Protein AF-0000000075953507 (afdb_homodimer)

pLDDT: mean 83.1, std 22.76, range [19.22, 98.81]

Organism: Cocos nucifera (NCBI:txid13894)

InterPro domains:
  IPR001480 Bulb-type lectin domain [PS50927] (26-134)
  IPR001480 Bulb-type lectin domain [PS50927] (140-252)
  IPR001480 Bulb-type lectin domain [SM00108] (26-133)
  IPR001480 Bulb-type lectin domain [SM00108] (146-251)
  IPR001480 Bulb-type lectin domain [cd00028] (26-130)
  IPR036426 Bulb-type lectin domain superfamily [G3DSA:2.90.10.10] (25-137)
  IPR036426 Bulb-type lectin domain superfamily [G3DSA:2.90.10.10] (145-252)
  IPR036426 Bulb-type lectin domain superfamily [SSF51110] (14-128)
  IPR036426 Bulb-type lectin domain superfamily [SSF51110] (143-246)

Secondary structure (DSSP, 8-state):
---------------------------EEETT-EEETTEEEEETTEEEEE-TTS-EEEEETTEEEEE---TTS-S-EEEEE-TTS-EEEEETTTEEEEE-----SSS-EEEEE-TTS-EEEEESEEEE--SPPP-S---S----S--EEETT-EE-TT--EEETTEEEEEETTEEEEEETTT--EEEE-----SS-EEEE-TTS-EEEEETTEEEEE-----SSS--EEEE-TTS-EEEE-SEEEEE---SS-------------------/---------------------------EEETT-EEETTEEEEETTEEEEE-TTS-EEEEETTEEEEE---TTS-S-EEEEE-TTS-EEEEETTTEEEEE-----SSS-EEEEE-TTS-EEEEESEEEE--SPPP-S--------S--EEETT-EE-TT--EEETTEEEEEETTEEEEEETTT--EEEE-----SS-EEEE-TTS-EEEEETTEEEEE-----SSS--EEEE-TTS-EEEE-SEEEEE---SS-------------------

Sequence (542 aa):
MAIPIPLALLTLSATFGLLPPHTTADHVLYTGEVLMAGQNLTNGQYRLAMQSDCDLVLYEGETPTWKANTAGKGNDCYLGLKHSGELVVRRNVHYTLWSSSNKSRKGKYALVLDHHGKLGIYGQRRWASNNQKETGILDRSVVSTEYVLYSGERLSPPKKLKYKNYELGFKKCNLVISDSRTGKLLWQTSTEANSCYAQLEADGELTVKHRNNRLWSSNKKSEDGAYIAVLRFDGRLNVFGPSIWSLDRTADSLLAEPSFPPTGDFMASSEMAIPIPLALLTLSATFGLLPPHTTADHVLYTGEVLMAGQNLTNGQYRLAMQSDCDLVLYEGETPTWKANTAGKGNDCYLGLKHSGELVVRRNVHYTLWSSSNKSRKGKYALVLDHHGKLGIYGQRRWASNNQKETGILDRSVVSTEYVLYSGERLSPPKKLKYKNYELGFKKCNLVISDSRTGKLLWQTSTEANSCYAQLEADGELTVKHRNNRLWSSNKKSEDGAYIAVLRFDGRLNVFGPSIWSLDRTADSLLAEPSFPPTGDFMASSE

Structure (mmCIF, N/CA/C/O backbone):
data_AF-0000000075953507-model_v1
#
loop_
_entity.id
_entity.type
_entity.pdbx_description
1 polymer 'Mannose-specific lectin 3'
#
loop_
_atom_site.group_PDB
_atom_site.id
_atom_site.type_symbol
_atom_site.label_atom_id
_atom_site.label_alt_id
_atom_site.label_comp_id
_atom_site.label_asym_id
_atom_site.label_entity_id
_atom_site.label_seq_id
_atom_site.pdbx_PDB_ins_code
_atom_site.Cartn_x
_atom_site.Cartn_y
_atom_site.Cartn_z
_atom_site.occupancy
_atom_site.B_iso_or_equiv
_atom_site.auth_seq_id
_atom_site.auth_comp_id
_atom_site.auth_asym_id
_atom_site.auth_atom_id
_atom_site.pdbx_PDB_model_num
ATOM 1 N N . MET A 1 1 ? -3.355 -17.484 74.75 1 31.09 1 MET A N 1
ATOM 2 C CA . MET A 1 1 ? -4.227 -17.422 73.625 1 31.09 1 MET A CA 1
ATOM 3 C C . MET A 1 1 ? -3.527 -16.719 72.438 1 31.09 1 MET A C 1
ATOM 5 O O . MET A 1 1 ? -3.322 -15.5 72.5 1 31.09 1 MET A O 1
ATOM 9 N N . ALA A 1 2 ? -2.588 -17.469 71.812 1 39.34 2 ALA A N 1
ATOM 10 C CA . ALA A 1 2 ? -1.692 -17.031 70.75 1 39.34 2 ALA A CA 1
ATOM 11 C C . ALA A 1 2 ? -2.479 -16.609 69.5 1 39.34 2 ALA A C 1
ATOM 13 O O . ALA A 1 2 ? -3.287 -17.375 68.938 1 39.34 2 ALA A O 1
ATOM 14 N N . ILE A 1 3 ? -2.793 -15.32 69.375 1 46.03 3 ILE A N 1
ATOM 15 C CA . ILE A 1 3 ? -3.564 -14.766 68.25 1 46.03 3 ILE A CA 1
ATOM 16 C C . ILE A 1 3 ? -2.836 -15.023 66.938 1 46.03 3 ILE A C 1
ATOM 18 O O . ILE A 1 3 ? -1.666 -14.664 66.812 1 46.03 3 ILE A O 1
ATOM 22 N N . PRO A 1 4 ? -3.24 -15.977 66.125 1 48.81 4 PRO A N 1
ATOM 23 C CA . PRO A 1 4 ? -2.6 -16.234 64.812 1 48.81 4 PRO A CA 1
ATOM 24 C C . PRO A 1 4 ? -2.68 -15.031 63.875 1 48.81 4 PRO A C 1
ATOM 26 O O . PRO A 1 4 ? -3.719 -14.375 63.781 1 48.81 4 PRO A O 1
ATOM 29 N N . ILE A 1 5 ? -1.588 -14.258 63.719 1 48.44 5 ILE A N 1
ATOM 30 C CA . ILE A 1 5 ? -1.538 -13.148 62.781 1 48.44 5 ILE A CA 1
ATOM 31 C C . ILE A 1 5 ? -1.698 -13.688 61.344 1 48.44 5 ILE A C 1
ATOM 33 O O . ILE A 1 5 ? -0.921 -14.531 60.906 1 48.44 5 ILE A O 1
ATOM 37 N N . PRO A 1 6 ? -2.898 -13.625 60.812 1 48.41 6 PRO A N 1
ATOM 38 C CA . PRO A 1 6 ? -3.016 -14.086 59.438 1 48.41 6 PRO A CA 1
ATOM 39 C C . PRO A 1 6 ? -2.098 -13.32 58.469 1 48.41 6 PRO A C 1
ATOM 41 O O . PRO A 1 6 ? -1.877 -12.117 58.656 1 48.41 6 PRO A O 1
ATOM 44 N N . LEU A 1 7 ? -1.064 -13.969 57.875 1 46 7 LEU A N 1
ATOM 45 C CA . LEU A 1 7 ? -0.201 -13.445 56.812 1 46 7 LEU A CA 1
ATOM 46 C C . LEU A 1 7 ? -1.017 -13.062 55.594 1 46 7 LEU A C 1
ATOM 48 O O . LEU A 1 7 ? -1.639 -13.922 54.969 1 46 7 LEU A O 1
ATOM 52 N N . ALA A 1 8 ? -1.584 -11.875 55.625 1 42.94 8 ALA A N 1
ATOM 53 C CA . ALA A 1 8 ? -2.213 -11.367 54.406 1 42.94 8 ALA A CA 1
ATOM 54 C C . ALA A 1 8 ? -1.232 -11.375 53.25 1 42.94 8 ALA A C 1
ATOM 56 O O . ALA A 1 8 ? -0.17 -10.75 53.312 1 42.94 8 ALA A O 1
ATOM 57 N N . LEU A 1 9 ? -1.226 -12.438 52.438 1 41.59 9 LEU A N 1
ATOM 58 C CA . LEU A 1 9 ? -0.516 -12.477 51.188 1 41.59 9 LEU A CA 1
ATOM 59 C C . LEU A 1 9 ? -0.933 -11.312 50.281 1 41.59 9 LEU A C 1
ATOM 61 O O . LEU A 1 9 ? -2.1 -11.203 49.906 1 41.59 9 LEU A O 1
ATOM 65 N N . LEU A 1 10 ? -0.29 -10.18 50.406 1 40.66 10 LEU A N 1
ATOM 66 C CA . LEU A 1 10 ? -0.461 -9.109 49.438 1 40.66 10 LEU A CA 1
ATOM 67 C C . LEU A 1 10 ? -0.182 -9.602 48.031 1 40.66 10 LEU A C 1
ATOM 69 O O . LEU A 1 10 ? 0.94 -10.016 47.719 1 40.66 10 LEU A O 1
ATOM 73 N N . THR A 1 11 ? -1.201 -10.172 47.406 1 41.12 11 THR A N 1
ATOM 74 C CA . THR A 1 11 ? -1.076 -10.43 45.969 1 41.12 11 THR A CA 1
ATOM 75 C C . THR A 1 11 ? -0.732 -9.148 45.219 1 41.12 11 THR A C 1
ATOM 77 O O . THR A 1 11 ? -1.494 -8.18 45.25 1 41.12 11 THR A O 1
ATOM 80 N N . LEU A 1 12 ? 0.506 -8.805 45.125 1 39.72 12 LEU A N 1
ATOM 81 C CA . LEU A 1 12 ? 0.935 -7.766 44.188 1 39.72 12 LEU A CA 1
ATOM 82 C C . LEU A 1 12 ? 0.363 -8.023 42.781 1 39.72 12 LEU A C 1
ATOM 84 O O . LEU A 1 12 ? 0.734 -8.992 42.125 1 39.72 12 LEU A O 1
ATOM 88 N N . SER A 1 13 ? -0.89 -7.617 42.594 1 38.12 13 SER A N 1
ATOM 89 C CA . SER A 1 13 ? -1.344 -7.559 41.219 1 38.12 13 SER A CA 1
ATOM 90 C C . SER A 1 13 ? -0.408 -6.711 40.344 1 38.12 13 SER A C 1
ATOM 92 O O . SER A 1 13 ? -0.312 -5.496 40.531 1 38.12 13 SER A O 1
ATOM 94 N N . ALA A 1 14 ? 0.692 -7.246 39.906 1 36.69 14 ALA A N 1
ATOM 95 C CA . ALA A 1 14 ? 1.447 -6.562 38.844 1 36.69 14 ALA A CA 1
ATOM 96 C C . ALA A 1 14 ? 0.532 -6.125 37.719 1 36.69 14 ALA A C 1
ATOM 98 O O . ALA A 1 14 ? 0.059 -6.957 36.938 1 36.69 14 ALA A O 1
ATOM 99 N N . THR A 1 15 ? -0.178 -5.031 37.906 1 39.41 15 THR A N 1
ATOM 100 C CA . THR A 1 15 ? -0.782 -4.422 36.719 1 39.41 15 THR A CA 1
ATOM 101 C C . THR A 1 15 ? 0.261 -4.211 35.625 1 39.41 15 THR A C 1
ATOM 103 O O . THR A 1 15 ? 1.191 -3.418 35.781 1 39.41 15 THR A O 1
ATOM 106 N N . PHE A 1 16 ? 0.598 -5.254 34.906 1 37.69 16 PHE A N 1
ATOM 107 C CA . PHE A 1 16 ? 1.284 -4.977 33.656 1 37.69 16 PHE A CA 1
ATOM 108 C C . PHE A 1 16 ? 0.636 -3.801 32.938 1 37.69 16 PHE A C 1
ATOM 110 O O . PHE A 1 16 ? -0.477 -3.918 32.406 1 37.69 16 PHE A O 1
ATOM 117 N N . GLY A 1 17 ? 0.946 -2.598 33.438 1 35.34 17 GLY A N 1
ATOM 118 C CA . GLY A 1 17 ? 0.597 -1.461 32.594 1 35.34 17 GLY A CA 1
ATOM 119 C C . GLY A 1 17 ? 0.928 -1.677 31.141 1 35.34 17 GLY A C 1
ATOM 120 O O . GLY A 1 17 ? 2.07 -1.984 30.797 1 35.34 17 GLY A O 1
ATOM 121 N N . LEU A 1 18 ? 0.034 -2.154 30.359 1 39.66 18 LEU A N 1
ATOM 122 C CA . LEU A 1 18 ? 0.209 -2.049 28.906 1 39.66 18 LEU A CA 1
ATOM 123 C C . LEU A 1 18 ? 0.986 -0.789 28.547 1 39.66 18 LEU A C 1
ATOM 125 O O . LEU A 1 18 ? 0.543 0.324 28.844 1 39.66 18 LEU A O 1
ATOM 129 N N . LEU A 1 19 ? 2.309 -0.832 28.672 1 39.88 19 LEU A N 1
ATOM 130 C CA . LEU A 1 19 ? 3.008 0.302 28.078 1 39.88 19 LEU A CA 1
ATOM 131 C C . LEU A 1 19 ? 2.191 0.909 26.938 1 39.88 19 LEU A C 1
ATOM 133 O O . LEU A 1 19 ? 1.633 0.182 26.125 1 39.88 19 LEU A O 1
ATOM 137 N N . PRO A 1 20 ? 1.724 2.121 27.109 1 41.16 20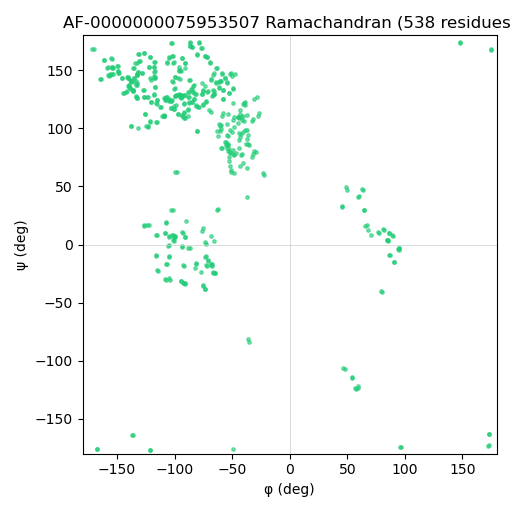 PRO A N 1
ATOM 138 C CA . PRO A 1 20 ? 1.008 2.73 26 1 41.16 20 PRO A CA 1
ATOM 139 C C . PRO A 1 20 ? 1.719 2.521 24.656 1 41.16 20 PRO A C 1
ATOM 141 O O . PRO A 1 20 ? 2.951 2.562 24.594 1 41.16 20 PRO A O 1
ATOM 144 N N . PRO A 1 21 ? 1.194 1.73 23.797 1 44.47 21 PRO A N 1
ATOM 145 C CA . PRO A 1 21 ? 1.797 1.63 22.469 1 44.47 21 PRO A CA 1
ATOM 146 C C . PRO A 1 21 ? 2.459 2.932 22.016 1 44.47 21 PRO A C 1
ATOM 148 O O . PRO A 1 21 ? 2.08 4.012 22.484 1 44.47 21 PRO A O 1
ATOM 151 N N . HIS A 1 22 ? 3.695 2.857 21.656 1 44.16 22 HIS A N 1
ATOM 152 C CA . HIS A 1 22 ? 4.395 3.959 21 1 44.16 22 HIS A CA 1
ATOM 153 C C . HIS A 1 22 ? 3.447 4.781 20.141 1 44.16 22 HIS A C 1
ATOM 155 O O . HIS A 1 22 ? 2.875 4.262 19.172 1 44.16 22 HIS A O 1
ATOM 161 N N . THR A 1 23 ? 2.641 5.633 20.656 1 46.72 23 THR A N 1
ATOM 162 C CA . THR A 1 23 ? 1.778 6.621 20.016 1 46.72 23 THR A CA 1
ATOM 163 C C . THR A 1 23 ? 2.494 7.281 18.844 1 46.72 23 THR A C 1
ATOM 165 O O . THR A 1 23 ? 3.57 7.859 19 1 46.72 23 THR A O 1
ATOM 168 N N . THR A 1 24 ? 2.736 6.57 17.75 1 53.78 24 THR A N 1
ATOM 169 C CA . THR A 1 24 ? 3.102 7.48 16.672 1 53.78 24 THR A CA 1
ATOM 170 C C . THR A 1 24 ? 2.184 8.703 16.656 1 53.78 24 THR A C 1
ATOM 172 O O . THR A 1 24 ? 0.969 8.57 16.828 1 53.78 24 THR A O 1
ATOM 175 N N . ALA A 1 25 ? 2.783 9.812 16.891 1 63.91 25 ALA A N 1
ATOM 176 C CA . ALA A 1 25 ? 2.254 11.164 17.094 1 63.91 25 ALA A CA 1
ATOM 177 C C . ALA A 1 25 ? 1.662 11.711 15.789 1 63.91 25 ALA A C 1
ATOM 179 O O . ALA A 1 25 ? 1.053 12.781 15.789 1 63.91 25 ALA A O 1
ATOM 180 N N . ASP A 1 26 ? 1.533 10.875 14.633 1 88.38 26 ASP A N 1
ATOM 181 C CA . ASP A 1 26 ? 0.993 11.5 13.422 1 88.38 26 ASP A CA 1
ATOM 182 C C . ASP A 1 26 ? -0.506 11.234 13.297 1 88.38 26 ASP A C 1
ATOM 184 O O . ASP A 1 26 ? -1.038 10.32 13.93 1 88.38 26 ASP A O 1
ATOM 188 N N . HIS A 1 27 ? -1.185 12.203 12.602 1 94.56 27 HIS A N 1
ATOM 189 C CA . HIS A 1 27 ? -2.621 12 12.469 1 94.56 27 HIS A CA 1
ATOM 190 C C . HIS A 1 27 ? -3.045 12 11.008 1 94.56 27 HIS A C 1
ATOM 192 O O . HIS A 1 27 ? -4.219 12.219 10.695 1 94.56 27 HIS A O 1
ATOM 198 N N . VAL A 1 28 ? -2.076 11.828 10.117 1 96.81 28 VAL A N 1
ATOM 199 C CA . VAL A 1 28 ? -2.354 11.695 8.688 1 96.81 28 VAL A CA 1
ATOM 200 C C . VAL A 1 28 ? -1.686 10.438 8.148 1 96.81 28 VAL A C 1
ATOM 202 O O . VAL A 1 28 ? -0.537 10.141 8.484 1 96.81 28 VAL A O 1
ATOM 205 N N . LEU A 1 29 ? -2.365 9.633 7.391 1 97.31 29 LEU A N 1
ATOM 206 C CA . LEU A 1 29 ? -1.876 8.477 6.648 1 97.31 29 LEU A CA 1
ATOM 207 C C . LEU A 1 29 ? -2.072 8.664 5.148 1 97.31 29 LEU A C 1
ATOM 209 O O . LEU A 1 29 ? -3.164 9.023 4.703 1 97.31 29 LEU A O 1
ATOM 213 N N . TYR A 1 30 ? -1.02 8.469 4.367 1 97.56 30 TYR A N 1
ATOM 214 C CA . TYR A 1 30 ? -1.101 8.719 2.936 1 97.56 30 TYR A CA 1
ATOM 215 C C . TYR A 1 30 ? -1.264 7.414 2.16 1 97.56 30 TYR A C 1
ATOM 217 O O . TYR A 1 30 ? -1.028 6.332 2.699 1 97.56 30 TYR A O 1
ATOM 225 N N . THR A 1 31 ? -1.716 7.527 0.885 1 97.06 31 THR A N 1
ATOM 226 C CA . THR A 1 31 ? -1.883 6.379 0 1 97.06 31 THR A CA 1
ATOM 227 C C . THR A 1 31 ? -0.63 5.508 0.004 1 97.06 31 THR A C 1
ATOM 229 O O . THR A 1 31 ? 0.486 6.016 -0.121 1 97.06 31 THR A O 1
ATOM 232 N N . GLY A 1 32 ? -0.865 4.184 0.119 1 95.5 32 GLY A N 1
ATOM 233 C CA . GLY A 1 32 ? 0.244 3.246 0.057 1 95.5 32 GLY A CA 1
ATOM 234 C C . GLY A 1 32 ? 0.906 3.016 1.403 1 95.5 32 GLY A C 1
ATOM 235 O O . GLY A 1 32 ? 1.769 2.145 1.536 1 95.5 32 GLY A O 1
ATOM 236 N N . GLU A 1 33 ? 0.517 3.822 2.385 1 96.19 33 GLU A N 1
ATOM 237 C CA . GLU A 1 33 ? 1.054 3.658 3.732 1 96.19 33 GLU A CA 1
ATOM 238 C C . GLU A 1 33 ? 0.146 2.773 4.586 1 96.19 33 GLU A C 1
ATOM 240 O O . GLU A 1 33 ? -1.015 2.549 4.234 1 96.19 33 GLU A O 1
ATOM 245 N N . VAL A 1 34 ? 0.733 2.242 5.664 1 96.56 34 VAL A N 1
ATOM 246 C CA . VAL A 1 34 ? -0.057 1.331 6.488 1 96.56 34 VAL A CA 1
ATOM 247 C C . VAL A 1 34 ? 0.152 1.654 7.965 1 96.56 34 VAL A C 1
ATOM 249 O O . VAL A 1 34 ? 1.159 2.262 8.336 1 96.56 34 VAL A O 1
ATOM 252 N N . LEU A 1 35 ? -0.808 1.38 8.75 1 95.62 35 LEU A N 1
ATOM 253 C CA . LEU A 1 35 ? -0.687 1.262 10.203 1 95.62 35 LEU A CA 1
ATOM 254 C C . LEU A 1 35 ? -0.627 -0.202 10.625 1 95.62 35 LEU A C 1
ATOM 256 O O . LEU A 1 35 ? -1.574 -0.958 10.398 1 95.62 35 LEU A O 1
ATOM 260 N N . MET A 1 36 ? 0.47 -0.595 11.195 1 93.44 36 MET A N 1
ATOM 261 C CA . MET A 1 36 ? 0.636 -1.976 11.641 1 93.44 36 MET A CA 1
ATOM 262 C C . MET A 1 36 ? -0.052 -2.203 12.984 1 93.44 36 MET A C 1
ATOM 264 O O . MET A 1 36 ? -0.405 -1.247 13.672 1 93.44 36 MET A O 1
ATOM 268 N N . ALA A 1 37 ? -0.26 -3.486 13.297 1 92.19 37 ALA A N 1
ATOM 269 C CA . ALA A 1 37 ? -0.827 -3.807 14.602 1 92.19 37 ALA A CA 1
ATOM 270 C C . ALA A 1 37 ? -0.031 -3.145 15.727 1 92.19 37 ALA A C 1
ATOM 272 O O . ALA A 1 37 ? 1.202 -3.172 15.719 1 92.19 37 ALA A O 1
ATOM 273 N N . GLY A 1 38 ? -0.748 -2.473 16.609 1 91.62 38 GLY A N 1
ATOM 274 C CA . GLY A 1 38 ? -0.109 -1.794 17.734 1 91.62 38 GLY A CA 1
ATOM 275 C C . GLY A 1 38 ? 0.181 -0.331 17.453 1 91.62 38 GLY A C 1
ATOM 276 O O . GLY A 1 38 ? 0.585 0.409 18.359 1 91.62 38 GLY A O 1
ATOM 277 N N . GLN A 1 39 ? -0.081 0.073 16.266 1 92.56 39 GLN A N 1
ATOM 278 C CA . GLN A 1 39 ? 0.182 1.464 15.906 1 92.56 39 GLN A CA 1
ATOM 279 C C . GLN A 1 39 ? -1.114 2.266 15.828 1 92.56 39 GLN A C 1
ATOM 281 O O . GLN A 1 39 ? -2.203 1.69 15.766 1 92.56 39 GLN A O 1
ATOM 286 N N . ASN A 1 40 ? -0.992 3.588 15.891 1 94.62 40 ASN A N 1
ATOM 287 C CA . ASN A 1 40 ? -2.168 4.453 15.883 1 94.62 40 ASN A CA 1
ATOM 288 C C . ASN A 1 40 ? -1.862 5.805 15.242 1 94.62 40 ASN A C 1
ATOM 290 O O . ASN A 1 40 ? -0.707 6.23 15.203 1 94.62 40 ASN A O 1
ATOM 294 N N . LEU A 1 41 ? -2.885 6.418 14.695 1 94.56 41 LEU A N 1
ATOM 295 C CA . LEU A 1 41 ? -2.902 7.859 14.484 1 94.56 41 LEU A CA 1
ATOM 296 C C . LEU A 1 41 ? -3.422 8.586 15.719 1 94.56 41 LEU A C 1
ATOM 298 O O . LEU A 1 41 ? -4.359 8.117 16.375 1 94.56 41 LEU A O 1
ATOM 302 N N . THR A 1 42 ? -2.811 9.695 15.992 1 93 42 THR A N 1
ATOM 303 C CA . THR A 1 42 ? -3.219 10.414 17.188 1 93 42 THR A CA 1
ATOM 304 C C . THR A 1 42 ? -3.344 11.914 16.906 1 93 42 THR A C 1
ATOM 306 O O . THR A 1 42 ? -2.482 12.492 16.234 1 93 42 THR A O 1
ATOM 309 N N . ASN A 1 43 ? -4.406 12.477 17.328 1 92.75 43 ASN A N 1
ATOM 310 C CA . ASN A 1 43 ? -4.633 13.922 17.312 1 92.75 43 ASN A CA 1
ATOM 311 C C . ASN A 1 43 ? -5.281 14.398 18.609 1 92.75 43 ASN A C 1
ATOM 313 O O . ASN A 1 43 ? -6.496 14.281 18.781 1 92.75 43 ASN A O 1
ATOM 317 N N . GLY A 1 44 ? -4.379 15.016 19.5 1 90.88 44 GLY A N 1
ATOM 318 C CA . GLY A 1 44 ? -4.891 15.352 20.812 1 90.88 44 GLY A CA 1
ATOM 319 C C . GLY A 1 44 ? -5.406 14.148 21.578 1 90.88 44 GLY A C 1
ATOM 320 O O . GLY A 1 44 ? -4.688 13.164 21.75 1 90.88 44 GLY A O 1
ATOM 321 N N . GLN A 1 45 ? -6.641 14.211 21.984 1 91.5 45 GLN A N 1
ATOM 322 C CA . GLN A 1 45 ? -7.215 13.133 22.781 1 91.5 45 GLN A CA 1
ATOM 323 C C . GLN A 1 45 ? -7.793 12.031 21.891 1 91.5 45 GLN A C 1
ATOM 325 O O . GLN A 1 45 ? -8.32 11.039 22.391 1 91.5 45 GLN A O 1
ATOM 330 N N . TYR A 1 46 ? -7.754 12.203 20.641 1 93.06 46 TYR A N 1
ATOM 331 C CA . TYR A 1 46 ? -8.344 11.227 19.734 1 93.06 46 TYR A CA 1
ATOM 332 C C . TYR A 1 46 ? -7.277 10.312 19.141 1 93.06 46 TYR A C 1
ATOM 334 O O . TYR A 1 46 ? -6.168 10.766 18.828 1 93.06 46 TYR A O 1
ATOM 342 N N . ARG A 1 47 ? -7.715 9 18.953 1 94.94 47 ARG A N 1
ATOM 343 C CA . ARG A 1 47 ? -6.781 8.031 18.406 1 94.94 47 ARG A CA 1
ATOM 344 C C . ARG A 1 47 ? -7.496 7.035 17.5 1 94.94 47 ARG A C 1
ATOM 346 O O . ARG A 1 47 ? -8.602 6.586 17.797 1 94.94 47 ARG A O 1
ATOM 353 N N . LEU A 1 48 ? -6.973 6.828 16.328 1 95.5 48 LEU A N 1
ATOM 354 C CA . LEU A 1 48 ? -7.312 5.668 15.508 1 95.5 48 LEU A CA 1
ATOM 355 C C . LEU A 1 48 ? -6.273 4.562 15.672 1 95.5 48 LEU A C 1
ATOM 357 O O . LEU A 1 48 ? -5.148 4.688 15.188 1 95.5 48 LEU A O 1
ATOM 361 N N . ALA A 1 49 ? -6.676 3.457 16.281 1 96 49 ALA A N 1
ATOM 362 C CA . ALA A 1 49 ? -5.699 2.443 16.672 1 96 49 ALA A CA 1
ATOM 363 C C . ALA A 1 49 ? -5.93 1.139 15.914 1 96 49 ALA A C 1
ATOM 365 O O . ALA A 1 49 ? -7.039 0.598 15.922 1 96 49 ALA A O 1
ATOM 366 N N . MET A 1 50 ? -4.895 0.695 15.18 1 95.56 50 MET A N 1
ATOM 367 C CA . MET A 1 50 ? -4.836 -0.716 14.812 1 95.56 50 MET A CA 1
ATOM 368 C C . MET A 1 50 ? -4.301 -1.561 15.961 1 95.56 50 MET A C 1
ATOM 370 O O . MET A 1 50 ? -3.09 -1.737 16.094 1 95.56 50 MET A O 1
ATOM 374 N N . GLN A 1 51 ? -5.219 -2.129 16.656 1 94.06 51 GLN A N 1
ATOM 375 C CA . GLN A 1 51 ? -4.848 -2.783 17.906 1 94.06 51 GLN A CA 1
ATOM 376 C C . GLN A 1 51 ? -4.074 -4.07 17.641 1 94.06 51 GLN A C 1
ATOM 378 O O . GLN A 1 51 ? -4.164 -4.645 16.562 1 94.06 51 GLN A O 1
ATOM 383 N N . SER A 1 52 ? -3.354 -4.527 18.734 1 91.69 52 SER A N 1
ATOM 384 C CA . SER A 1 52 ? -2.514 -5.719 18.625 1 91.69 52 SER A CA 1
ATOM 385 C C . SER A 1 52 ? -3.35 -6.961 18.359 1 91.69 52 SER A C 1
ATOM 387 O O . SER A 1 52 ? -2.846 -7.953 17.828 1 91.69 52 SER A O 1
ATOM 389 N N . ASP A 1 53 ? -4.586 -6.926 18.734 1 92.5 53 ASP A N 1
ATOM 390 C CA . ASP A 1 53 ? -5.473 -8.055 18.484 1 92.5 53 ASP A CA 1
ATOM 391 C C . ASP A 1 53 ? -6.184 -7.91 17.141 1 92.5 53 ASP A C 1
ATOM 393 O O . ASP A 1 53 ? -7.148 -8.625 16.859 1 92.5 53 ASP A O 1
ATOM 397 N N . CYS A 1 54 ? -5.801 -6.859 16.328 1 93.06 54 CYS A N 1
ATOM 398 C CA . CYS A 1 54 ? -6.219 -6.617 14.953 1 93.06 54 CYS A CA 1
ATOM 399 C C . CYS A 1 54 ? -7.586 -5.953 14.906 1 93.06 54 CYS A C 1
ATOM 401 O O . CYS A 1 54 ? -8.242 -5.957 13.867 1 93.06 54 CYS A O 1
ATOM 403 N N . ASP A 1 55 ? -8.055 -5.469 16.016 1 95.25 55 ASP A N 1
ATOM 404 C CA . ASP A 1 55 ? -9.25 -4.633 15.922 1 95.25 55 ASP A CA 1
ATOM 405 C C . ASP A 1 55 ? -8.875 -3.189 15.586 1 95.25 55 ASP A C 1
ATOM 407 O O . ASP A 1 55 ? -7.938 -2.635 16.156 1 95.25 55 ASP A O 1
ATOM 411 N N . LEU A 1 56 ? -9.562 -2.605 14.578 1 95.38 56 LEU A N 1
ATOM 412 C CA . LEU A 1 56 ? -9.445 -1.181 14.297 1 95.38 56 LEU A CA 1
ATOM 413 C C . LEU A 1 56 ? -10.445 -0.376 15.117 1 95.38 56 LEU A C 1
ATOM 415 O O . LEU A 1 56 ? -11.656 -0.569 15 1 95.38 56 LEU A O 1
ATOM 419 N N . VAL A 1 57 ? -9.914 0.567 15.906 1 95.75 57 VAL A N 1
ATOM 420 C CA . VAL A 1 57 ? -10.781 1.228 16.875 1 95.75 57 VAL A CA 1
ATOM 421 C C . VAL A 1 57 ? -10.484 2.723 16.906 1 95.75 57 VAL A C 1
ATOM 423 O O . VAL A 1 57 ? -9.312 3.127 16.891 1 95.75 57 VAL A O 1
ATOM 426 N N . LEU A 1 58 ? -11.508 3.545 16.891 1 95.94 58 LEU A N 1
ATOM 427 C CA . LEU A 1 58 ? -11.414 4.98 17.125 1 95.94 58 LEU A CA 1
ATOM 428 C C . LEU A 1 58 ? -11.68 5.309 18.594 1 95.94 58 LEU A C 1
ATOM 430 O O . LEU A 1 58 ? -12.688 4.875 19.156 1 95.94 58 LEU A O 1
ATOM 434 N N . TYR A 1 59 ? -10.742 6.055 19.156 1 94.62 59 TYR A N 1
ATOM 435 C CA . TYR A 1 59 ? -10.836 6.375 20.578 1 94.62 59 TYR A CA 1
ATOM 436 C C . TYR A 1 59 ? -10.984 7.875 20.797 1 94.62 59 TYR A C 1
ATOM 438 O O . TYR A 1 59 ? -10.383 8.672 20.062 1 94.62 59 TYR A O 1
ATOM 446 N N . GLU A 1 60 ? -11.742 8.258 21.766 1 94.38 60 GLU A N 1
ATOM 447 C CA . GLU A 1 60 ? -11.664 9.531 22.484 1 94.38 60 GLU A CA 1
ATOM 448 C C . GLU A 1 60 ? -11.148 9.328 23.906 1 94.38 60 GLU A C 1
ATOM 450 O O . GLU A 1 60 ? -11.859 8.797 24.766 1 94.38 60 GLU A O 1
ATOM 455 N N . GLY A 1 61 ? -9.914 9.836 24.141 1 92.5 61 GLY A N 1
ATOM 456 C CA . GLY A 1 61 ? -9.281 9.383 25.375 1 92.5 61 GLY A CA 1
ATOM 457 C C . GLY A 1 61 ? -9.141 7.871 25.438 1 92.5 61 GLY A C 1
ATOM 458 O O . GLY A 1 61 ? -8.594 7.246 24.531 1 92.5 61 GLY A O 1
ATOM 459 N N . GLU A 1 62 ? -9.68 7.285 26.484 1 93.69 62 GLU A N 1
ATOM 460 C CA . GLU A 1 62 ? -9.602 5.836 26.641 1 93.69 62 GLU A CA 1
ATOM 461 C C . GLU A 1 62 ? -10.906 5.164 26.234 1 93.69 62 GLU A C 1
ATOM 463 O O . GLU A 1 62 ? -11.031 3.939 26.281 1 93.69 62 GLU A O 1
ATOM 468 N N . THR A 1 63 ? -11.812 5.906 25.734 1 94.5 63 THR A N 1
ATOM 469 C CA . THR A 1 63 ? -13.141 5.395 25.391 1 94.5 63 THR A CA 1
ATOM 470 C C . THR A 1 63 ? -13.227 5.09 23.891 1 94.5 63 THR A C 1
ATOM 472 O O . THR A 1 63 ? -13.047 5.98 23.062 1 94.5 63 THR A O 1
ATOM 475 N N . PRO A 1 64 ? -13.492 3.844 23.562 1 94.44 64 PRO A N 1
ATOM 476 C CA . PRO A 1 64 ? -13.734 3.557 22.141 1 94.44 64 PRO A CA 1
ATOM 477 C C . PRO A 1 64 ? -15.023 4.191 21.625 1 94.44 64 PRO A C 1
ATOM 479 O O . PRO A 1 64 ? -16.078 4.051 22.25 1 94.44 64 PRO A O 1
ATOM 482 N N . THR A 1 65 ? -14.953 4.914 20.547 1 94.44 65 THR A N 1
ATOM 483 C CA . THR A 1 65 ? -16.125 5.574 19.984 1 94.44 65 THR A CA 1
ATOM 484 C C . THR A 1 65 ? -16.594 4.859 18.719 1 94.44 65 THR A C 1
ATOM 486 O O . THR A 1 65 ? -17.734 5.039 18.297 1 94.44 65 THR A O 1
ATOM 489 N N . TRP A 1 66 ? -15.836 4.059 18.125 1 94.69 66 TRP A N 1
ATOM 490 C CA . TRP A 1 66 ? -16.156 3.246 16.953 1 94.69 66 TRP A CA 1
ATOM 491 C C . TRP A 1 66 ? -15.227 2.049 16.844 1 94.69 66 TRP A C 1
ATOM 493 O O . TRP A 1 66 ? -14.039 2.152 17.156 1 94.69 66 TRP A O 1
ATOM 503 N N . LYS A 1 67 ? -15.703 0.938 16.359 1 94.25 67 LYS A N 1
ATOM 504 C CA . LYS A 1 67 ? -14.914 -0.272 16.156 1 94.25 67 LYS A CA 1
ATOM 505 C C . LYS A 1 67 ? -15.258 -0.924 14.812 1 94.25 67 LYS A C 1
ATOM 507 O O . LYS A 1 67 ? -16.422 -0.97 14.414 1 94.25 67 LYS A O 1
ATOM 512 N N . ALA A 1 68 ? -14.234 -1.425 14.148 1 92.75 68 ALA A N 1
ATOM 513 C CA . ALA A 1 68 ? -14.453 -2.166 12.914 1 92.75 68 ALA A CA 1
ATOM 514 C C . ALA A 1 68 ? -14.844 -3.611 13.203 1 92.75 68 ALA A C 1
ATOM 516 O O . ALA A 1 68 ? -15.352 -4.312 12.32 1 92.75 68 ALA A O 1
ATOM 517 N N . ASN A 1 69 ? -14.625 -4.094 14.438 1 91.12 69 ASN A N 1
ATOM 518 C CA . ASN A 1 69 ? -14.969 -5.438 14.883 1 91.12 69 ASN A CA 1
ATOM 519 C C . ASN A 1 69 ? -14.211 -6.504 14.102 1 91.12 69 ASN A C 1
ATOM 521 O O . ASN A 1 69 ? -14.805 -7.461 13.609 1 91.12 69 ASN A O 1
ATOM 525 N N . THR A 1 70 ? -12.906 -6.305 13.977 1 89.38 70 THR A N 1
ATOM 526 C CA . THR A 1 70 ? -12.023 -7.234 13.289 1 89.38 70 THR A CA 1
ATOM 527 C C . THR A 1 70 ? -11.141 -7.98 14.281 1 89.38 70 THR A C 1
ATOM 529 O O . THR A 1 70 ? -10.133 -8.578 13.898 1 89.38 70 THR A O 1
ATOM 532 N N . ALA A 1 71 ? -11.539 -7.992 15.555 1 83.25 71 ALA A N 1
ATOM 533 C CA . ALA A 1 71 ? -10.719 -8.555 16.625 1 83.25 71 ALA A CA 1
ATOM 534 C C . ALA A 1 71 ? -10.617 -10.078 16.5 1 83.25 71 ALA A C 1
ATOM 536 O O . ALA A 1 71 ? -11.547 -10.727 16.016 1 83.25 71 ALA A O 1
ATOM 537 N N . GLY A 1 72 ? -9.492 -10.555 17.141 1 76.81 72 GLY A N 1
ATOM 538 C CA . GLY A 1 72 ? -9.352 -11.984 17.359 1 76.81 72 GLY A CA 1
ATOM 539 C C . GLY A 1 72 ? -8.945 -12.742 16.109 1 76.81 72 GLY A C 1
ATOM 540 O O . GLY A 1 72 ? -9.008 -13.969 16.078 1 76.81 72 GLY A O 1
ATOM 541 N N . LYS A 1 73 ? -8.586 -12.133 15.156 1 68.75 73 LYS A N 1
ATOM 542 C CA . LYS A 1 73 ? -8.188 -12.812 13.93 1 68.75 73 LYS A CA 1
ATOM 543 C C . LYS A 1 73 ? -6.664 -12.836 13.781 1 68.75 73 LYS A C 1
ATOM 545 O O . LYS A 1 73 ? -6.145 -12.82 12.664 1 68.75 73 LYS A O 1
ATOM 550 N N . GLY A 1 74 ? -5.949 -12.852 15.086 1 75.19 74 GLY A N 1
ATOM 551 C CA . GLY A 1 74 ? -4.496 -12.859 15.094 1 75.19 74 GLY A CA 1
ATOM 552 C C . GLY A 1 74 ? -3.895 -11.477 15.258 1 75.19 74 GLY A C 1
ATOM 553 O O . GLY A 1 74 ? -4.582 -10.539 15.656 1 75.19 74 GLY A O 1
ATOM 554 N N . ASN A 1 75 ? -2.518 -11.406 15.141 1 78.75 75 ASN A N 1
ATOM 555 C CA . ASN A 1 75 ? -1.81 -10.141 15.266 1 78.75 75 ASN A CA 1
ATOM 556 C C . ASN A 1 75 ? -1.113 -9.75 13.969 1 78.75 75 ASN A C 1
ATOM 558 O O . ASN A 1 75 ? -0.283 -8.844 13.945 1 78.75 75 ASN A O 1
ATOM 562 N N . ASP A 1 76 ? -1.354 -10.438 12.977 1 88.06 76 ASP A N 1
ATOM 563 C CA . ASP A 1 76 ? -0.727 -10.203 11.68 1 88.06 76 ASP A CA 1
ATOM 564 C C . ASP A 1 76 ? -1.646 -9.398 10.758 1 88.06 76 ASP A C 1
ATOM 566 O O . ASP A 1 76 ? -2.072 -9.891 9.711 1 88.06 76 ASP A O 1
ATOM 570 N N . CYS A 1 77 ? -1.951 -8.195 11.188 1 93.69 77 CYS A N 1
ATOM 571 C CA . CYS A 1 77 ? -2.865 -7.352 10.43 1 93.69 77 CYS A CA 1
ATOM 572 C C . CYS A 1 77 ? -2.291 -5.949 10.25 1 93.69 77 CYS A C 1
ATOM 574 O O . CYS A 1 77 ? -1.32 -5.582 10.914 1 93.69 77 CYS A O 1
ATOM 576 N N . TYR A 1 78 ? -2.832 -5.273 9.375 1 95.75 78 TYR A N 1
ATOM 577 C CA . TYR A 1 78 ? -2.49 -3.869 9.188 1 95.75 78 TYR A CA 1
ATOM 578 C C . TYR A 1 78 ? -3.641 -3.107 8.539 1 95.75 78 TYR A C 1
ATOM 580 O O . TYR A 1 78 ? -4.492 -3.703 7.879 1 95.75 78 TYR A O 1
ATOM 588 N N . LEU A 1 79 ? -3.725 -1.825 8.797 1 96.75 79 LEU A N 1
ATOM 589 C CA . LEU A 1 79 ? -4.598 -0.88 8.109 1 96.75 79 LEU A CA 1
ATOM 590 C C . LEU A 1 79 ? -3.869 -0.207 6.957 1 96.75 79 LEU A C 1
ATOM 592 O O . LEU A 1 79 ? -2.773 0.329 7.133 1 96.75 79 LEU A O 1
ATOM 596 N N . GLY A 1 80 ? -4.445 -0.246 5.762 1 97 80 GLY A N 1
ATOM 597 C CA . GLY A 1 80 ? -3.832 0.396 4.609 1 97 80 GLY A CA 1
ATOM 598 C C . GLY A 1 80 ? -4.781 1.316 3.863 1 97 80 GLY A C 1
ATOM 599 O O . GLY A 1 80 ? -5.988 1.075 3.828 1 97 80 GLY A O 1
ATOM 600 N N . LEU A 1 81 ? -4.211 2.385 3.291 1 97.44 81 LEU A N 1
ATOM 601 C CA . LEU A 1 81 ? -4.953 3.268 2.396 1 97.44 81 LEU A CA 1
ATOM 602 C C . LEU A 1 81 ? -4.594 2.992 0.94 1 97.44 81 LEU A C 1
ATOM 604 O O . LEU A 1 81 ? -3.451 3.201 0.528 1 97.44 81 LEU A O 1
ATOM 608 N N . LYS A 1 82 ? -5.543 2.586 0.171 1 96 82 LYS A N 1
ATOM 609 C CA . LYS A 1 82 ? -5.328 2.178 -1.214 1 96 82 LYS A CA 1
ATOM 610 C C . LYS A 1 82 ? -5.352 3.381 -2.152 1 96 82 LYS A C 1
ATOM 612 O O . LYS A 1 82 ? -5.789 4.465 -1.767 1 96 82 LYS A O 1
ATOM 617 N N . HIS A 1 83 ? -4.961 3.17 -3.393 1 95.06 83 HIS A N 1
ATOM 618 C CA . HIS A 1 83 ? -4.891 4.207 -4.418 1 95.06 83 HIS A CA 1
ATOM 619 C C . HIS A 1 83 ? -6.281 4.613 -4.887 1 95.06 83 HIS A C 1
ATOM 621 O O . HIS A 1 83 ? -6.438 5.613 -5.59 1 95.06 83 HIS A O 1
ATOM 627 N N . SER A 1 84 ? -7.25 3.854 -4.469 1 94.81 84 SER A N 1
ATOM 628 C CA . SER A 1 84 ? -8.633 4.188 -4.797 1 94.81 84 SER A CA 1
ATOM 629 C C . SER A 1 84 ? -9.281 5.008 -3.688 1 94.81 84 SER A C 1
ATOM 631 O O . SER A 1 84 ? -10.469 5.332 -3.764 1 94.81 84 SER A O 1
ATOM 633 N N . GLY A 1 85 ? -8.523 5.25 -2.615 1 96.56 85 GLY A N 1
ATOM 634 C CA . GLY A 1 85 ? -9.078 5.953 -1.467 1 96.56 85 GLY A CA 1
ATOM 635 C C . GLY A 1 85 ? -9.805 5.035 -0.502 1 96.56 85 GLY A C 1
ATOM 636 O O . GLY A 1 85 ? -10.484 5.504 0.415 1 96.56 85 GLY A O 1
ATOM 637 N N . GLU A 1 86 ? -9.734 3.791 -0.822 1 96.38 86 GLU A N 1
ATOM 638 C CA . GLU A 1 86 ? -10.359 2.801 0.052 1 96.38 86 GLU A CA 1
ATOM 639 C C . GLU A 1 86 ? -9.445 2.457 1.229 1 96.38 86 GLU A C 1
ATOM 641 O O . GLU A 1 86 ? -8.25 2.229 1.048 1 96.38 86 GLU A O 1
ATOM 646 N N . LEU A 1 87 ? -10.039 2.52 2.451 1 96.31 87 LEU A N 1
ATOM 647 C CA . LEU A 1 87 ? -9.352 2.021 3.637 1 96.31 87 LEU A CA 1
ATOM 648 C C . LEU A 1 87 ? -9.625 0.536 3.842 1 96.31 87 LEU A C 1
ATOM 650 O O . LEU A 1 87 ? -10.773 0.097 3.777 1 96.31 87 LEU A O 1
ATOM 654 N N . VAL A 1 88 ? -8.523 -0.235 4.074 1 96.38 88 VAL A N 1
ATOM 655 C CA . VAL A 1 88 ? -8.711 -1.674 4.223 1 96.38 88 VAL A CA 1
ATOM 656 C C . VAL A 1 88 ? -7.891 -2.189 5.398 1 96.38 88 VAL A C 1
ATOM 658 O O . VAL A 1 88 ? -6.746 -1.768 5.594 1 96.38 88 VAL A O 1
ATOM 661 N N . VAL A 1 89 ? -8.523 -2.969 6.246 1 96 89 VAL A N 1
ATOM 662 C CA . VAL A 1 89 ? -7.793 -3.789 7.211 1 96 89 VAL A CA 1
ATOM 663 C C . VAL A 1 89 ? -7.531 -5.172 6.617 1 96 89 VAL A C 1
ATOM 665 O O . VAL A 1 89 ? -8.461 -5.867 6.215 1 96 89 VAL A O 1
ATOM 668 N N . ARG A 1 90 ? -6.254 -5.52 6.551 1 94.19 90 ARG A N 1
ATOM 669 C CA . ARG A 1 90 ? -5.891 -6.82 5.992 1 94.19 90 ARG A CA 1
ATOM 670 C C . ARG A 1 90 ? -5.199 -7.691 7.035 1 94.19 90 ARG A C 1
ATOM 672 O O . ARG A 1 90 ? -4.645 -7.18 8.008 1 94.19 90 ARG A O 1
ATOM 679 N N . ARG A 1 91 ? -5.289 -8.977 6.762 1 90.75 91 ARG A N 1
ATOM 680 C CA . ARG A 1 91 ? -4.582 -9.969 7.559 1 90.75 91 ARG A CA 1
ATOM 681 C C . ARG A 1 91 ? -3.811 -10.938 6.664 1 90.75 91 ARG A C 1
ATOM 683 O O . ARG A 1 91 ? -4.145 -11.102 5.488 1 90.75 91 ARG A O 1
ATOM 690 N N . ASN A 1 92 ? -2.814 -11.57 7.242 1 86 92 ASN A N 1
ATOM 691 C CA . ASN A 1 92 ? -2.004 -12.531 6.504 1 86 92 ASN A CA 1
ATOM 692 C C . ASN A 1 92 ? -1.614 -12 5.129 1 86 92 ASN A C 1
ATOM 694 O O . ASN A 1 92 ? -1.67 -12.727 4.137 1 86 92 ASN A O 1
ATOM 698 N N . VAL A 1 93 ? -1.436 -10.75 5.082 1 87.31 93 VAL A N 1
ATOM 699 C CA . VAL A 1 93 ? -0.919 -10.008 3.934 1 87.31 93 VAL A CA 1
ATOM 700 C C . VAL A 1 93 ? -2.033 -9.805 2.91 1 87.31 93 VAL A C 1
ATOM 702 O O . VAL A 1 93 ? -2.258 -8.688 2.443 1 87.31 93 VAL A O 1
ATOM 705 N N . HIS A 1 94 ? -2.9 -10.875 2.686 1 91.06 94 HIS A N 1
ATOM 706 C CA . HIS A 1 94 ? -3.748 -10.836 1.499 1 91.06 94 HIS A CA 1
ATOM 707 C C . HIS A 1 94 ? -5.203 -10.578 1.869 1 91.06 94 HIS A C 1
ATOM 709 O O . HIS A 1 94 ? -5.973 -10.055 1.057 1 91.06 94 HIS A O 1
ATOM 715 N N . TYR A 1 95 ? -5.641 -10.984 3.006 1 90.44 95 TYR A N 1
ATOM 716 C CA . TYR A 1 95 ? -7.07 -11.133 3.254 1 90.44 95 TYR A CA 1
ATOM 717 C C . TYR A 1 95 ? -7.645 -9.883 3.912 1 90.44 95 TYR A C 1
ATOM 719 O O . TYR A 1 95 ? -7.148 -9.438 4.945 1 90.44 95 TYR A O 1
ATOM 727 N N . THR A 1 96 ? -8.703 -9.367 3.344 1 91.81 96 THR A N 1
ATOM 728 C CA . THR A 1 96 ? -9.352 -8.164 3.846 1 91.81 96 THR A CA 1
ATOM 729 C C . THR A 1 96 ? -10.312 -8.5 4.984 1 91.81 96 THR A C 1
ATOM 731 O O . THR A 1 96 ? -11.195 -9.352 4.832 1 91.81 96 THR A O 1
ATOM 734 N N . LEU A 1 97 ? -10.164 -7.891 6.121 1 91.38 97 LEU A N 1
ATOM 735 C CA . LEU A 1 97 ? -11.039 -8.07 7.273 1 91.38 97 LEU A CA 1
ATOM 736 C C . LEU A 1 97 ? -12.125 -7 7.305 1 91.38 97 LEU A C 1
ATOM 738 O O . LEU A 1 97 ? -13.211 -7.227 7.84 1 91.38 97 LEU A O 1
ATOM 742 N N . TRP A 1 98 ? -11.852 -5.844 6.828 1 94.5 98 TRP A N 1
ATOM 743 C CA . TRP A 1 98 ? -12.75 -4.695 6.82 1 94.5 98 TRP A CA 1
ATOM 744 C C . TRP A 1 98 ? -12.375 -3.711 5.719 1 94.5 98 TRP A C 1
ATOM 746 O O . TRP A 1 98 ? -11.195 -3.559 5.395 1 94.5 98 TRP A O 1
ATOM 756 N N . SER A 1 99 ? -13.305 -3.08 5.148 1 94.38 99 SER A N 1
ATOM 757 C CA . SER A 1 99 ? -13.117 -2.066 4.117 1 94.38 99 SER A CA 1
ATOM 758 C C . SER A 1 99 ? -14.078 -0.897 4.309 1 94.38 99 SER A C 1
ATOM 760 O O . SER A 1 99 ? -15.242 -1.094 4.66 1 94.38 99 SER A O 1
ATOM 762 N N . SER A 1 100 ? -13.562 0.32 4.031 1 93.06 100 SER A N 1
ATOM 763 C CA . SER A 1 100 ? -14.43 1.491 4.062 1 93.06 100 SER A CA 1
ATOM 764 C C . SER A 1 100 ? -15.391 1.499 2.875 1 93.06 100 SER A C 1
ATOM 766 O O . SER A 1 100 ? -16.375 2.238 2.871 1 93.06 100 SER A O 1
ATOM 768 N N . SER A 1 101 ? -15.102 0.717 1.786 1 84.44 101 SER A N 1
ATOM 769 C CA . SER A 1 101 ? -15.953 0.408 0.639 1 84.44 101 SER A CA 1
ATOM 770 C C . SER A 1 101 ? -16.141 1.632 -0.249 1 84.44 101 SER A C 1
ATOM 772 O O . SER A 1 101 ? -17 1.629 -1.142 1 84.44 101 SER A O 1
ATOM 774 N N . ASN A 1 102 ? -15.375 2.688 0.071 1 82.06 102 ASN A N 1
ATOM 775 C CA . ASN A 1 102 ? -15.391 3.844 -0.819 1 82.06 102 ASN A CA 1
ATOM 776 C C . ASN A 1 102 ? -14.344 3.717 -1.922 1 82.06 102 ASN A C 1
ATOM 778 O O . ASN A 1 102 ? -13.219 3.291 -1.667 1 82.06 102 ASN A O 1
ATOM 782 N N . LYS A 1 103 ? -14.734 3.533 -3.094 1 83.5 103 LYS A N 1
ATOM 783 C CA . LYS A 1 103 ? -13.766 3.482 -4.188 1 83.5 103 LYS A CA 1
ATOM 784 C C . LYS A 1 103 ? -13.969 4.648 -5.152 1 83.5 103 LYS A C 1
ATOM 786 O O . LYS A 1 103 ? -15.094 4.953 -5.539 1 83.5 103 LYS A O 1
ATOM 791 N N . SER A 1 104 ? -12.82 5.332 -5.262 1 91.56 104 SER A N 1
ATOM 792 C CA . SER A 1 104 ? -12.797 6.48 -6.16 1 91.56 104 SER A CA 1
ATOM 793 C C . SER A 1 104 ? -11.727 6.316 -7.238 1 91.56 104 SER A C 1
ATOM 795 O O . SER A 1 104 ? -11.18 5.227 -7.414 1 91.56 104 SER A O 1
ATOM 797 N N . ARG A 1 105 ? -11.602 7.332 -8.031 1 92.25 105 ARG A N 1
ATOM 798 C CA . ARG A 1 105 ? -10.586 7.301 -9.078 1 92.25 105 ARG A CA 1
ATOM 799 C C . ARG A 1 105 ? -9.203 7.059 -8.484 1 92.25 105 ARG A C 1
ATOM 801 O O . ARG A 1 105 ? -8.883 7.559 -7.406 1 92.25 105 ARG A O 1
ATOM 808 N N . LYS A 1 106 ? -8.438 6.301 -9.234 1 92.44 106 LYS A N 1
ATOM 809 C CA . LYS A 1 106 ? -7.086 6.012 -8.773 1 92.44 106 LYS A CA 1
ATOM 810 C C . LYS A 1 106 ? -6.266 7.293 -8.641 1 92.44 106 LYS A C 1
ATOM 812 O O . LYS A 1 106 ? -6.348 8.18 -9.492 1 92.44 106 LYS A O 1
ATOM 817 N N . GLY A 1 107 ? -5.543 7.406 -7.504 1 94 107 GLY A N 1
ATOM 818 C CA . GLY A 1 107 ? -4.734 8.586 -7.238 1 94 107 GLY A CA 1
ATOM 819 C C . GLY A 1 107 ? -4.133 8.594 -5.848 1 94 107 GLY A C 1
ATOM 820 O O . GLY A 1 107 ? -3.969 7.535 -5.23 1 94 107 GLY A O 1
ATOM 821 N N . LYS A 1 108 ? -3.684 9.805 -5.422 1 96.81 108 LYS A N 1
ATOM 822 C CA . LYS A 1 108 ? -3.096 9.992 -4.098 1 96.81 108 LYS A CA 1
ATOM 823 C C . LYS A 1 108 ? -4.109 10.578 -3.125 1 96.81 108 LYS A C 1
ATOM 825 O O . LYS A 1 108 ? -4.734 11.602 -3.412 1 96.81 108 LYS A O 1
ATOM 830 N N . TYR A 1 109 ? -4.266 9.938 -2.012 1 97.94 109 TYR A N 1
ATOM 831 C CA . TYR A 1 109 ? -5.234 10.312 -0.989 1 97.94 109 TYR A CA 1
ATOM 832 C C . TYR A 1 109 ? -4.559 10.477 0.367 1 97.94 109 TYR A C 1
ATOM 834 O O . TYR A 1 109 ? -3.414 10.055 0.553 1 97.94 109 TYR A O 1
ATOM 842 N N . ALA A 1 110 ? -5.273 11.117 1.283 1 98.5 110 ALA A N 1
ATOM 843 C CA . ALA A 1 110 ? -4.852 11.242 2.676 1 98.5 110 ALA A CA 1
ATOM 844 C C . ALA A 1 110 ? -6 10.922 3.629 1 98.5 110 ALA A C 1
ATOM 846 O O . ALA A 1 110 ? -7.121 11.391 3.439 1 98.5 110 ALA A O 1
ATOM 847 N N . LEU A 1 111 ? -5.727 10.023 4.531 1 97.94 111 LEU A N 1
ATOM 848 C CA . LEU A 1 111 ? -6.598 9.812 5.684 1 97.94 111 LEU A CA 1
ATOM 849 C C . LEU A 1 111 ? -6.215 10.734 6.836 1 97.94 111 LEU A C 1
ATOM 851 O O . LEU A 1 111 ? -5.055 10.758 7.254 1 97.94 111 LEU A O 1
ATOM 855 N N . VAL A 1 112 ? -7.18 11.5 7.383 1 97.75 112 VAL A N 1
ATOM 856 C CA . VAL A 1 112 ? -6.871 12.469 8.43 1 97.75 112 VAL A CA 1
ATOM 857 C C . VAL A 1 112 ? -7.781 12.234 9.633 1 97.75 112 VAL A C 1
ATOM 859 O O . VAL A 1 112 ? -9 12.109 9.484 1 97.75 112 VAL A O 1
ATOM 862 N N . LEU A 1 113 ? -7.156 12.086 10.766 1 96.19 113 LEU A N 1
ATOM 863 C CA . LEU A 1 113 ? -7.859 12.211 12.039 1 96.19 113 LEU A CA 1
ATOM 864 C C . LEU A 1 113 ? -7.82 13.648 12.547 1 96.19 113 LEU A C 1
ATOM 866 O O . LEU A 1 113 ? -6.77 14.133 12.977 1 96.19 113 LEU A O 1
ATOM 870 N N . ASP A 1 114 ? -8.977 14.305 12.492 1 94 114 ASP A N 1
ATOM 871 C CA . ASP A 1 114 ? -8.938 15.727 12.828 1 94 114 ASP A CA 1
ATOM 872 C C . ASP A 1 114 ? -9.086 15.938 14.336 1 94 114 ASP A C 1
ATOM 874 O O . ASP A 1 114 ? -9.211 14.969 15.094 1 94 114 ASP A O 1
ATOM 878 N N . HIS A 1 115 ? -8.938 17.203 14.758 1 90.88 115 HIS A N 1
ATOM 879 C CA . HIS A 1 115 ? -8.898 17.531 16.172 1 90.88 115 HIS A CA 1
ATOM 880 C C . HIS A 1 115 ? -10.281 17.406 16.812 1 90.88 115 HIS A C 1
ATOM 882 O O . HIS A 1 115 ? -10.43 17.562 18.016 1 90.88 115 HIS A O 1
ATOM 888 N N . HIS A 1 116 ? -11.281 17.047 16.094 1 91.38 116 HIS A N 1
ATOM 889 C CA . HIS A 1 116 ? -12.609 16.781 16.625 1 91.38 116 HIS A CA 1
ATOM 890 C C . HIS A 1 116 ? -12.898 15.281 16.672 1 91.38 116 HIS A C 1
ATOM 892 O O . HIS A 1 116 ? -13.977 14.867 17.094 1 91.38 116 HIS A O 1
ATOM 898 N N . GLY A 1 117 ? -11.953 14.492 16.234 1 92.38 117 GLY A N 1
ATOM 899 C CA . GLY A 1 117 ? -12.102 13.047 16.281 1 92.38 117 GLY A CA 1
ATOM 900 C C . GLY A 1 117 ? -12.758 12.484 15.039 1 92.38 117 GLY A C 1
ATOM 901 O O . GLY A 1 117 ? -13.148 11.312 15.016 1 92.38 117 GLY A O 1
ATOM 902 N N . LYS A 1 118 ? -12.93 13.297 14.109 1 94.69 118 LYS A N 1
ATOM 903 C CA . LYS A 1 118 ? -13.5 12.844 12.844 1 94.69 118 LYS A CA 1
ATOM 904 C C . LYS A 1 118 ? -12.422 12.289 11.922 1 94.69 118 LYS A C 1
ATOM 906 O O . LYS A 1 118 ? -11.336 12.859 11.82 1 94.69 118 LYS A O 1
ATOM 911 N N . LEU A 1 119 ? -12.773 11.109 11.352 1 96 119 LEU A N 1
ATOM 912 C CA . LEU A 1 119 ? -11.906 10.531 10.328 1 96 119 LEU A CA 1
ATOM 913 C C . LEU A 1 119 ? -12.398 10.883 8.93 1 96 119 LEU A C 1
ATOM 915 O O . LEU A 1 119 ? -13.586 10.734 8.633 1 96 119 LEU A O 1
ATOM 919 N N . GLY A 1 120 ? -11.469 11.406 8.141 1 96.81 120 GLY A N 1
ATOM 920 C CA . GLY A 1 120 ? -11.828 11.742 6.77 1 96.81 120 GLY A CA 1
ATOM 921 C C . GLY A 1 120 ? -10.766 11.352 5.758 1 96.81 120 GLY A C 1
ATOM 922 O O . GLY A 1 120 ? -9.57 11.445 6.043 1 96.81 120 GLY A O 1
ATOM 923 N N . ILE A 1 121 ? -11.219 10.867 4.613 1 98.06 121 ILE A N 1
ATOM 924 C CA . ILE A 1 121 ? -10.32 10.617 3.488 1 98.06 121 ILE A CA 1
ATOM 925 C C . ILE A 1 121 ? -10.508 11.703 2.432 1 98.06 121 ILE A C 1
ATOM 927 O O . ILE A 1 121 ? -11.625 11.977 1.992 1 98.06 121 ILE A O 1
ATOM 931 N N . TYR A 1 122 ? -9.406 12.336 2.104 1 98.19 122 TYR A N 1
ATOM 932 C CA . TYR A 1 122 ? -9.406 13.438 1.145 1 98.19 122 TYR A CA 1
ATOM 933 C C . TYR A 1 122 ? -8.57 13.094 -0.082 1 98.19 122 TYR A C 1
ATOM 935 O O . TYR A 1 122 ? -7.438 12.617 0.042 1 98.19 122 TYR A O 1
ATOM 943 N N . GLY A 1 123 ? -9.016 13.367 -1.235 1 96.81 123 GLY A N 1
ATOM 944 C CA . GLY A 1 123 ? -8.258 13.133 -2.453 1 96.81 123 GLY A CA 1
ATOM 945 C C . GLY A 1 123 ? -9.047 13.414 -3.715 1 96.81 123 GLY A C 1
ATOM 946 O O . GLY A 1 123 ? -10.258 13.641 -3.656 1 96.81 123 GLY A O 1
ATOM 947 N N . GLN A 1 124 ? -8.344 13.461 -4.848 1 96.38 124 GLN A N 1
ATOM 948 C CA . GLN A 1 124 ? -6.938 13.125 -5.02 1 96.38 124 GLN A CA 1
ATOM 949 C C . GLN A 1 124 ? -6.043 14.328 -4.719 1 96.38 124 GLN A C 1
ATOM 951 O O . GLN A 1 124 ? -6.535 15.391 -4.34 1 96.38 124 GLN A O 1
ATOM 956 N N . ARG A 1 125 ? -4.711 14.109 -4.648 1 97.88 125 ARG A N 1
ATOM 957 C CA . ARG A 1 125 ? -3.805 15.242 -4.523 1 97.88 125 ARG A CA 1
ATOM 958 C C . ARG A 1 125 ? -3.977 16.203 -5.691 1 97.88 125 ARG A C 1
ATOM 960 O O . ARG A 1 125 ? -3.842 15.82 -6.852 1 97.88 125 ARG A O 1
ATOM 967 N N . ARG A 1 126 ? -4.223 17.453 -5.348 1 97.06 126 ARG A N 1
ATOM 968 C CA . ARG A 1 126 ? -4.531 18.453 -6.367 1 97.06 126 ARG A CA 1
ATOM 969 C C . ARG A 1 126 ? -3.34 19.375 -6.613 1 97.06 126 ARG A C 1
ATOM 971 O O . ARG A 1 126 ? -3.203 19.938 -7.699 1 97.06 126 ARG A O 1
ATOM 978 N N . TRP A 1 127 ? -2.582 19.547 -5.648 1 98.31 127 TRP A N 1
ATOM 979 C CA . TRP A 1 127 ? -1.463 20.484 -5.727 1 98.31 127 TRP A CA 1
ATOM 980 C C . TRP A 1 127 ? -0.356 20.094 -4.754 1 98.31 127 TRP A C 1
ATOM 982 O O . TRP A 1 127 ? -0.629 19.547 -3.678 1 98.31 127 TRP A O 1
ATOM 992 N N . ALA A 1 128 ? 0.846 20.344 -5.125 1 98.25 128 ALA A N 1
ATOM 993 C CA . ALA A 1 128 ? 2.029 20.156 -4.289 1 98.25 128 ALA A CA 1
ATOM 994 C C . ALA A 1 128 ? 3.014 21.312 -4.477 1 98.25 128 ALA A C 1
ATOM 996 O O . ALA A 1 128 ? 3.215 21.797 -5.598 1 98.25 128 ALA A O 1
ATOM 997 N N . SER A 1 129 ? 3.533 21.734 -3.342 1 98.31 129 SER A N 1
ATOM 998 C CA . SER A 1 129 ? 4.594 22.734 -3.484 1 98.31 129 SER A CA 1
ATOM 999 C C . SER A 1 129 ? 5.754 22.188 -4.312 1 98.31 129 SER A C 1
ATOM 1001 O O . SER A 1 129 ? 6.047 20.984 -4.266 1 98.31 129 SER A O 1
ATOM 1003 N N . ASN A 1 130 ? 6.414 22.938 -5.031 1 96.44 130 ASN A N 1
ATOM 1004 C CA . ASN A 1 130 ? 7.363 22.5 -6.047 1 96.44 130 ASN A CA 1
ATOM 1005 C C . ASN A 1 130 ? 8.781 22.406 -5.492 1 96.44 130 ASN A C 1
ATOM 1007 O O . ASN A 1 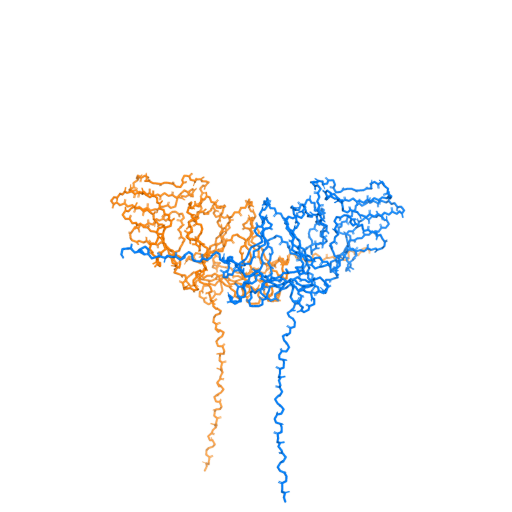130 ? 9.742 22.281 -6.25 1 96.44 130 ASN A O 1
ATOM 1011 N N . ASN A 1 131 ? 8.961 22.516 -4.238 1 96.25 131 ASN A N 1
ATOM 1012 C CA . ASN A 1 131 ? 10.281 22.359 -3.652 1 96.25 131 ASN A CA 1
ATOM 1013 C C . ASN A 1 131 ? 10.719 20.891 -3.645 1 96.25 131 ASN A C 1
ATOM 1015 O O . ASN A 1 131 ? 9.891 20 -3.791 1 96.25 131 ASN A O 1
ATOM 1019 N N . GLN A 1 132 ? 12.047 20.641 -3.482 1 94 132 GLN A N 1
ATOM 1020 C CA . GLN A 1 132 ? 12.594 19.297 -3.428 1 94 132 GLN A CA 1
ATOM 1021 C C . GLN A 1 132 ? 12.148 18.578 -2.162 1 94 132 GLN A C 1
ATOM 1023 O O . GLN A 1 132 ? 12.07 19.172 -1.091 1 94 132 GLN A O 1
ATOM 1028 N N . LYS A 1 133 ? 11.875 17.25 -2.357 1 92.25 133 LYS A N 1
ATOM 1029 C CA . LYS A 1 133 ? 11.531 16.438 -1.198 1 92.25 133 LYS A CA 1
ATOM 1030 C C . LYS A 1 133 ? 12.727 16.312 -0.249 1 92.25 133 LYS A C 1
ATOM 1032 O O . LYS A 1 133 ? 13.844 16.016 -0.681 1 92.25 133 LYS A O 1
ATOM 1037 N N . GLU A 1 134 ? 12.375 16.609 1.017 1 89.06 134 GLU A N 1
ATOM 1038 C CA . GLU A 1 134 ? 13.391 16.344 2.021 1 89.06 134 GLU A CA 1
ATOM 1039 C C . GLU A 1 134 ? 13.5 14.844 2.311 1 89.06 134 GLU A C 1
ATOM 1041 O O . GLU A 1 134 ? 12.492 14.141 2.393 1 89.06 134 GLU A O 1
ATOM 1046 N N . THR A 1 135 ? 14.672 14.195 2.352 1 78.88 135 THR A N 1
ATOM 1047 C CA . THR A 1 135 ? 14.852 12.758 2.479 1 78.88 135 THR A CA 1
ATOM 1048 C C . THR A 1 135 ? 15.297 12.383 3.891 1 78.88 135 THR A C 1
ATOM 1050 O O . THR A 1 135 ? 15.297 11.211 4.262 1 78.88 135 THR A O 1
ATOM 1053 N N . GLY A 1 136 ? 15.656 13.211 4.758 1 73.25 136 GLY A N 1
ATOM 1054 C CA . GLY A 1 136 ? 16.125 12.875 6.094 1 73.25 136 GLY A CA 1
ATOM 1055 C C . GLY A 1 136 ? 15.023 12.391 7.012 1 73.25 136 GLY A C 1
ATOM 1056 O O . GLY A 1 136 ? 13.883 12.836 6.91 1 73.25 136 GLY A O 1
ATOM 1057 N N . ILE A 1 137 ? 15.406 11.203 7.668 1 67.44 137 ILE A N 1
ATOM 1058 C CA . ILE A 1 137 ? 14.484 10.711 8.688 1 67.44 137 ILE A CA 1
ATOM 1059 C C . ILE A 1 137 ? 14.469 11.664 9.875 1 67.44 137 ILE A C 1
ATOM 1061 O O . ILE A 1 137 ? 15.516 11.953 10.461 1 67.44 137 ILE A O 1
ATOM 1065 N N . LEU A 1 138 ? 13.32 12.242 10.008 1 67.44 138 LEU A N 1
ATOM 1066 C CA . LEU A 1 138 ? 13.18 13.195 11.109 1 67.44 138 LEU A CA 1
ATOM 1067 C C . LEU A 1 138 ? 13.086 12.461 12.445 1 67.44 138 LEU A C 1
ATOM 1069 O O . LEU A 1 138 ? 12.586 11.344 12.508 1 67.44 138 LEU A O 1
ATOM 1073 N N . ASP A 1 139 ? 13.781 12.961 13.43 1 64.81 139 ASP A N 1
ATOM 1074 C CA . ASP A 1 139 ? 13.773 12.398 14.773 1 64.81 139 ASP A CA 1
ATOM 1075 C C . ASP A 1 139 ? 12.352 12.133 15.25 1 64.81 139 ASP A C 1
ATOM 1077 O O . ASP A 1 139 ? 11.398 12.758 14.766 1 64.81 139 ASP A O 1
ATOM 1081 N N . ARG A 1 140 ? 12.25 11.156 15.984 1 60.75 140 ARG A N 1
ATOM 1082 C CA . ARG A 1 140 ? 10.977 10.742 16.562 1 60.75 140 ARG A CA 1
ATOM 1083 C C . ARG A 1 140 ? 10.422 11.812 17.5 1 60.75 140 ARG A C 1
ATOM 1085 O O . ARG A 1 140 ? 9.672 11.508 18.422 1 60.75 140 ARG A O 1
ATOM 1092 N N . SER A 1 141 ? 10.812 13.031 17.109 1 58.25 141 SER A N 1
ATOM 1093 C CA . SER A 1 141 ? 10.32 14.078 18 1 58.25 141 SER A CA 1
ATOM 1094 C C . SER A 1 141 ? 8.797 14.195 17.922 1 58.25 141 SER A C 1
ATOM 1096 O O . SER A 1 141 ? 8.18 13.742 16.953 1 58.25 141 SER A O 1
ATOM 1098 N N . VAL A 1 142 ? 8.234 14.523 19.062 1 56.47 142 VAL A N 1
ATOM 1099 C CA . VAL A 1 142 ? 6.797 14.742 19.188 1 56.47 142 VAL A CA 1
ATOM 1100 C C . VAL A 1 142 ? 6.316 15.68 18.078 1 56.47 142 VAL A C 1
ATOM 1102 O O . VAL A 1 142 ? 6.922 16.719 17.844 1 56.47 142 VAL A O 1
ATOM 1105 N N . VAL A 1 143 ? 5.625 15.078 17.141 1 56.69 143 VAL A N 1
ATOM 1106 C CA . VAL A 1 143 ? 4.992 15.914 16.125 1 56.69 143 VAL A CA 1
ATOM 1107 C C . VAL A 1 143 ? 4.133 16.984 16.797 1 56.69 143 VAL A C 1
ATOM 1109 O O . VAL A 1 143 ? 3.357 16.688 17.703 1 56.69 143 VAL A O 1
ATOM 1112 N N . SER A 1 144 ? 4.574 18.281 16.656 1 63 144 SER A N 1
ATOM 1113 C CA . SER A 1 144 ? 3.627 19.344 17 1 63 144 SER A CA 1
ATOM 1114 C C . SER A 1 144 ? 2.295 19.141 16.281 1 63 144 SER A C 1
ATOM 1116 O O . SER A 1 144 ? 2.248 18.531 15.211 1 63 144 SER A O 1
ATOM 1118 N N . THR A 1 145 ? 1.119 19.531 16.906 1 65.44 145 THR A N 1
ATOM 1119 C CA . THR A 1 145 ? -0.23 18.984 16.797 1 65.44 145 THR A CA 1
ATOM 1120 C C . THR A 1 145 ? -0.936 19.547 15.562 1 65.44 145 THR A C 1
ATOM 1122 O O . THR A 1 145 ? -1.796 18.875 14.984 1 65.44 145 THR A O 1
ATOM 1125 N N . GLU A 1 146 ? -0.443 20.828 14.914 1 86.69 146 GLU A N 1
ATOM 1126 C CA . GLU A 1 146 ? -1.337 21.234 13.836 1 86.69 146 GLU A CA 1
ATOM 1127 C C . GLU A 1 146 ? -0.579 21.406 12.523 1 86.69 146 GLU A C 1
ATOM 1129 O O . GLU A 1 146 ? 0.249 22.297 12.383 1 86.69 146 GLU A O 1
ATOM 1134 N N . TYR A 1 147 ? -0.655 20.469 11.617 1 95.56 147 TYR A N 1
ATOM 1135 C CA . TYR A 1 147 ? 0.032 20.547 10.328 1 95.56 147 TYR A CA 1
ATOM 1136 C C . TYR A 1 147 ? -0.945 20.344 9.18 1 95.56 147 TYR A C 1
ATOM 1138 O O . TYR A 1 147 ? -0.533 20.078 8.047 1 95.56 147 TYR A O 1
ATOM 1146 N N . VAL A 1 148 ? -2.229 20.484 9.453 1 97.62 148 VAL A N 1
ATOM 1147 C CA . VAL A 1 148 ? -3.266 20.375 8.438 1 97.62 148 VAL A CA 1
ATOM 1148 C C . VAL A 1 148 ? -4.109 21.641 8.414 1 97.62 148 VAL A C 1
ATOM 1150 O O . VAL A 1 148 ? -4.547 22.125 9.461 1 97.62 148 VAL A O 1
ATOM 1153 N N . LEU A 1 149 ? -4.281 22.266 7.289 1 97.81 149 LEU A N 1
ATOM 1154 C CA . LEU A 1 149 ? -5.195 23.375 7.047 1 97.81 149 LEU A CA 1
ATOM 1155 C C . LEU A 1 149 ? -6.441 22.906 6.309 1 97.81 149 LEU A C 1
ATOM 1157 O O . LEU A 1 149 ? -6.34 22.297 5.242 1 97.81 149 LEU A O 1
ATOM 1161 N N . TYR A 1 150 ? -7.586 23.125 6.836 1 97.31 150 TYR A N 1
ATOM 1162 C CA . TYR A 1 150 ? -8.844 22.688 6.246 1 97.31 150 TYR A CA 1
ATOM 1163 C C . TYR A 1 150 ? -9.469 23.781 5.402 1 97.31 150 TYR A C 1
ATOM 1165 O O . TYR A 1 150 ? -9.25 24.969 5.656 1 97.31 150 TYR A O 1
ATOM 1173 N N . SER A 1 151 ? -10.172 23.312 4.391 1 96.81 151 SER A N 1
ATOM 1174 C CA . SER A 1 151 ? -10.859 24.312 3.576 1 96.81 151 SER A CA 1
ATOM 1175 C C . SER A 1 151 ? -11.75 25.203 4.434 1 96.81 151 SER A C 1
ATOM 1177 O O . SER A 1 151 ? -12.406 24.734 5.363 1 96.81 151 SER A O 1
ATOM 1179 N N . GLY A 1 152 ? -11.734 26.438 4.098 1 91.94 152 GLY A N 1
ATOM 1180 C CA . GLY A 1 152 ? -12.484 27.422 4.859 1 91.94 152 GLY A CA 1
ATOM 1181 C C . GLY A 1 152 ? -11.68 28.047 5.988 1 91.94 152 GLY A C 1
ATOM 1182 O O . GLY A 1 152 ? -12.062 29.094 6.52 1 91.94 152 GLY A O 1
ATOM 1183 N N . GLU A 1 153 ? -10.57 27.453 6.344 1 93.25 153 GLU A N 1
ATOM 1184 C CA . GLU A 1 153 ? -9.711 28 7.387 1 93.25 153 GLU A CA 1
ATOM 1185 C C . GLU A 1 153 ? -8.664 28.938 6.801 1 93.25 153 GLU A C 1
ATOM 1187 O O . GLU A 1 153 ? -8.344 28.859 5.609 1 93.25 153 GLU A O 1
ATOM 1192 N N . ARG A 1 154 ? -8.242 29.797 7.699 1 96 154 ARG A N 1
ATOM 1193 C CA . ARG A 1 154 ? -7.215 30.766 7.32 1 96 154 ARG A CA 1
ATOM 1194 C C . ARG A 1 154 ? -5.973 30.625 8.195 1 96 154 ARG A C 1
ATOM 1196 O O . ARG A 1 154 ? -6.074 30.312 9.383 1 96 154 ARG A O 1
ATOM 1203 N N . LEU A 1 155 ? -4.875 30.781 7.586 1 97.31 155 LEU A N 1
ATOM 1204 C CA . LEU A 1 155 ? -3.598 30.859 8.289 1 97.31 155 LEU A CA 1
ATOM 1205 C C . LEU A 1 155 ? -3.035 32.281 8.234 1 97.31 155 LEU A C 1
ATOM 1207 O O . LEU A 1 155 ? -2.686 32.781 7.156 1 97.31 155 LEU A O 1
ATOM 1211 N N . SER A 1 156 ? -3.025 32.938 9.352 1 96 156 SER A N 1
ATOM 1212 C CA . SER A 1 156 ? -2.523 34.281 9.453 1 96 156 SER A CA 1
ATOM 1213 C C . SER A 1 156 ? -1.393 34.406 10.469 1 96 156 SER A C 1
ATOM 1215 O O . SER A 1 156 ? -1.361 33.625 11.445 1 96 156 SER A O 1
ATOM 1217 N N . PRO A 1 157 ? -0.505 35.406 10.234 1 93.81 157 PRO A N 1
ATOM 1218 C CA . PRO A 1 157 ? 0.531 35.594 11.258 1 93.81 157 PRO A CA 1
ATOM 1219 C C . PRO A 1 157 ? -0.048 35.906 12.633 1 93.81 157 PRO A C 1
ATOM 1221 O O . PRO A 1 157 ? -1.086 36.562 12.734 1 93.81 157 PRO A O 1
ATOM 1224 N N . PRO A 1 158 ? 0.551 35.344 13.648 1 93.5 158 PRO A N 1
ATOM 1225 C CA . PRO A 1 158 ? 1.82 34.625 13.68 1 93.5 158 PRO A CA 1
ATOM 1226 C C . PRO A 1 158 ? 1.629 33.094 13.664 1 93.5 158 PRO A C 1
ATOM 1228 O O . PRO A 1 158 ? 2.58 32.344 13.898 1 93.5 158 PRO A O 1
ATOM 1231 N N . LYS A 1 159 ? 0.369 32.688 13.461 1 94.12 159 LYS A N 1
ATOM 1232 C CA . LYS A 1 159 ? 0.081 31.25 13.477 1 94.12 159 LYS A CA 1
ATOM 1233 C C . LYS A 1 159 ? 0.867 30.516 12.391 1 94.12 159 LYS A C 1
ATOM 1235 O O . LYS A 1 159 ? 1.022 31.016 11.281 1 94.12 159 LYS A O 1
ATOM 1240 N N . LYS A 1 160 ? 1.337 29.312 12.797 1 95.56 160 LYS A N 1
ATOM 1241 C CA . LYS A 1 160 ? 2.074 28.469 11.867 1 95.56 160 LYS A CA 1
ATOM 1242 C C . LYS A 1 160 ? 1.563 27.031 11.906 1 95.56 160 LYS A C 1
ATOM 1244 O O . LYS A 1 160 ? 1.042 26.578 12.93 1 95.56 160 LYS A O 1
ATOM 1249 N N . LEU A 1 161 ? 1.605 26.391 10.75 1 95.81 161 LEU A N 1
ATOM 1250 C CA . LEU A 1 161 ? 1.526 24.938 10.758 1 95.81 161 LEU A CA 1
ATOM 1251 C C . LEU A 1 161 ? 2.898 24.312 11 1 95.81 161 LEU A C 1
ATOM 1253 O O . LEU A 1 161 ? 3.902 24.781 10.469 1 95.81 161 LEU A O 1
ATOM 1257 N N . LYS A 1 162 ? 2.891 23.312 11.844 1 93.5 162 LYS A N 1
ATOM 1258 C CA . LYS A 1 162 ? 4.172 22.719 12.195 1 93.5 162 LYS A CA 1
ATOM 1259 C C . LYS A 1 162 ? 4.105 21.188 12.109 1 93.5 162 LYS A C 1
ATOM 1261 O O . LYS A 1 162 ? 3.227 20.562 12.711 1 93.5 162 LYS A O 1
ATOM 1266 N N . TYR A 1 163 ? 5.004 20.625 11.367 1 93.44 163 TYR A N 1
ATOM 1267 C CA . TYR A 1 163 ? 5.27 19.188 11.375 1 93.44 163 TYR A CA 1
ATOM 1268 C C . TYR A 1 163 ? 6.723 18.906 11.742 1 93.44 163 TYR A C 1
ATOM 1270 O O . TYR A 1 163 ? 7.625 19.078 10.922 1 93.44 163 TYR A O 1
ATOM 1278 N N . LYS A 1 164 ? 6.895 18.438 12.969 1 89.44 164 LYS A N 1
ATOM 1279 C CA . LYS A 1 164 ? 8.242 18.25 13.5 1 89.44 164 LYS A CA 1
ATOM 1280 C C . LYS A 1 164 ? 9.102 19.484 13.25 1 89.44 164 LYS A C 1
ATOM 1282 O O . LYS A 1 164 ? 8.789 20.578 13.734 1 89.44 164 LYS A O 1
ATOM 1287 N N . ASN A 1 165 ? 10.055 19.406 12.305 1 88.94 165 ASN A N 1
ATOM 1288 C CA . ASN A 1 165 ? 10.984 20.531 12.125 1 88.94 165 ASN A CA 1
ATOM 1289 C C . ASN A 1 165 ? 10.586 21.391 10.93 1 88.94 165 ASN A C 1
ATOM 1291 O O . ASN A 1 165 ? 11.258 22.375 10.625 1 88.94 165 ASN A O 1
ATOM 1295 N N . TYR A 1 166 ? 9.5 21.047 10.344 1 94 166 TYR A N 1
ATOM 1296 C CA . TYR A 1 166 ? 9.031 21.875 9.234 1 94 166 TYR A CA 1
ATOM 1297 C C . TYR A 1 166 ? 7.898 22.797 9.672 1 94 166 TYR A C 1
ATOM 1299 O O . TYR A 1 166 ? 7.02 22.375 10.438 1 94 166 TYR A O 1
ATOM 1307 N N . GLU A 1 167 ? 7.965 24.016 9.164 1 95.88 167 GLU A N 1
ATOM 1308 C CA . GLU A 1 167 ? 6.949 25.016 9.508 1 95.88 167 GLU A CA 1
ATOM 1309 C C . GLU A 1 167 ? 6.434 25.734 8.266 1 95.88 167 GLU A C 1
ATOM 1311 O O . GLU A 1 167 ? 7.203 26.031 7.352 1 95.88 167 GLU A O 1
ATOM 1316 N N . LEU A 1 168 ? 5.188 25.906 8.234 1 97.75 168 LEU A N 1
ATOM 1317 C CA . LEU A 1 168 ? 4.547 26.75 7.234 1 97.75 168 LEU A CA 1
ATOM 1318 C C . LEU A 1 168 ? 3.949 28 7.887 1 97.75 168 LEU A C 1
ATOM 1320 O O . LEU A 1 168 ? 3.098 27.891 8.773 1 97.75 168 LEU A O 1
ATOM 1324 N N . GLY A 1 169 ? 4.418 29.109 7.5 1 97.56 169 GLY A N 1
ATOM 1325 C CA . GLY A 1 169 ? 3.93 30.359 8.031 1 97.56 169 GLY A CA 1
ATOM 1326 C C . GLY A 1 169 ? 4.398 31.562 7.234 1 97.56 169 GLY A C 1
ATOM 1327 O O . GLY A 1 169 ? 5.035 31.422 6.191 1 97.56 169 GLY A O 1
ATOM 1328 N N . PHE A 1 170 ? 4.023 32.781 7.758 1 97.56 170 PHE A N 1
ATOM 1329 C CA . PHE A 1 170 ? 4.32 34 7.012 1 97.56 170 PHE A CA 1
ATOM 1330 C C . PHE A 1 170 ? 5.559 34.688 7.57 1 97.56 170 PHE A C 1
ATOM 1332 O O . PHE A 1 170 ? 5.742 34.75 8.789 1 97.56 170 PHE A O 1
ATOM 1339 N N . LYS A 1 171 ? 6.434 35.094 6.68 1 94.19 171 LYS A N 1
ATOM 1340 C CA . LYS A 1 171 ? 7.48 36.062 6.941 1 94.19 171 LYS A CA 1
ATOM 1341 C C . LYS A 1 171 ? 7.266 37.344 6.117 1 94.19 171 LYS A C 1
ATOM 1343 O O . LYS A 1 171 ? 7.531 37.375 4.914 1 94.19 171 LYS A O 1
ATOM 1348 N N . LYS A 1 172 ? 6.809 38.469 6.738 1 90.69 172 LYS A N 1
ATOM 1349 C CA . LYS A 1 172 ? 6.484 39.719 6.043 1 90.69 172 LYS A CA 1
ATOM 1350 C C . LYS A 1 172 ? 5.582 39.438 4.84 1 90.69 172 LYS A C 1
ATOM 1352 O O . LYS A 1 172 ? 5.891 39.875 3.725 1 90.69 172 LYS A O 1
ATOM 1357 N N . CYS A 1 173 ? 4.504 38.688 4.98 1 94.69 173 CYS A N 1
ATOM 1358 C CA . CYS A 1 173 ? 3.441 38.312 4.047 1 94.69 173 CYS A CA 1
ATOM 1359 C C . CYS A 1 173 ? 3.98 37.438 2.916 1 94.69 173 CYS A C 1
ATOM 1361 O O . CYS A 1 173 ? 3.359 37.344 1.857 1 94.69 173 CYS A O 1
ATOM 1363 N N . ASN A 1 174 ? 5.148 36.875 3.053 1 97.69 174 ASN A N 1
ATOM 1364 C CA . ASN A 1 174 ? 5.668 35.781 2.256 1 97.69 174 ASN A CA 1
ATOM 1365 C C . ASN A 1 174 ? 5.383 34.438 2.914 1 97.69 174 ASN A C 1
ATOM 1367 O O . ASN A 1 174 ? 5.875 34.156 4.008 1 97.69 174 ASN A O 1
ATOM 1371 N N . LEU A 1 175 ? 4.477 33.688 2.225 1 98.38 175 LEU A N 1
ATOM 1372 C CA . LEU A 1 175 ? 4.215 32.344 2.773 1 98.38 175 LEU A CA 1
ATOM 1373 C C . LEU A 1 175 ? 5.391 31.422 2.521 1 98.38 175 LEU A C 1
ATOM 1375 O O . LEU A 1 175 ? 5.793 31.219 1.373 1 98.38 175 LEU A O 1
ATOM 1379 N N . VAL A 1 176 ? 5.945 30.859 3.621 1 98.31 176 VAL A N 1
ATOM 1380 C CA . VAL A 1 176 ? 7.199 30.125 3.469 1 98.31 176 VAL A CA 1
ATOM 1381 C C . VAL A 1 176 ? 7.105 28.781 4.195 1 98.31 176 VAL A C 1
ATOM 1383 O O . VAL A 1 176 ? 6.457 28.688 5.238 1 98.31 176 VAL A O 1
ATOM 1386 N N . ILE A 1 177 ? 7.641 27.766 3.559 1 98.31 177 ILE A N 1
ATOM 1387 C CA . ILE A 1 177 ? 7.992 26.531 4.273 1 98.31 177 ILE A CA 1
ATOM 1388 C C . ILE A 1 177 ? 9.461 26.578 4.68 1 98.31 177 ILE A C 1
ATOM 1390 O O . ILE A 1 177 ? 10.336 26.797 3.838 1 98.31 177 ILE A O 1
ATOM 1394 N N . SER A 1 178 ? 9.703 26.375 5.973 1 96.44 178 SER A N 1
ATOM 1395 C CA . SER A 1 178 ? 11.086 26.422 6.438 1 96.44 178 SER A CA 1
ATOM 1396 C C . SER A 1 178 ? 11.406 25.234 7.34 1 96.44 178 SER A C 1
ATOM 1398 O O . SER A 1 178 ? 10.5 24.578 7.859 1 96.44 178 SER A O 1
ATOM 1400 N N . ASP A 1 179 ? 12.625 24.906 7.414 1 94 179 ASP A N 1
ATOM 1401 C CA . ASP A 1 179 ? 13.164 23.953 8.383 1 94 179 ASP A CA 1
ATOM 1402 C C . ASP A 1 179 ? 13.641 24.672 9.648 1 94 179 ASP A C 1
ATOM 1404 O O . ASP A 1 179 ? 14.609 25.438 9.609 1 94 179 ASP A O 1
ATOM 1408 N N . SER A 1 180 ? 12.977 24.422 10.734 1 90.5 180 SER A N 1
ATOM 1409 C CA . SER A 1 180 ? 13.242 25.172 11.961 1 90.5 180 SER A CA 1
ATOM 1410 C C . SER A 1 180 ? 14.625 24.828 12.523 1 90.5 180 SER A C 1
ATOM 1412 O O . SER A 1 180 ? 15.156 25.578 13.352 1 90.5 180 SER A O 1
ATOM 1414 N N . ARG A 1 181 ? 15.281 23.766 12.148 1 87.62 181 ARG A N 1
ATOM 1415 C CA . ARG A 1 181 ? 16.594 23.375 12.641 1 87.62 181 ARG A CA 1
ATOM 1416 C C . ARG A 1 181 ? 17.688 24.266 12.055 1 87.62 181 ARG A C 1
ATOM 1418 O O . ARG A 1 181 ? 18.625 24.656 12.758 1 87.62 181 ARG A O 1
ATOM 1425 N N . THR A 1 182 ? 17.5 24.609 10.781 1 90.31 182 THR A N 1
ATOM 1426 C CA . THR A 1 182 ? 18.547 25.297 10.047 1 90.31 182 THR A CA 1
ATOM 1427 C C . THR A 1 182 ? 18.109 26.719 9.664 1 90.31 182 THR A C 1
ATOM 1429 O O . THR A 1 182 ? 18.953 27.562 9.336 1 90.31 182 THR A O 1
ATOM 1432 N N . GLY A 1 183 ? 16.891 26.859 9.625 1 92.06 183 GLY A N 1
ATOM 1433 C CA . GLY A 1 183 ? 16.359 28.125 9.133 1 92.06 183 GLY A CA 1
ATOM 1434 C C . GLY A 1 183 ? 16.234 28.172 7.621 1 92.06 183 GLY A C 1
ATOM 1435 O O . GLY A 1 183 ? 15.781 29.172 7.062 1 92.06 183 GLY A O 1
ATOM 1436 N N . LYS A 1 184 ? 16.547 27.078 7.027 1 94.69 184 LYS A N 1
ATOM 1437 C CA . LYS A 1 184 ? 16.516 27 5.57 1 94.69 184 LYS A CA 1
ATOM 1438 C C . LYS A 1 184 ? 15.086 27.141 5.047 1 94.69 184 LYS A C 1
ATOM 1440 O O . LYS A 1 184 ? 14.156 26.531 5.57 1 94.69 184 LYS A O 1
ATOM 1445 N N . LEU A 1 185 ? 14.961 28.031 4.031 1 96.62 185 LEU A N 1
ATOM 1446 C CA . LEU A 1 185 ? 13.695 28.172 3.324 1 96.62 185 LEU A CA 1
ATOM 1447 C C . LEU A 1 185 ? 13.539 27.078 2.266 1 96.62 185 LEU A C 1
ATOM 1449 O O . LEU A 1 185 ? 14.367 26.984 1.353 1 96.62 185 LEU A O 1
ATOM 1453 N N . LEU A 1 186 ? 12.531 26.312 2.408 1 97.5 186 LEU A N 1
ATOM 1454 C CA . LEU A 1 186 ? 12.328 25.203 1.481 1 97.5 186 LEU A CA 1
ATOM 1455 C C . LEU A 1 186 ? 11.43 25.625 0.322 1 97.5 186 LEU A C 1
ATOM 1457 O O . LEU A 1 186 ? 11.555 25.094 -0.788 1 97.5 186 LEU A O 1
ATOM 1461 N N . TRP A 1 187 ? 10.531 26.469 0.54 1 98.56 187 TRP A N 1
ATOM 1462 C CA . TRP A 1 187 ? 9.531 26.922 -0.421 1 98.56 187 TRP A CA 1
ATOM 1463 C C . TRP A 1 187 ? 8.969 28.281 -0.008 1 98.56 187 TRP A C 1
ATOM 1465 O O . TRP A 1 187 ? 8.891 28.594 1.183 1 98.56 187 TRP A O 1
ATOM 1475 N N . GLN A 1 188 ? 8.539 29.047 -0.965 1 98.12 188 GLN A N 1
ATOM 1476 C CA . GLN A 1 188 ? 7.934 30.344 -0.645 1 98.12 188 GLN A CA 1
ATOM 1477 C C . GLN A 1 188 ? 7.098 30.859 -1.812 1 98.12 188 GLN A C 1
ATOM 1479 O O . GLN A 1 188 ? 7.32 30.469 -2.961 1 98.12 188 GLN A O 1
ATOM 1484 N N . THR A 1 189 ? 6.176 31.75 -1.542 1 97.69 189 THR A N 1
ATOM 1485 C CA . THR A 1 189 ? 5.32 32.344 -2.562 1 97.69 189 THR A CA 1
ATOM 1486 C C . THR A 1 189 ? 5.938 33.625 -3.09 1 97.69 189 THR A C 1
ATOM 1488 O O . THR A 1 189 ? 5.539 34.125 -4.145 1 97.69 189 THR A O 1
ATOM 1491 N N . SER A 1 190 ? 6.902 34.25 -2.357 1 96.88 190 SER A N 1
ATOM 1492 C CA . SER A 1 190 ? 7.566 35.5 -2.725 1 96.88 190 SER A CA 1
ATOM 1493 C C . SER A 1 190 ? 6.562 36.625 -2.85 1 96.88 190 SER A C 1
ATOM 1495 O O . SER A 1 190 ? 6.605 37.406 -3.814 1 96.88 190 SER A O 1
ATOM 1497 N N . THR A 1 191 ? 5.629 36.688 -1.962 1 96.56 191 THR A N 1
ATOM 1498 C CA . THR A 1 191 ? 4.625 37.75 -1.922 1 96.56 191 THR A CA 1
ATOM 1499 C C . THR A 1 191 ? 4.977 38.781 -0.862 1 96.56 191 THR A C 1
ATOM 1501 O O . THR A 1 191 ? 5.754 38.5 0.055 1 96.56 191 THR A O 1
ATOM 1504 N N . GLU A 1 192 ? 4.465 40.031 -1.021 1 93.75 192 GLU A N 1
ATOM 1505 C CA . GLU A 1 192 ? 4.672 41.125 -0.082 1 93.75 192 GLU A CA 1
ATOM 1506 C C . GLU A 1 192 ? 3.395 41.938 0.102 1 93.75 192 GLU A C 1
ATOM 1508 O O . GLU A 1 192 ? 2.686 42.219 -0.867 1 93.75 192 GLU A O 1
ATOM 1513 N N . ALA A 1 193 ? 3.104 42.25 1.39 1 94.69 193 ALA A N 1
ATOM 1514 C CA . ALA A 1 193 ? 1.978 43.094 1.777 1 94.69 193 ALA A CA 1
ATOM 1515 C C . ALA A 1 193 ? 2.047 43.469 3.26 1 94.69 193 ALA A C 1
ATOM 1517 O O . ALA A 1 193 ? 2.941 43 3.975 1 94.69 193 ALA A O 1
ATOM 1518 N N . ASN A 1 194 ? 1.213 44.438 3.746 1 91.31 194 ASN A N 1
ATOM 1519 C CA . ASN A 1 194 ? 1.201 44.844 5.145 1 91.31 194 ASN A CA 1
ATOM 1520 C C . ASN A 1 194 ? 0.499 43.812 6.027 1 91.31 194 ASN A C 1
ATOM 1522 O O . ASN A 1 194 ? 0.841 43.656 7.203 1 91.31 194 ASN A O 1
ATOM 1526 N N . SER A 1 195 ? -0.531 43.219 5.426 1 94.81 195 SER A N 1
ATOM 1527 C CA . SER A 1 195 ? -1.258 42.125 6.082 1 94.81 195 SER A CA 1
ATOM 1528 C C . SER A 1 195 ? -1.648 41.062 5.09 1 94.81 195 SER A C 1
ATOM 1530 O O . SER A 1 195 ? -1.854 41.312 3.904 1 94.81 195 SER A O 1
ATOM 1532 N N . CYS A 1 196 ? -1.597 39.812 5.582 1 96.75 196 CYS A N 1
ATOM 1533 C CA . CYS A 1 196 ? -1.897 38.75 4.66 1 96.75 196 CYS A CA 1
ATOM 1534 C C . CYS A 1 196 ? -2.412 37.5 5.414 1 96.75 196 CYS A C 1
ATOM 1536 O O . CYS A 1 196 ? -2.309 37.438 6.641 1 96.75 196 CYS A O 1
ATOM 1538 N N . TYR A 1 197 ? -3.051 36.688 4.68 1 97.94 197 TYR A N 1
ATOM 1539 C CA . TYR A 1 197 ? -3.449 35.375 5.18 1 97.94 197 TYR A CA 1
ATOM 1540 C C . TYR A 1 197 ? -3.486 34.344 4.051 1 97.94 197 TYR A C 1
ATOM 1542 O O . TYR A 1 197 ? -3.658 34.719 2.883 1 97.94 197 TYR A O 1
ATOM 1550 N N . ALA A 1 198 ? -3.215 33.156 4.402 1 98.19 198 ALA A N 1
ATOM 1551 C CA . ALA A 1 198 ? -3.398 32.062 3.482 1 98.19 198 ALA A CA 1
ATOM 1552 C C . ALA A 1 198 ? -4.742 31.375 3.713 1 98.19 198 ALA A C 1
ATOM 1554 O O . ALA A 1 198 ? -5.203 31.25 4.852 1 98.19 198 ALA A O 1
ATOM 1555 N N . GLN A 1 199 ? -5.348 30.953 2.637 1 97.94 199 GLN A N 1
ATOM 1556 C CA . GLN A 1 199 ? -6.652 30.312 2.744 1 97.94 199 GLN A CA 1
ATOM 1557 C C . GLN A 1 199 ? -6.773 29.156 1.755 1 97.94 199 GLN A C 1
ATOM 1559 O O . GLN A 1 199 ? -6.344 29.266 0.605 1 97.94 199 GLN A O 1
ATOM 1564 N N . LEU A 1 200 ? -7.227 28.047 2.293 1 98.19 200 LEU A N 1
ATOM 1565 C CA . LEU A 1 200 ? -7.656 26.969 1.409 1 98.19 200 LEU A CA 1
ATOM 1566 C C . LEU A 1 200 ? -9.125 27.125 1.042 1 98.19 200 LEU A C 1
ATOM 1568 O O . LEU A 1 200 ? -10 27.016 1.905 1 98.19 200 LEU A O 1
ATOM 1572 N N . GLU A 1 201 ? -9.328 27.328 -0.219 1 97.06 201 GLU A N 1
ATOM 1573 C CA . GLU A 1 201 ? -10.68 27.625 -0.691 1 97.06 201 GLU A CA 1
ATOM 1574 C C . GLU A 1 201 ? -11.523 26.359 -0.754 1 97.06 201 GLU A C 1
ATOM 1576 O O . GLU A 1 201 ? -11 25.25 -0.671 1 97.06 201 GLU A O 1
ATOM 1581 N N . ALA A 1 202 ? -12.859 26.547 -0.955 1 97.06 202 ALA A N 1
ATOM 1582 C CA . ALA A 1 202 ? -13.812 25.438 -0.961 1 97.06 202 ALA A CA 1
ATOM 1583 C C . ALA A 1 202 ? -13.641 24.578 -2.209 1 97.06 202 ALA A C 1
ATOM 1585 O O . ALA A 1 202 ? -14.156 23.469 -2.275 1 97.06 202 ALA A O 1
ATOM 1586 N N . ASP A 1 203 ? -12.914 25.109 -3.146 1 97.5 203 ASP A N 1
ATOM 1587 C CA . ASP A 1 203 ? -12.695 24.359 -4.379 1 97.5 203 ASP A CA 1
ATOM 1588 C C . ASP A 1 203 ? -11.281 23.781 -4.426 1 97.5 203 ASP A C 1
ATOM 1590 O O . ASP A 1 203 ? -10.844 23.297 -5.465 1 97.5 203 ASP A O 1
ATOM 1594 N N . GLY A 1 204 ? -10.5 23.906 -3.346 1 97.81 204 GLY A N 1
ATOM 1595 C CA . GLY A 1 204 ? -9.203 23.281 -3.227 1 97.81 204 GLY A CA 1
ATOM 1596 C C . GLY A 1 204 ? -8.055 24.188 -3.629 1 97.81 204 GLY A C 1
ATOM 1597 O O . GLY A 1 204 ? -6.887 23.812 -3.525 1 97.81 204 GLY A O 1
ATOM 1598 N N . GLU A 1 205 ? -8.406 25.375 -4.074 1 98.19 205 GLU A N 1
ATOM 1599 C CA . GLU A 1 205 ? -7.352 26.328 -4.422 1 98.19 205 GLU A CA 1
ATOM 1600 C C . GLU A 1 205 ? -6.727 26.938 -3.174 1 98.19 205 GLU A C 1
ATOM 1602 O O . GLU A 1 205 ? -7.441 27.422 -2.289 1 98.19 205 GLU A O 1
ATOM 1607 N N . LEU A 1 206 ? -5.391 26.891 -3.148 1 98.31 206 LEU A N 1
ATOM 1608 C CA . LEU A 1 206 ? -4.68 27.578 -2.078 1 98.31 206 LEU A CA 1
ATOM 1609 C C . LEU A 1 206 ? -4.324 29 -2.494 1 98.31 206 LEU A C 1
ATOM 1611 O O . LEU A 1 206 ? -3.75 29.219 -3.564 1 98.31 206 LEU A O 1
ATOM 1615 N N . THR A 1 207 ? -4.68 29.969 -1.645 1 97.94 207 THR A N 1
ATOM 1616 C CA . THR A 1 207 ? -4.441 31.359 -2.006 1 97.94 207 THR A CA 1
ATOM 1617 C C . THR A 1 207 ? -3.787 32.125 -0.852 1 97.94 207 THR A C 1
ATOM 1619 O O . THR A 1 207 ? -3.953 31.75 0.312 1 97.94 207 THR A O 1
ATOM 1622 N N . VAL A 1 208 ? -2.961 33.031 -1.161 1 98.19 208 VAL A N 1
ATOM 1623 C CA . VAL A 1 208 ? -2.475 34.062 -0.252 1 98.19 208 VAL A CA 1
ATOM 1624 C C . VAL A 1 208 ? -3.117 35.406 -0.6 1 98.19 208 VAL A C 1
ATOM 1626 O O . VAL A 1 208 ? -3.066 35.844 -1.752 1 98.19 208 VAL A O 1
ATOM 1629 N N . LYS A 1 209 ? -3.713 36.031 0.41 1 97.62 209 LYS A N 1
ATOM 1630 C CA . LYS A 1 209 ? -4.484 37.25 0.132 1 97.62 209 LYS A CA 1
ATOM 1631 C C . LYS A 1 209 ? -4.109 38.344 1.095 1 97.62 209 LYS A C 1
ATOM 1633 O O . LYS A 1 209 ? -3.646 38.094 2.207 1 97.62 209 LYS A O 1
ATOM 1638 N N . HIS A 1 210 ? -4.18 39.531 0.643 1 96.25 210 HIS A N 1
ATOM 1639 C CA . HIS A 1 210 ? -4.254 40.75 1.425 1 96.25 210 HIS A CA 1
ATOM 1640 C C . HIS A 1 210 ? -5.641 41.375 1.331 1 96.25 210 HIS A C 1
ATOM 1642 O O . HIS A 1 210 ? -6.039 41.875 0.27 1 96.25 210 HIS A O 1
ATOM 1648 N N . ARG A 1 211 ? -6.387 41.344 2.445 1 90.69 211 ARG A N 1
ATOM 1649 C CA . ARG A 1 211 ? -7.797 41.719 2.383 1 90.69 211 ARG A CA 1
ATOM 1650 C C . ARG A 1 211 ? -8.531 40.906 1.318 1 90.69 211 ARG A C 1
ATOM 1652 O O . ARG A 1 211 ? -8.531 39.656 1.36 1 90.69 211 ARG A O 1
ATOM 1659 N N . ASN A 1 212 ? -9.031 41.469 0.252 1 89.06 212 ASN A N 1
ATOM 1660 C CA . ASN A 1 212 ? -9.75 40.719 -0.772 1 89.06 212 ASN A CA 1
ATOM 1661 C C . ASN A 1 212 ? -8.938 40.594 -2.055 1 89.06 212 ASN A C 1
ATOM 1663 O O . ASN A 1 212 ? -9.398 40 -3.033 1 89.06 212 ASN A O 1
ATOM 1667 N N . ASN A 1 213 ? -7.668 41 -1.928 1 94.25 213 ASN A N 1
ATOM 1668 C CA . ASN A 1 213 ? -6.793 40.906 -3.09 1 94.25 213 ASN A CA 1
ATOM 1669 C C . ASN A 1 213 ? -5.934 39.656 -3.049 1 94.25 213 ASN A C 1
ATOM 1671 O O . ASN A 1 213 ? -5.246 39.406 -2.059 1 94.25 213 ASN A O 1
ATOM 1675 N N . ARG A 1 214 ? -5.949 38.906 -4.121 1 95.94 214 ARG A N 1
ATOM 1676 C CA . ARG A 1 214 ? -5.145 37.688 -4.234 1 95.94 214 ARG A CA 1
ATOM 1677 C C . ARG A 1 214 ? -3.693 38.031 -4.566 1 95.94 214 ARG A C 1
ATOM 1679 O O . ARG A 1 214 ? -3.412 38.625 -5.613 1 95.94 214 ARG A O 1
ATOM 1686 N N . LEU A 1 215 ? -2.779 37.688 -3.727 1 97.38 215 LEU A N 1
ATOM 1687 C CA . LEU A 1 215 ? -1.354 37.906 -3.936 1 97.38 215 LEU A CA 1
ATOM 1688 C C . LEU A 1 215 ? -0.705 36.719 -4.621 1 97.38 215 LEU A C 1
ATOM 1690 O O . LEU A 1 215 ? 0.279 36.875 -5.348 1 97.38 215 LEU A O 1
ATOM 1694 N N . TRP A 1 216 ? -1.167 35.562 -4.34 1 98.12 216 TRP A N 1
ATOM 1695 C CA . TRP A 1 216 ? -0.646 34.312 -4.883 1 98.12 216 TRP A CA 1
ATOM 1696 C C . TRP A 1 216 ? -1.727 33.25 -4.906 1 98.12 216 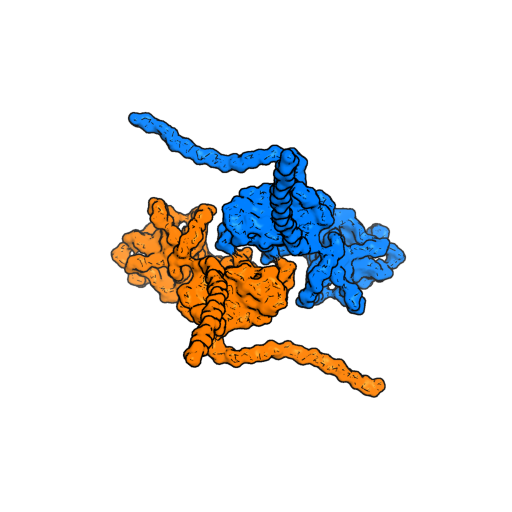TRP A C 1
ATOM 1698 O O . TRP A 1 216 ? -2.652 33.25 -4.09 1 98.12 216 TRP A O 1
ATOM 1708 N N . SER A 1 217 ? -1.596 32.312 -5.855 1 98 217 SER A N 1
ATOM 1709 C CA . SER A 1 217 ? -2.525 31.188 -5.984 1 98 217 SER A CA 1
ATOM 1710 C C . SER A 1 217 ? -1.812 29.922 -6.457 1 98 217 SER A C 1
ATOM 1712 O O . SER A 1 217 ? -0.893 30 -7.273 1 98 217 SER A O 1
ATOM 1714 N N . SER A 1 218 ? -2.256 28.812 -5.922 1 97.56 218 SER A N 1
ATOM 1715 C CA . SER A 1 218 ? -1.782 27.531 -6.449 1 97.56 218 SER A CA 1
ATOM 1716 C C . SER A 1 218 ? -2.285 27.312 -7.871 1 97.56 218 SER A C 1
ATOM 1718 O O . SER A 1 218 ? -1.746 26.469 -8.602 1 97.56 218 SER A O 1
ATOM 1720 N N . ASN A 1 219 ? -3.4 27.953 -8.258 1 97.25 219 ASN A N 1
ATOM 1721 C CA . ASN A 1 219 ? -4.035 27.891 -9.57 1 97.25 219 ASN A CA 1
ATOM 1722 C C . ASN A 1 219 ? -4.551 26.484 -9.867 1 97.25 219 ASN A C 1
ATOM 1724 O O . ASN A 1 219 ? -4.434 26 -11 1 97.25 219 ASN A O 1
ATOM 1728 N N . LYS A 1 220 ? -4.914 25.734 -8.914 1 97.25 220 LYS A N 1
ATOM 1729 C CA . LYS A 1 220 ? -5.52 24.406 -9.023 1 97.25 220 LYS A CA 1
ATOM 1730 C C . LYS A 1 220 ? -6.867 24.359 -8.305 1 97.25 220 LYS A C 1
ATOM 1732 O O . LYS A 1 220 ? -6.918 24.359 -7.07 1 97.25 220 LYS A O 1
ATOM 1737 N N . LYS A 1 221 ? -7.91 24.438 -9.086 1 94.88 221 LYS A N 1
ATOM 1738 C CA . LYS A 1 221 ? -9.258 24.375 -8.523 1 94.88 221 LYS A CA 1
ATOM 1739 C C . LYS A 1 221 ? -10.016 23.156 -9.023 1 94.88 221 LYS A C 1
ATOM 1741 O O . LYS A 1 221 ? -9.672 22.594 -10.062 1 94.88 221 LYS A O 1
ATOM 1746 N N . SER A 1 222 ? -10.852 22.641 -8.273 1 95.25 222 SER A N 1
ATOM 1747 C CA . SER A 1 222 ? -11.719 21.516 -8.594 1 95.25 222 SER A CA 1
ATOM 1748 C C . SER A 1 222 ? -13.141 21.75 -8.094 1 95.25 222 SER A C 1
ATOM 1750 O O . SER A 1 222 ? -13.547 22.891 -7.887 1 95.25 222 SER A O 1
ATOM 1752 N N . GLU A 1 223 ? -13.953 20.734 -8.016 1 96 223 GLU A N 1
ATOM 1753 C CA . GLU A 1 223 ? -15.328 20.859 -7.527 1 96 223 GLU A CA 1
ATOM 1754 C C . GLU A 1 223 ? -15.352 21.297 -6.066 1 96 223 GLU A C 1
ATOM 1756 O O . GLU A 1 223 ? -14.406 21.047 -5.316 1 96 223 GLU A O 1
ATOM 1761 N N . ASP A 1 224 ? -16.469 22 -5.703 1 97 224 ASP A N 1
ATOM 1762 C CA . ASP A 1 224 ? -16.594 22.438 -4.312 1 97 224 ASP A CA 1
ATOM 1763 C C . ASP A 1 224 ? -16.688 21.234 -3.373 1 97 224 ASP A C 1
ATOM 1765 O O . ASP A 1 224 ? -17.344 20.234 -3.693 1 97 224 ASP A O 1
ATOM 1769 N N . GLY A 1 225 ? -16.062 21.281 -2.268 1 97.12 225 GLY A N 1
ATOM 1770 C CA . GLY A 1 225 ? -16.031 20.234 -1.251 1 97.12 225 GLY A CA 1
ATOM 1771 C C . GLY A 1 225 ? -15.039 20.516 -0.136 1 97.12 225 GLY A C 1
ATOM 1772 O O . GLY A 1 225 ? -14.547 21.641 0.001 1 97.12 225 GLY A O 1
ATOM 1773 N N . ALA A 1 226 ? -14.867 19.578 0.724 1 97.62 226 ALA A N 1
ATOM 1774 C CA . ALA A 1 226 ? -13.906 19.703 1.814 1 97.62 226 ALA A CA 1
ATOM 1775 C C . ALA A 1 226 ? -12.5 19.297 1.355 1 97.62 226 ALA A C 1
ATOM 1777 O O . ALA A 1 226 ? -12.297 18.188 0.867 1 97.62 226 ALA A O 1
ATOM 1778 N N . TYR A 1 227 ? -11.602 20.219 1.513 1 98.44 227 TYR A N 1
ATOM 1779 C CA . TYR A 1 227 ? -10.211 20 1.13 1 98.44 227 TYR A CA 1
ATOM 1780 C C . TYR A 1 227 ? -9.281 20.188 2.324 1 98.44 227 TYR A C 1
ATOM 1782 O O . TYR A 1 227 ? -9.672 20.75 3.344 1 98.44 227 TYR A O 1
ATOM 1790 N N . ILE A 1 228 ? -8.062 19.641 2.168 1 98.56 228 ILE A N 1
ATOM 1791 C CA . ILE A 1 228 ? -7.055 19.844 3.201 1 98.56 228 ILE A CA 1
ATOM 1792 C C . ILE A 1 228 ? -5.719 20.188 2.553 1 98.56 228 ILE A C 1
ATOM 1794 O O . ILE A 1 228 ? -5.406 19.719 1.458 1 98.56 228 ILE A O 1
ATOM 1798 N N . ALA A 1 229 ? -5.02 21.031 3.168 1 98.69 229 ALA A N 1
ATOM 1799 C CA . ALA A 1 229 ? -3.602 21.25 2.893 1 98.69 229 ALA A CA 1
ATOM 1800 C C . ALA A 1 229 ? -2.73 20.703 4.016 1 98.69 229 ALA A C 1
ATOM 1802 O O . ALA A 1 229 ? -2.914 21.047 5.184 1 98.69 229 ALA A O 1
ATOM 1803 N N . VAL A 1 230 ? -1.787 19.828 3.67 1 98.25 230 VAL A N 1
ATOM 1804 C CA . VAL A 1 230 ? -1.015 19.125 4.688 1 98.25 230 VAL A CA 1
ATOM 1805 C C . VAL A 1 230 ? 0.471 19.438 4.512 1 98.25 230 VAL A C 1
ATOM 1807 O O . VAL A 1 230 ? 1.026 19.25 3.428 1 98.25 230 VAL A O 1
ATOM 1810 N N . LEU A 1 231 ? 1.079 19.984 5.598 1 97.5 231 LEU A N 1
ATOM 1811 C CA . LEU A 1 231 ? 2.537 20.031 5.656 1 97.5 231 LEU A CA 1
ATOM 1812 C C . LEU A 1 231 ? 3.117 18.656 5.977 1 97.5 231 LEU A C 1
ATOM 1814 O O . LEU A 1 231 ? 2.906 18.141 7.07 1 97.5 231 LEU A O 1
ATOM 1818 N N . ARG A 1 232 ? 3.92 18.188 5.062 1 95.62 232 ARG A N 1
ATOM 1819 C CA . ARG A 1 232 ? 4.234 16.766 5.105 1 95.62 232 ARG A CA 1
ATOM 1820 C C . ARG A 1 232 ? 5.621 16.531 5.699 1 95.62 232 ARG A C 1
ATOM 1822 O O . ARG A 1 232 ? 6.406 17.469 5.848 1 95.62 232 ARG A O 1
ATOM 1829 N N . PHE A 1 233 ? 5.906 15.234 5.891 1 91.94 233 PHE A N 1
ATOM 1830 C CA . PHE A 1 233 ? 7.137 14.727 6.492 1 91.94 233 PHE A CA 1
ATOM 1831 C C . PHE A 1 233 ? 8.328 14.992 5.582 1 91.94 233 PHE A C 1
ATOM 1833 O O . PHE A 1 233 ? 9.477 14.93 6.023 1 91.94 233 PHE A O 1
ATOM 1840 N N . ASP A 1 234 ? 8.07 15.281 4.32 1 93.81 234 ASP A N 1
ATOM 1841 C CA . ASP A 1 234 ? 9.172 15.523 3.387 1 93.81 234 ASP A CA 1
ATOM 1842 C C . ASP A 1 234 ? 9.359 17.016 3.131 1 93.81 234 ASP A C 1
ATOM 1844 O O . ASP A 1 234 ? 10.008 17.406 2.158 1 93.81 234 ASP A O 1
ATOM 1848 N N . GLY A 1 235 ? 8.664 17.844 3.875 1 94.81 235 GLY A N 1
ATOM 1849 C CA . GLY A 1 235 ? 8.859 19.281 3.801 1 94.81 235 GLY A CA 1
ATOM 1850 C C . GLY A 1 235 ? 8.039 19.938 2.703 1 94.81 235 GLY A C 1
ATOM 1851 O O . GLY A 1 235 ? 8.258 21.109 2.373 1 94.81 235 GLY A O 1
ATOM 1852 N N . ARG A 1 236 ? 7.16 19.188 2.131 1 97.69 236 ARG A N 1
ATOM 1853 C CA . ARG A 1 236 ? 6.305 19.75 1.09 1 97.69 236 ARG A CA 1
ATOM 1854 C C . ARG A 1 236 ? 4.883 19.953 1.605 1 97.69 236 ARG A C 1
ATOM 1856 O O . ARG A 1 236 ? 4.496 19.391 2.627 1 97.69 236 ARG A O 1
ATOM 1863 N N . LEU A 1 237 ? 4.242 20.859 0.945 1 98.62 237 LEU A N 1
ATOM 1864 C CA . LEU A 1 237 ? 2.826 21.094 1.202 1 98.62 237 LEU A CA 1
ATOM 1865 C C . LEU A 1 237 ? 1.967 20.484 0.1 1 98.62 237 LEU A C 1
ATOM 1867 O O . LEU A 1 237 ? 2.203 20.719 -1.085 1 98.62 237 LEU A O 1
ATOM 1871 N N . ASN A 1 238 ? 1.052 19.609 0.485 1 98.69 238 ASN A N 1
ATOM 1872 C CA . ASN A 1 238 ? 0.137 19 -0.476 1 98.69 238 ASN A CA 1
ATOM 1873 C C . ASN A 1 238 ? -1.313 19.375 -0.182 1 98.69 238 ASN A C 1
ATOM 1875 O O . ASN A 1 238 ? -1.709 19.469 0.981 1 98.69 238 ASN A O 1
ATOM 1879 N N . VAL A 1 239 ? -2.043 19.562 -1.23 1 98.81 239 VAL A N 1
ATOM 1880 C CA . VAL A 1 239 ? -3.482 19.766 -1.102 1 98.81 239 VAL A CA 1
ATOM 1881 C C . VAL A 1 239 ? -4.23 18.547 -1.61 1 98.81 239 VAL A C 1
ATOM 1883 O O . VAL A 1 239 ? -3.98 18.078 -2.723 1 98.81 239 VAL A O 1
ATOM 1886 N N . PHE A 1 240 ? -5.09 18.016 -0.765 1 98.62 240 PHE A N 1
ATOM 1887 C CA . PHE A 1 240 ? -5.918 16.859 -1.115 1 98.62 240 PHE A CA 1
ATOM 1888 C C . PHE A 1 240 ? -7.398 17.234 -1.065 1 98.62 240 PHE A C 1
ATOM 1890 O O . PHE A 1 240 ? -7.828 17.984 -0.195 1 98.62 240 PHE A O 1
ATOM 1897 N N . GLY A 1 241 ? -8.211 16.516 -1.866 1 97.94 241 GLY A N 1
ATOM 1898 C CA . GLY A 1 241 ? -9.656 16.672 -1.762 1 97.94 241 GLY A CA 1
ATOM 1899 C C . GLY A 1 241 ? -10.375 16.484 -3.086 1 97.94 241 GLY A C 1
ATOM 1900 O O . GLY A 1 241 ? -9.734 16.312 -4.125 1 97.94 241 GLY A O 1
ATOM 1901 N N . PRO A 1 242 ? -11.688 16.484 -3.109 1 97.5 242 PRO A N 1
ATOM 1902 C CA . PRO A 1 242 ? -12.5 16.703 -1.911 1 97.5 242 PRO A CA 1
ATOM 1903 C C . PRO A 1 242 ? -12.609 15.461 -1.033 1 97.5 242 PRO A C 1
ATOM 1905 O O . PRO A 1 242 ? -12.016 14.43 -1.347 1 97.5 242 PRO A O 1
ATOM 1908 N N . SER A 1 243 ? -13.25 15.617 0.17 1 96.88 243 SER A N 1
ATOM 1909 C CA . SER A 1 243 ? -13.516 14.477 1.037 1 96.88 243 SER A CA 1
ATOM 1910 C C . SER A 1 243 ? -14.359 13.422 0.324 1 96.88 243 SER A C 1
ATOM 1912 O O . SER A 1 243 ? -15.359 13.75 -0.309 1 96.88 243 SER A O 1
ATOM 1914 N N . ILE A 1 244 ? -13.953 12.109 0.414 1 96.44 244 ILE A N 1
ATOM 1915 C CA . ILE A 1 244 ? -14.688 11.062 -0.282 1 96.44 244 ILE A CA 1
ATOM 1916 C C . ILE A 1 244 ? -15.289 10.094 0.734 1 96.44 244 ILE A C 1
ATOM 1918 O O . ILE A 1 244 ? -16.109 9.25 0.381 1 96.44 244 ILE A O 1
ATOM 1922 N N . TRP A 1 245 ? -15 10.141 1.927 1 96 245 TRP A N 1
ATOM 1923 C CA . TRP A 1 245 ? -15.461 9.273 3.008 1 96 245 TRP A CA 1
ATOM 1924 C C . TRP A 1 245 ? -15.164 9.898 4.367 1 96 245 TRP A C 1
ATOM 1926 O O . TRP A 1 245 ? -14.125 10.547 4.547 1 96 245 TRP A O 1
ATOM 1936 N N . SER A 1 246 ? -16.016 9.734 5.258 1 94.56 246 SER A N 1
ATOM 1937 C CA . SER A 1 246 ? -15.773 10.211 6.617 1 94.56 246 SER A CA 1
ATOM 1938 C C . SER A 1 246 ? -16.469 9.32 7.645 1 94.56 246 SER A C 1
ATOM 1940 O O . SER A 1 246 ? -17.406 8.602 7.316 1 94.56 246 SER A O 1
ATOM 1942 N N . LEU A 1 247 ? -15.898 9.211 8.727 1 90.44 247 LEU A N 1
ATOM 1943 C CA . LEU A 1 247 ? -16.422 8.508 9.891 1 90.44 247 LEU A CA 1
ATOM 1944 C C . LEU A 1 247 ? -16.438 9.414 11.117 1 90.44 247 LEU A C 1
ATOM 1946 O O . LEU A 1 247 ? -15.398 9.984 11.477 1 90.44 247 LEU A O 1
ATOM 1950 N N . ASP A 1 248 ? -17.672 9.742 11.555 1 80.12 248 ASP A N 1
ATOM 1951 C CA . ASP A 1 248 ? -17.812 10.578 12.734 1 80.12 248 ASP A CA 1
ATOM 1952 C C . ASP A 1 248 ? -18.031 9.727 13.984 1 80.12 248 ASP A C 1
ATOM 1954 O O . ASP A 1 248 ? -18.422 8.562 13.891 1 80.12 248 ASP A O 1
ATOM 1958 N N . ARG A 1 249 ? -17.625 10.148 15.102 1 64.69 249 ARG A N 1
ATOM 1959 C CA . ARG A 1 249 ? -17.859 9.461 16.375 1 64.69 249 ARG A CA 1
ATOM 1960 C C . ARG A 1 249 ? -19.328 9.109 16.547 1 64.69 249 ARG A C 1
ATOM 1962 O O . ARG A 1 249 ? -20.203 9.828 16.062 1 64.69 249 ARG A O 1
ATOM 1969 N N . THR A 1 250 ? -19.875 7.898 16.266 1 54.72 250 THR A N 1
ATOM 1970 C CA . THR A 1 250 ? -21.266 7.59 16.578 1 54.72 250 THR A CA 1
ATOM 1971 C C . THR A 1 250 ? -21.641 8.156 17.938 1 54.72 250 THR A C 1
ATOM 1973 O O . THR A 1 250 ? -21.047 7.809 18.969 1 54.72 250 THR A O 1
ATOM 1976 N N . ALA A 1 251 ? -22.219 9.234 18.188 1 43.72 251 ALA A N 1
ATOM 1977 C CA . ALA A 1 251 ? -23.094 9.195 19.375 1 43.72 251 ALA A CA 1
ATOM 1978 C C . ALA A 1 251 ? -23.781 7.84 19.5 1 43.72 251 ALA A C 1
ATOM 1980 O O . ALA A 1 251 ? -23.75 7.223 20.562 1 43.72 251 ALA A O 1
ATOM 1981 N N . ASP A 1 252 ? -25.031 7.578 18.734 1 37.03 252 ASP A N 1
ATOM 1982 C CA . ASP A 1 252 ? -25.984 6.496 18.953 1 37.03 252 ASP A CA 1
ATOM 1983 C C . ASP A 1 252 ? -25.438 5.172 18.422 1 37.03 252 ASP A C 1
ATOM 1985 O O . ASP A 1 252 ? -25.922 4.664 17.406 1 37.03 252 ASP A O 1
ATOM 1989 N N . SER A 1 253 ? -24.391 4.984 18.141 1 38.28 253 SER A N 1
ATOM 1990 C CA . SER A 1 253 ? -24.203 3.631 17.625 1 38.28 253 SER A CA 1
ATOM 1991 C C . SER A 1 253 ? -24.766 2.592 18.609 1 38.28 253 SER A C 1
ATOM 1993 O O . SER A 1 253 ? -24.188 2.371 19.672 1 38.28 253 SER A O 1
ATOM 1995 N N . LEU A 1 254 ? -26.094 2.449 18.766 1 34.91 254 LEU A N 1
ATOM 1996 C CA . LEU A 1 254 ? -26.531 1.079 18.984 1 34.91 254 LEU A CA 1
ATOM 1997 C C . LEU A 1 254 ? -25.719 0.097 18.156 1 34.91 254 LEU A C 1
ATOM 1999 O O . LEU A 1 254 ? -25.5 0.321 16.969 1 34.91 254 LEU A O 1
ATOM 2003 N N . LEU A 1 255 ? -24.719 -0.556 18.734 1 34.66 255 LEU A N 1
ATOM 2004 C CA . LEU A 1 255 ? -23.969 -1.706 18.234 1 34.66 255 LEU A CA 1
ATOM 2005 C C . LEU A 1 255 ? -24.766 -2.484 17.203 1 34.66 255 LEU A C 1
ATOM 2007 O O . LEU A 1 255 ? -25.766 -3.129 17.547 1 34.66 255 LEU A O 1
ATOM 2011 N N . ALA A 1 256 ? -25.156 -2.004 16.109 1 33.53 256 ALA A N 1
ATOM 2012 C CA . ALA A 1 256 ? -25.797 -2.879 15.125 1 33.53 256 ALA A CA 1
ATOM 2013 C C . ALA A 1 256 ? -25.078 -4.219 15.039 1 33.53 256 ALA A C 1
ATOM 2015 O O . ALA A 1 256 ? -23.844 -4.266 15.008 1 33.53 256 ALA A O 1
ATOM 2016 N N . GLU A 1 257 ? -25.656 -5.289 15.562 1 30.27 257 GLU A N 1
ATOM 2017 C CA . GLU A 1 257 ? -25.25 -6.652 15.242 1 30.27 257 GLU A CA 1
ATOM 2018 C C . GLU A 1 257 ? -24.922 -6.797 13.758 1 30.27 257 GLU A C 1
ATOM 2020 O O . GLU A 1 257 ? -25.656 -6.301 12.898 1 30.27 257 GLU A O 1
ATOM 2025 N N . PRO A 1 258 ? -23.719 -6.902 13.438 1 31.56 258 PRO A N 1
ATOM 2026 C CA . PRO A 1 258 ? -23.531 -7.191 12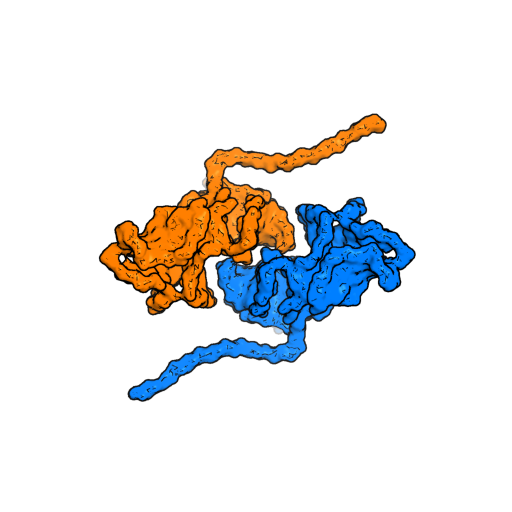.016 1 31.56 258 PRO A CA 1
ATOM 2027 C C . PRO A 1 258 ? -24.609 -8.102 11.445 1 31.56 258 PRO A C 1
ATOM 2029 O O . PRO A 1 258 ? -24.891 -9.156 12.016 1 31.56 258 PRO A O 1
ATOM 2032 N N . SER A 1 259 ? -25.688 -7.547 11.031 1 28.94 259 SER A N 1
ATOM 2033 C CA . SER A 1 259 ? -26.609 -8.461 10.352 1 28.94 259 SER A CA 1
ATOM 2034 C C . SER A 1 259 ? -25.891 -9.242 9.258 1 28.94 259 SER A C 1
ATOM 2036 O O . SER A 1 259 ? -25.609 -8.711 8.188 1 28.94 259 SER A O 1
ATOM 2038 N N . PHE A 1 260 ? -24.906 -10.078 9.68 1 28.7 260 PHE A N 1
ATOM 2039 C CA . PHE A 1 260 ? -24.594 -11.078 8.672 1 28.7 260 PHE A CA 1
ATOM 2040 C C . PHE A 1 260 ? -25.859 -11.602 8.008 1 28.7 260 PHE A C 1
ATOM 2042 O O . PHE A 1 260 ? -26.859 -11.844 8.68 1 28.7 260 PHE A O 1
ATOM 2049 N N . PRO A 1 261 ? -26.062 -11.289 6.781 1 29.42 261 PRO A N 1
ATOM 2050 C CA . PRO A 1 261 ? -27.266 -11.953 6.27 1 29.42 261 PRO A CA 1
ATOM 2051 C C . PRO A 1 261 ? -27.422 -13.383 6.793 1 29.42 261 PRO A C 1
ATOM 2053 O O . PRO A 1 261 ? -26.422 -14.062 7.039 1 29.42 261 PRO A O 1
ATOM 2056 N N . PRO A 1 262 ? -28.547 -13.688 7.512 1 26.53 262 PRO A N 1
ATOM 2057 C CA . PRO A 1 262 ? -28.812 -15.055 7.977 1 26.53 262 PRO A CA 1
ATOM 2058 C C . PRO A 1 262 ? -28.422 -16.109 6.957 1 26.53 262 PRO A C 1
ATOM 2060 O O . PRO A 1 262 ? -28.391 -15.844 5.754 1 26.53 262 PRO A O 1
ATOM 2063 N N . THR A 1 263 ? -27.547 -17.016 7.352 1 27.09 263 THR A N 1
ATOM 2064 C CA . THR A 1 263 ? -27.484 -18.312 6.672 1 27.09 263 THR A CA 1
ATOM 2065 C C . THR A 1 263 ? -28.875 -18.797 6.277 1 27.09 263 THR A C 1
ATOM 2067 O O . THR A 1 263 ? -29.781 -18.828 7.105 1 27.09 263 THR A O 1
ATOM 2070 N N . GLY A 1 264 ? -29.328 -18.453 5.055 1 24.36 264 GLY A N 1
ATOM 2071 C CA . GLY A 1 264 ? -30.562 -19.062 4.555 1 24.36 264 GLY A CA 1
ATOM 2072 C C . GLY A 1 264 ? -30.766 -20.484 5.043 1 24.36 264 GLY A C 1
ATOM 2073 O O . GLY A 1 264 ? -29.844 -21.297 5.008 1 24.36 264 GLY A O 1
ATOM 2074 N N . ASP A 1 265 ? -31.672 -20.688 5.953 1 24.97 265 ASP A N 1
ATOM 2075 C CA . ASP A 1 265 ? -32.281 -21.938 6.363 1 24.97 265 ASP A CA 1
ATOM 2076 C C . ASP A 1 265 ? -32.656 -22.797 5.156 1 24.97 265 ASP A C 1
ATOM 2078 O O . ASP A 1 265 ? -33.469 -22.359 4.309 1 24.97 265 ASP A O 1
ATOM 2082 N N . PHE A 1 266 ? -31.844 -23.75 4.723 1 24.25 266 PHE A N 1
ATOM 2083 C CA . PHE A 1 266 ? -32.312 -24.922 3.98 1 24.25 266 PHE A CA 1
ATOM 2084 C C . PHE A 1 266 ? -33.469 -25.609 4.727 1 24.25 266 PHE A C 1
ATOM 2086 O O . PHE A 1 266 ? -33.219 -26.297 5.723 1 24.25 266 PHE A O 1
ATOM 2093 N N . MET A 1 267 ? -34.562 -24.953 4.922 1 23.03 267 MET A N 1
ATOM 2094 C CA . MET A 1 267 ? -35.75 -25.672 5.355 1 23.03 267 MET A CA 1
ATOM 2095 C C . MET A 1 267 ? -36 -26.906 4.48 1 23.03 267 MET A C 1
ATOM 2097 O O . MET A 1 267 ? -35.562 -26.953 3.334 1 23.03 267 MET A O 1
ATOM 2101 N N . ALA A 1 268 ? -37.281 -27.656 4.797 1 23.89 268 ALA A N 1
ATOM 2102 C CA . ALA A 1 268 ? -37.969 -28.938 4.969 1 23.89 268 ALA A CA 1
ATOM 2103 C C . ALA A 1 268 ? -38.562 -29.406 3.652 1 23.89 268 ALA A C 1
ATOM 2105 O O . ALA A 1 268 ? -39.281 -30.406 3.621 1 23.89 268 ALA A O 1
ATOM 2106 N N . SER A 1 269 ? -38.188 -28.984 2.357 1 22.22 269 SER A N 1
ATOM 2107 C CA . SER A 1 269 ? -39.312 -29.547 1.63 1 22.22 269 SER A CA 1
ATOM 2108 C C . SER A 1 269 ? -39.469 -31.047 1.903 1 22.22 269 SER A C 1
ATOM 2110 O O . SER A 1 269 ? -38.469 -31.797 1.82 1 22.22 269 SER A O 1
ATOM 2112 N N . SER A 1 270 ? -40.438 -31.391 2.713 1 21.81 270 SER A N 1
ATOM 2113 C CA . SER A 1 270 ? -41.188 -32.625 2.795 1 21.81 270 SER A CA 1
ATOM 2114 C C . SER A 1 270 ? -41.438 -33.219 1.411 1 21.81 270 SER A C 1
ATOM 2116 O O . SER A 1 270 ? -42.094 -32.594 0.568 1 21.81 270 SER A O 1
ATOM 2118 N N . GLU A 1 271 ? -40.625 -34.156 0.847 1 19.22 271 GLU A N 1
ATOM 2119 C CA . GLU A 1 271 ? -41.281 -35.438 0.744 1 19.22 271 GLU A CA 1
ATOM 2120 C C . GLU A 1 271 ? -41.281 -36.188 2.08 1 19.22 271 GLU A C 1
ATOM 2122 O O . GLU A 1 271 ? -40.312 -36.031 2.861 1 19.22 271 GLU A O 1
ATOM 2127 N N . MET B 1 1 ? 42.906 -38.969 51.406 1 28.3 1 MET B N 1
ATOM 2128 C CA . MET B 1 1 ? 43.062 -37.938 50.344 1 28.3 1 MET B CA 1
ATOM 2129 C C . MET B 1 1 ? 41.75 -37.75 49.594 1 28.3 1 MET B C 1
ATOM 2131 O O . MET B 1 1 ? 41.312 -38.656 48.844 1 28.3 1 MET B O 1
ATOM 2135 N N . ALA B 1 2 ? 40.812 -37.031 50.281 1 36.59 2 ALA B N 1
ATOM 2136 C CA . ALA B 1 2 ? 39.438 -36.719 49.875 1 36.59 2 ALA B CA 1
ATOM 2137 C C . ALA B 1 2 ? 39.438 -36 48.5 1 36.59 2 ALA B C 1
ATOM 2139 O O . ALA B 1 2 ? 40.062 -34.938 48.375 1 36.59 2 ALA B O 1
ATOM 2140 N N . ILE B 1 3 ? 39.406 -36.719 47.438 1 42.47 3 ILE B N 1
ATOM 2141 C CA . ILE B 1 3 ? 39.438 -36.188 46.094 1 42.47 3 ILE B CA 1
ATOM 2142 C C . ILE B 1 3 ? 38.188 -35.281 45.906 1 42.47 3 ILE B C 1
ATOM 2144 O O . ILE B 1 3 ? 37.062 -35.719 46.094 1 42.47 3 ILE B O 1
ATOM 2148 N N . PRO B 1 4 ? 38.312 -33.938 45.938 1 46.91 4 PRO B N 1
ATOM 2149 C CA . PRO B 1 4 ? 37.188 -33.031 45.688 1 46.91 4 PRO B CA 1
ATOM 2150 C C . PRO B 1 4 ? 36.562 -33.219 44.312 1 46.91 4 PRO B C 1
ATOM 2152 O O . PRO B 1 4 ? 37.281 -33.406 43.312 1 46.91 4 PRO B O 1
ATOM 2155 N N . ILE B 1 5 ? 35.438 -33.938 44.219 1 46.72 5 ILE B N 1
ATOM 2156 C CA . ILE B 1 5 ? 34.688 -34.031 42.969 1 46.72 5 ILE B CA 1
ATOM 2157 C C . ILE B 1 5 ? 34.219 -32.656 42.531 1 46.72 5 ILE B C 1
ATOM 2159 O O . ILE B 1 5 ? 33.5 -31.969 43.25 1 46.72 5 ILE B O 1
ATOM 2163 N N . PRO B 1 6 ? 34.969 -32.062 41.625 1 47.28 6 PRO B N 1
ATOM 2164 C CA . PRO B 1 6 ? 34.469 -30.75 41.156 1 47.28 6 PRO B CA 1
ATOM 2165 C C . PRO B 1 6 ? 33.062 -30.859 40.531 1 47.28 6 PRO B C 1
ATOM 2167 O O . PRO B 1 6 ? 32.75 -31.844 39.875 1 47.28 6 PRO B O 1
ATOM 2170 N N . LEU B 1 7 ? 32.031 -30.312 41.188 1 45.06 7 LEU B N 1
ATOM 2171 C CA . LEU B 1 7 ? 30.672 -30.172 40.656 1 45.06 7 LEU B CA 1
ATOM 2172 C C . LEU B 1 7 ? 30.656 -29.328 39.375 1 45.06 7 LEU B C 1
ATOM 2174 O O . LEU B 1 7 ? 31.016 -28.156 39.406 1 45.06 7 LEU B O 1
ATOM 2178 N N . ALA B 1 8 ? 30.953 -29.984 38.281 1 41.47 8 ALA B N 1
ATOM 2179 C CA . ALA B 1 8 ? 30.766 -29.312 37 1 41.47 8 ALA B CA 1
ATOM 2180 C C . ALA B 1 8 ? 29.359 -28.766 36.875 1 41.47 8 ALA B C 1
ATOM 2182 O O . ALA B 1 8 ? 28.375 -29.516 36.938 1 41.47 8 ALA B O 1
ATOM 2183 N N . LEU B 1 9 ? 29.141 -27.5 37.25 1 41.19 9 LEU B N 1
ATOM 2184 C CA . LEU B 1 9 ? 27.906 -26.781 36.938 1 41.19 9 LEU B CA 1
ATOM 2185 C C . LEU B 1 9 ? 27.609 -26.812 35.438 1 41.19 9 LEU B C 1
ATOM 2187 O O . LEU B 1 9 ? 28.391 -26.281 34.656 1 41.19 9 LEU B O 1
ATOM 2191 N N . LEU B 1 10 ? 26.953 -27.859 35 1 39.97 10 LEU B N 1
ATOM 2192 C CA . LEU B 1 10 ? 26.406 -27.844 33.625 1 39.97 10 LEU B CA 1
ATOM 2193 C C . LEU B 1 10 ? 25.531 -26.625 33.406 1 39.97 10 LEU B C 1
ATOM 2195 O O . LEU B 1 10 ? 24.484 -26.484 34.062 1 39.97 10 LEU B O 1
ATOM 2199 N N . THR B 1 11 ? 26.156 -25.5 33.094 1 39.69 11 THR B N 1
ATOM 2200 C CA . THR B 1 11 ? 25.344 -24.375 32.594 1 39.69 11 THR B CA 1
ATOM 2201 C C . THR B 1 11 ? 24.484 -24.797 31.422 1 39.69 11 THR B C 1
ATOM 2203 O O . THR B 1 11 ? 25.016 -25.234 30.391 1 39.69 11 THR B O 1
ATOM 2206 N N . LEU B 1 12 ? 23.328 -25.312 31.641 1 39.38 12 LEU B N 1
ATOM 2207 C CA . LEU B 1 12 ? 22.312 -25.453 30.594 1 39.38 12 LEU B CA 1
ATOM 2208 C C . LEU B 1 12 ? 22.125 -24.141 29.828 1 39.38 12 LEU B C 1
ATOM 2210 O O . LEU B 1 12 ? 21.625 -23.172 30.391 1 39.38 12 LEU B O 1
ATOM 2214 N N . SER B 1 13 ? 23.062 -23.859 28.922 1 37.19 13 SER B N 1
ATOM 2215 C CA . SER B 1 13 ? 22.734 -22.797 27.984 1 37.19 13 SER B CA 1
ATOM 2216 C C . SER B 1 13 ? 21.391 -23.047 27.297 1 37.19 13 SER B C 1
ATOM 2218 O O . SER B 1 13 ? 21.266 -24 26.531 1 37.19 13 SER B O 1
ATOM 2220 N N . ALA B 1 14 ? 20.281 -22.719 27.922 1 36.09 14 ALA B N 1
ATOM 2221 C CA . ALA B 1 14 ? 19.016 -22.656 27.188 1 36.09 14 ALA B CA 1
ATOM 2222 C C . ALA B 1 14 ? 19.156 -21.844 25.891 1 36.09 14 ALA B C 1
ATOM 2224 O O . ALA B 1 14 ? 19.266 -20.625 25.938 1 36.09 14 ALA B O 1
ATOM 2225 N N . THR B 1 15 ? 19.75 -22.453 24.891 1 38.72 15 THR B N 1
ATOM 2226 C CA . THR B 1 15 ? 19.578 -21.812 23.594 1 38.72 15 THR B CA 1
ATOM 2227 C C . THR B 1 15 ? 18.109 -21.547 23.297 1 38.72 15 THR B C 1
ATOM 2229 O O . THR B 1 15 ? 17.312 -22.484 23.172 1 38.72 15 THR B O 1
ATOM 2232 N N . PHE B 1 16 ? 17.562 -20.484 23.875 1 37.59 16 PHE B N 1
ATOM 2233 C CA . PHE B 1 16 ? 16.297 -20.016 23.328 1 37.59 16 PHE B CA 1
ATOM 2234 C C . PHE B 1 16 ? 16.328 -20.062 21.797 1 37.59 16 PHE B C 1
ATOM 2236 O O . PHE B 1 16 ? 17.016 -19.266 21.156 1 37.59 16 PHE B O 1
ATOM 2243 N N . GLY B 1 17 ? 16.156 -21.297 21.281 1 35.47 17 GLY B N 1
ATOM 2244 C CA . GLY B 1 17 ? 15.867 -21.328 19.859 1 35.47 17 GLY B CA 1
ATOM 2245 C C . GLY B 1 17 ? 14.844 -20.297 19.438 1 35.47 17 GLY B C 1
ATOM 2246 O O . GLY B 1 17 ? 13.727 -20.25 19.969 1 35.47 17 GLY B O 1
ATOM 2247 N N . LEU B 1 18 ? 15.234 -19.109 19.078 1 39.16 18 LEU B N 1
ATOM 2248 C CA . LEU B 1 18 ? 14.312 -18.25 18.344 1 39.16 18 LEU B CA 1
ATOM 2249 C C . LEU B 1 18 ? 13.336 -19.078 17.516 1 39.16 18 LEU B C 1
ATOM 2251 O O . LEU B 1 18 ? 13.758 -19.812 16.625 1 39.16 18 LEU B O 1
ATOM 2255 N N . LEU B 1 19 ? 12.297 -19.609 18.156 1 39.16 19 LEU B N 1
ATOM 2256 C CA . LEU B 1 19 ? 11.273 -20.156 17.281 1 39.16 19 LEU B CA 1
ATOM 2257 C C . LEU B 1 19 ? 11.258 -19.438 15.93 1 39.16 19 LEU B C 1
ATOM 2259 O O . LEU B 1 19 ? 11.328 -18.203 15.883 1 39.16 19 LEU B O 1
ATOM 2263 N N . PRO B 1 20 ? 11.656 -20.109 14.875 1 40.91 20 PRO B N 1
ATOM 2264 C CA . PRO B 1 20 ? 11.523 -19.422 13.586 1 40.91 20 PRO B CA 1
ATOM 2265 C C . PRO B 1 20 ? 10.188 -18.703 13.438 1 40.91 20 PRO B C 1
ATOM 2267 O O . PRO B 1 20 ? 9.164 -19.203 13.914 1 40.91 20 PRO B O 1
ATOM 2270 N N . PRO B 1 21 ? 10.148 -17.438 13.469 1 42.94 21 PRO B N 1
ATOM 2271 C CA . PRO B 1 21 ? 8.875 -16.797 13.164 1 42.94 21 PRO B CA 1
ATOM 2272 C C . PRO B 1 21 ? 8 -17.609 12.219 1 42.94 21 PRO B C 1
ATOM 2274 O O . PRO B 1 21 ? 8.516 -18.438 11.453 1 42.94 21 PRO B O 1
ATOM 2277 N N . HIS B 1 22 ? 6.797 -17.844 12.625 1 42.09 22 HIS B N 1
ATOM 2278 C CA . HIS B 1 22 ? 5.758 -18.422 11.773 1 42.09 22 HIS B CA 1
ATOM 2279 C C . HIS B 1 22 ? 5.926 -17.984 10.32 1 42.09 22 HIS B C 1
ATOM 2281 O O . HIS B 1 22 ? 5.863 -16.781 10.023 1 42.09 22 HIS B O 1
ATOM 2287 N N . THR B 1 23 ? 6.844 -18.484 9.57 1 45.88 23 THR B N 1
ATOM 2288 C CA . THR B 1 23 ? 7.102 -18.344 8.141 1 45.88 23 THR B CA 1
ATOM 2289 C C . THR B 1 23 ? 5.797 -18.297 7.355 1 45.88 23 THR B C 1
ATOM 2291 O O . THR B 1 23 ? 4.984 -19.219 7.445 1 45.88 23 THR B O 1
ATOM 2294 N N . THR B 1 24 ? 4.988 -17.312 7.508 1 52.34 24 THR B N 1
ATOM 2295 C CA . THR B 1 24 ? 3.963 -17.281 6.473 1 52.34 24 THR B CA 1
ATOM 2296 C C . THR B 1 24 ? 4.539 -17.703 5.125 1 52.34 24 THR B C 1
ATOM 2298 O O . THR B 1 24 ? 5.652 -17.297 4.77 1 52.34 24 THR B O 1
ATOM 2301 N N . ALA B 1 25 ? 4.133 -18.859 4.609 1 64.75 25 ALA B N 1
ATOM 2302 C CA . ALA B 1 25 ? 4.449 -19.797 3.533 1 64.75 25 ALA B CA 1
ATOM 2303 C C . ALA B 1 25 ? 4.203 -19.156 2.166 1 64.75 25 ALA B C 1
ATOM 2305 O O . ALA B 1 25 ? 4.547 -19.75 1.134 1 64.75 25 ALA B O 1
ATOM 2306 N N . ASP B 1 26 ? 3.805 -17.844 1.957 1 88.38 26 ASP B N 1
ATOM 2307 C CA . ASP B 1 26 ? 3.562 -17.42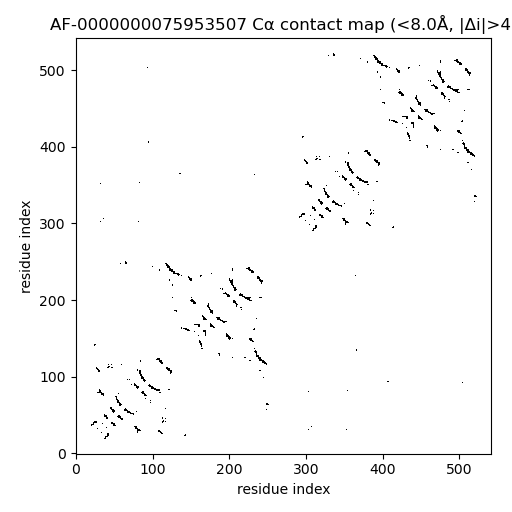2 0.583 1 88.38 26 ASP B CA 1
ATOM 2308 C C . ASP B 1 26 ? 4.828 -16.844 -0.042 1 88.38 26 ASP B C 1
ATOM 2310 O O . ASP B 1 26 ? 5.762 -16.469 0.669 1 88.38 26 ASP B O 1
ATOM 2314 N N . HIS B 1 27 ? 4.902 -16.984 -1.392 1 94.5 27 HIS B N 1
ATOM 2315 C CA . HIS B 1 27 ? 6.102 -16.453 -2.031 1 94.5 27 HIS B CA 1
ATOM 2316 C C . HIS B 1 27 ? 5.75 -15.406 -3.086 1 94.5 27 HIS B C 1
ATOM 2318 O O . HIS B 1 27 ? 6.555 -15.125 -3.975 1 94.5 27 HIS B O 1
ATOM 2324 N N . VAL B 1 28 ? 4.527 -14.906 -3.021 1 96.69 28 VAL B N 1
ATOM 2325 C CA . VAL B 1 28 ? 4.098 -13.82 -3.893 1 96.69 28 VAL B CA 1
ATOM 2326 C C . VAL B 1 28 ? 3.523 -12.68 -3.055 1 96.69 28 VAL B C 1
ATOM 2328 O O . VAL B 1 28 ? 2.771 -12.922 -2.107 1 96.69 28 VAL B O 1
ATOM 2331 N N . LEU B 1 29 ? 3.895 -11.477 -3.293 1 97.12 29 LEU B N 1
ATOM 2332 C CA . LEU B 1 29 ? 3.354 -10.242 -2.725 1 97.12 29 LEU B CA 1
ATOM 2333 C C . LEU B 1 29 ? 2.754 -9.359 -3.812 1 97.12 29 LEU B C 1
ATOM 2335 O O . LEU B 1 29 ? 3.395 -9.102 -4.832 1 97.12 29 LEU B O 1
ATOM 2339 N N . TYR B 1 30 ? 1.522 -8.898 -3.615 1 97.62 30 TYR B N 1
ATOM 2340 C CA . TYR B 1 30 ? 0.845 -8.125 -4.648 1 97.62 30 TYR B CA 1
ATOM 2341 C C . TYR B 1 30 ? 0.873 -6.641 -4.324 1 97.62 30 TYR B C 1
ATOM 2343 O O . TYR B 1 30 ? 1.154 -6.25 -3.188 1 97.62 30 TYR B O 1
ATOM 2351 N N . THR B 1 31 ? 0.614 -5.793 -5.355 1 97.06 31 THR B N 1
ATOM 2352 C CA . THR B 1 31 ? 0.56 -4.344 -5.195 1 97.06 31 THR B CA 1
ATOM 2353 C C . THR B 1 31 ? -0.328 -3.963 -4.016 1 97.06 31 THR B C 1
ATOM 2355 O O . THR B 1 31 ? -1.439 -4.477 -3.875 1 97.06 31 THR B O 1
ATOM 2358 N N . GLY B 1 32 ? 0.193 -3.016 -3.201 1 95.5 32 GLY B N 1
ATOM 2359 C CA . GLY B 1 32 ? -0.587 -2.518 -2.08 1 95.5 32 GLY B CA 1
ATOM 2360 C C . GLY B 1 32 ? -0.449 -3.367 -0.832 1 95.5 32 GLY B C 1
ATOM 2361 O O . GLY B 1 32 ? -0.936 -2.992 0.237 1 95.5 32 GLY B O 1
ATOM 2362 N N . GLU B 1 33 ? 0.191 -4.52 -0.979 1 96.25 33 GLU B N 1
ATOM 2363 C CA . GLU B 1 33 ? 0.42 -5.391 0.169 1 96.25 33 GLU B CA 1
ATOM 2364 C C . GLU B 1 33 ? 1.783 -5.125 0.801 1 96.25 33 GLU B C 1
ATOM 2366 O O . GLU B 1 33 ? 2.646 -4.496 0.186 1 96.25 33 GLU B O 1
ATOM 2371 N N . VAL B 1 34 ? 1.908 -5.559 2.059 1 96.56 34 VAL B N 1
ATOM 2372 C CA . VAL B 1 34 ? 3.162 -5.277 2.75 1 96.56 34 VAL B CA 1
ATOM 2373 C C . VAL B 1 34 ? 3.635 -6.523 3.492 1 96.56 34 VAL B C 1
ATOM 2375 O O . VAL B 1 34 ? 2.836 -7.414 3.799 1 96.56 34 VAL B O 1
ATOM 2378 N N . LEU B 1 35 ? 4.891 -6.652 3.67 1 95.56 35 LEU B N 1
ATOM 2379 C CA . LEU B 1 35 ? 5.512 -7.539 4.645 1 95.56 35 LEU B CA 1
ATOM 2380 C C . LEU B 1 35 ? 5.957 -6.762 5.879 1 95.56 35 LEU B C 1
ATOM 2382 O O . LEU B 1 35 ? 6.801 -5.871 5.785 1 95.56 35 LEU B O 1
ATOM 2386 N N . MET B 1 36 ? 5.383 -7.074 6.996 1 93.38 36 MET B N 1
ATOM 2387 C CA . MET B 1 36 ? 5.734 -6.391 8.242 1 93.38 36 MET B CA 1
ATOM 2388 C C . MET B 1 36 ? 7.02 -6.969 8.828 1 93.38 36 MET B C 1
ATOM 2390 O O . MET B 1 36 ? 7.461 -8.047 8.43 1 93.38 36 MET B O 1
ATOM 2394 N N . ALA B 1 37 ? 7.598 -6.203 9.758 1 92.12 37 ALA B N 1
ATOM 2395 C CA . ALA B 1 37 ? 8.781 -6.711 10.445 1 92.12 37 ALA B CA 1
ATOM 2396 C C . ALA B 1 37 ? 8.516 -8.094 11.039 1 92.12 37 ALA B C 1
ATOM 2398 O O . ALA B 1 37 ? 7.465 -8.32 11.656 1 92.12 37 ALA B O 1
ATOM 2399 N N . GLY B 1 38 ? 9.422 -9.023 10.766 1 91.56 38 GLY B N 1
ATOM 2400 C CA . GLY B 1 38 ? 9.289 -10.383 11.273 1 91.56 38 GLY B CA 1
ATOM 2401 C C . GLY B 1 38 ? 8.602 -11.32 10.297 1 91.56 38 GLY B C 1
ATOM 2402 O O . GLY B 1 38 ? 8.539 -12.531 10.531 1 91.56 38 GLY B O 1
ATOM 2403 N N . GLN B 1 39 ? 8.172 -10.773 9.211 1 92.44 39 GLN B N 1
ATOM 2404 C CA . GLN B 1 39 ? 7.496 -11.602 8.219 1 92.44 39 GLN B CA 1
ATOM 2405 C C . GLN B 1 39 ? 8.398 -11.875 7.02 1 92.44 39 GLN B C 1
ATOM 2407 O O . GLN B 1 39 ? 9.406 -11.188 6.824 1 92.44 39 GLN B O 1
ATOM 2412 N N . ASN B 1 40 ? 8.078 -12.898 6.262 1 94.38 40 ASN B N 1
ATOM 2413 C CA . ASN B 1 40 ? 8.891 -13.281 5.117 1 94.38 40 ASN B CA 1
ATOM 2414 C C . ASN B 1 40 ? 8.047 -13.906 4.008 1 94.38 40 ASN B C 1
ATOM 2416 O O . ASN B 1 40 ? 6.961 -14.422 4.27 1 94.38 40 ASN B O 1
ATOM 2420 N N . LEU B 1 41 ? 8.516 -13.797 2.789 1 94.31 41 LEU B N 1
ATOM 2421 C CA . LEU B 1 41 ? 8.141 -14.703 1.711 1 94.31 41 LEU B CA 1
ATOM 2422 C C . LEU B 1 41 ? 9.031 -15.938 1.701 1 94.31 41 LEU B C 1
ATOM 2424 O O . LEU B 1 41 ? 10.242 -15.836 1.936 1 94.31 41 LEU B O 1
ATOM 2428 N N . THR B 1 42 ? 8.43 -17.047 1.419 1 92.81 42 THR B N 1
ATOM 2429 C CA . THR B 1 42 ? 9.211 -18.266 1.442 1 92.81 42 THR B CA 1
ATOM 2430 C C . THR B 1 42 ? 8.883 -19.141 0.237 1 92.81 42 THR B C 1
ATOM 2432 O O . THR B 1 42 ? 7.711 -19.312 -0.11 1 92.81 42 THR B O 1
ATOM 2435 N N . ASN B 1 43 ? 9.883 -19.625 -0.409 1 92.5 43 ASN B N 1
ATOM 2436 C CA . ASN B 1 43 ? 9.781 -20.625 -1.471 1 92.5 43 ASN B CA 1
ATOM 2437 C C . ASN B 1 43 ? 10.859 -21.688 -1.343 1 92.5 43 ASN B C 1
ATOM 2439 O O . ASN B 1 43 ? 12 -21.484 -1.757 1 92.5 43 ASN B O 1
ATOM 2443 N N . GLY B 1 44 ? 10.391 -22.891 -0.797 1 90.69 44 GLY B N 1
ATOM 2444 C CA . GLY B 1 44 ? 11.391 -23.906 -0.502 1 90.69 44 GLY B CA 1
ATOM 2445 C C . GLY B 1 44 ? 12.445 -23.438 0.48 1 90.69 44 GLY B C 1
ATOM 2446 O O . GLY B 1 44 ? 12.117 -22.969 1.572 1 90.69 44 GLY B O 1
ATOM 2447 N N . GLN B 1 45 ? 13.68 -23.484 0.067 1 91.12 45 GLN B N 1
ATOM 2448 C CA . GLN B 1 45 ? 14.773 -23.125 0.955 1 91.12 45 GLN B CA 1
ATOM 2449 C C . GLN B 1 45 ? 15.055 -21.625 0.889 1 91.12 45 GLN B C 1
ATOM 2451 O O . GLN B 1 45 ? 15.953 -21.125 1.573 1 91.12 45 GLN B O 1
ATOM 2456 N N . TYR B 1 46 ? 14.383 -20.922 0.059 1 92.88 46 TYR B N 1
ATOM 2457 C CA . TYR B 1 46 ? 14.641 -19.5 -0.112 1 92.88 46 TYR B CA 1
ATOM 2458 C C . TYR B 1 46 ? 13.625 -18.672 0.665 1 92.88 46 TYR B C 1
ATOM 2460 O O . TYR B 1 46 ? 12.445 -19.016 0.729 1 92.88 46 TYR B O 1
ATOM 2468 N N . ARG B 1 47 ? 14.188 -17.5 1.217 1 94.88 47 ARG B N 1
ATOM 2469 C CA . ARG B 1 47 ? 13.32 -16.609 1.992 1 94.88 47 ARG B CA 1
ATOM 2470 C C . ARG B 1 47 ? 13.688 -15.156 1.77 1 94.88 47 ARG B C 1
ATOM 2472 O O . ARG B 1 47 ? 14.875 -14.812 1.713 1 94.88 47 ARG B O 1
ATOM 2479 N N . LEU B 1 48 ? 12.719 -14.336 1.481 1 95.31 48 LEU B N 1
ATOM 2480 C CA . LEU B 1 48 ? 12.844 -12.891 1.608 1 95.31 48 LEU B CA 1
ATOM 2481 C C . LEU B 1 48 ? 12.258 -12.406 2.932 1 95.31 48 LEU B C 1
ATOM 2483 O O . LEU B 1 48 ? 11.039 -12.406 3.111 1 95.31 48 LEU B O 1
ATOM 2487 N N . ALA B 1 49 ? 13.117 -11.922 3.814 1 95.94 49 ALA B N 1
ATOM 2488 C CA . ALA B 1 49 ? 12.68 -11.633 5.18 1 95.94 49 ALA B CA 1
ATOM 2489 C C . ALA B 1 49 ? 12.773 -10.141 5.484 1 95.94 49 ALA B C 1
ATOM 2491 O O . ALA B 1 49 ? 13.828 -9.531 5.301 1 95.94 49 ALA B O 1
ATOM 2492 N N . MET B 1 50 ? 11.617 -9.547 5.844 1 95.5 50 MET B N 1
ATOM 2493 C CA . MET B 1 50 ? 11.672 -8.289 6.586 1 95.5 50 MET B CA 1
ATOM 2494 C C . MET B 1 50 ? 11.945 -8.539 8.062 1 95.5 50 MET B C 1
ATOM 2496 O O . MET B 1 50 ? 11.016 -8.742 8.844 1 95.5 50 MET B O 1
ATOM 2500 N N . GLN B 1 51 ? 13.18 -8.398 8.398 1 94.12 51 GLN B N 1
ATOM 2501 C CA . GLN B 1 51 ? 13.602 -8.82 9.727 1 94.12 51 GLN B CA 1
ATOM 2502 C C . GLN B 1 51 ? 13.07 -7.871 10.797 1 94.12 51 GLN B C 1
ATOM 2504 O O . GLN B 1 51 ? 12.734 -6.723 10.508 1 94.12 51 GLN B O 1
ATOM 2509 N N . SER B 1 52 ? 13.078 -8.398 12.07 1 91.62 52 SER B N 1
ATOM 2510 C CA . SER B 1 52 ? 12.547 -7.637 13.195 1 91.62 52 SER B CA 1
ATOM 2511 C C . SER B 1 52 ? 13.375 -6.383 13.453 1 91.62 52 SER B C 1
ATOM 2513 O O . SER B 1 52 ? 12.883 -5.414 14.039 1 91.62 52 SER B O 1
ATOM 2515 N N . ASP B 1 53 ? 14.609 -6.395 13.055 1 92.5 53 ASP B N 1
ATOM 2516 C CA . ASP B 1 53 ? 15.469 -5.227 13.227 1 92.5 53 ASP B CA 1
ATOM 2517 C C . ASP B 1 53 ? 15.398 -4.309 12.008 1 92.5 53 ASP B C 1
ATOM 2519 O O . ASP B 1 53 ? 16.234 -3.412 11.844 1 92.5 53 ASP B O 1
ATOM 2523 N N . CYS B 1 54 ? 14.469 -4.617 11.023 1 92.94 54 CYS B N 1
ATOM 2524 C CA . CYS B 1 54 ? 14.109 -3.803 9.875 1 92.94 54 CYS B CA 1
ATOM 2525 C C . CYS B 1 54 ? 15.117 -3.977 8.742 1 92.94 54 CYS B C 1
ATOM 2527 O O . CYS B 1 54 ? 15.195 -3.145 7.836 1 92.94 54 CYS B O 1
ATOM 2529 N N . ASP B 1 55 ? 15.961 -4.973 8.844 1 95.25 55 ASP B N 1
ATOM 2530 C CA . ASP B 1 55 ? 16.766 -5.273 7.66 1 95.25 55 ASP B CA 1
ATOM 2531 C C . ASP B 1 55 ? 15.992 -6.176 6.695 1 95.25 55 ASP B C 1
ATOM 2533 O O . ASP B 1 55 ? 15.352 -7.141 7.117 1 95.25 55 ASP B O 1
ATOM 2537 N N . LEU B 1 56 ? 15.969 -5.812 5.398 1 95.38 56 LEU B N 1
ATOM 2538 C CA . LEU B 1 56 ? 15.445 -6.684 4.355 1 95.38 56 LEU B CA 1
ATOM 2539 C C . LEU B 1 56 ? 16.531 -7.609 3.82 1 95.38 56 LEU B C 1
ATOM 2541 O O . LEU B 1 56 ? 17.547 -7.148 3.287 1 95.38 56 LEU B O 1
ATOM 2545 N N . VAL B 1 57 ? 16.266 -8.914 3.92 1 95.69 57 VAL B N 1
ATOM 2546 C CA . VAL B 1 57 ? 17.344 -9.852 3.623 1 95.69 57 VAL B CA 1
ATOM 2547 C C . VAL B 1 57 ? 16.797 -11.023 2.809 1 95.69 57 VAL B C 1
ATOM 2549 O O . VAL B 1 57 ? 15.719 -11.547 3.1 1 95.69 57 VAL B O 1
ATOM 2552 N N . LEU B 1 58 ? 17.5 -11.414 1.762 1 95.88 58 LEU B N 1
ATOM 2553 C CA . LEU B 1 58 ? 17.25 -12.633 1.002 1 95.88 58 LEU B CA 1
ATOM 2554 C C . LEU B 1 58 ? 18.125 -13.773 1.505 1 95.88 58 LEU B C 1
ATOM 2556 O O . LEU B 1 58 ? 19.344 -13.633 1.627 1 95.88 58 LEU B O 1
ATOM 2560 N N . TYR B 1 59 ? 17.438 -14.891 1.794 1 94.44 59 TYR B N 1
ATOM 2561 C CA . TYR B 1 59 ? 18.156 -16.031 2.361 1 94.44 59 TYR B CA 1
ATOM 2562 C C . TYR B 1 59 ? 18.078 -17.234 1.427 1 94.44 59 TYR B C 1
ATOM 2564 O O . TYR B 1 59 ? 17.062 -17.453 0.765 1 94.44 59 TYR B O 1
ATOM 2572 N N . GLU B 1 60 ? 19.125 -18 1.379 1 94.25 60 GLU B N 1
ATOM 2573 C CA . GLU B 1 60 ? 19.156 -19.406 0.996 1 94.25 60 GLU B CA 1
ATOM 2574 C C . GLU B 1 60 ? 19.438 -20.297 2.197 1 94.25 60 GLU B C 1
ATOM 2576 O O . GLU B 1 60 ? 20.562 -20.328 2.693 1 94.25 60 GLU B O 1
ATOM 2581 N N . GLY B 1 61 ? 18.406 -21.062 2.596 1 92.44 61 GLY B N 1
ATOM 2582 C CA . GLY B 1 61 ? 18.547 -21.672 3.912 1 92.44 61 GLY B CA 1
ATOM 2583 C C . GLY B 1 61 ? 18.781 -20.656 5.012 1 92.44 61 GLY B C 1
ATOM 2584 O O . GLY B 1 61 ? 17.984 -19.703 5.16 1 92.44 61 GLY B O 1
ATOM 2585 N N . GLU B 1 62 ? 19.844 -20.797 5.746 1 93.69 62 GLU B N 1
ATOM 2586 C CA . GLU B 1 62 ? 20.156 -19.859 6.828 1 93.69 62 GLU B CA 1
ATOM 2587 C C . GLU B 1 62 ? 21.203 -18.844 6.391 1 93.69 62 GLU B C 1
ATOM 2589 O O . GLU B 1 62 ? 21.578 -17.953 7.168 1 93.69 62 GLU B O 1
ATOM 2594 N N . THR B 1 63 ? 21.562 -18.859 5.164 1 94.5 63 THR B N 1
ATOM 2595 C CA . THR B 1 63 ? 22.625 -18 4.66 1 94.5 63 THR B CA 1
ATOM 2596 C C . THR B 1 63 ? 22.047 -16.781 3.953 1 94.5 63 THR B C 1
ATOM 2598 O O . THR B 1 63 ? 21.297 -16.922 2.979 1 94.5 63 THR B O 1
ATOM 2601 N N . PRO B 1 64 ? 22.359 -15.594 4.453 1 94.31 64 PRO B N 1
ATOM 2602 C CA . PRO B 1 64 ? 21.938 -14.406 3.703 1 94.31 64 PRO B CA 1
ATOM 2603 C C . PRO B 1 64 ? 22.656 -14.273 2.365 1 94.31 64 PRO B C 1
ATOM 2605 O O . PRO B 1 64 ? 23.875 -14.359 2.309 1 94.31 64 PRO B O 1
ATOM 2608 N N . THR B 1 65 ? 21.938 -14.094 1.299 1 94.31 65 THR B N 1
ATOM 2609 C CA . THR B 1 65 ? 22.531 -13.969 -0.028 1 94.31 65 THR B CA 1
ATOM 2610 C C . THR B 1 65 ? 22.453 -12.531 -0.519 1 94.31 65 THR B C 1
ATOM 2612 O O . THR B 1 65 ? 23.172 -12.148 -1.44 1 94.31 65 THR B O 1
ATOM 2615 N N . TRP B 1 66 ? 21.672 -11.703 0.013 1 94.69 66 TRP B N 1
ATOM 2616 C CA . TRP B 1 66 ? 21.547 -10.281 -0.287 1 94.69 66 TRP B CA 1
ATOM 2617 C C . TRP B 1 66 ? 20.938 -9.531 0.893 1 94.69 66 TRP B C 1
ATOM 2619 O O . TRP B 1 66 ? 20.047 -10.047 1.578 1 94.69 66 TRP B O 1
ATOM 2629 N N . LYS B 1 67 ? 21.359 -8.312 1.12 1 94.19 67 LYS B N 1
ATOM 2630 C CA . LYS B 1 67 ? 20.828 -7.449 2.178 1 94.19 67 LYS B CA 1
ATOM 2631 C C . LYS B 1 67 ? 20.594 -6.031 1.668 1 94.19 67 LYS B C 1
ATOM 2633 O O . LYS B 1 67 ? 21.406 -5.5 0.903 1 94.19 67 LYS B O 1
ATOM 2638 N N . ALA B 1 68 ? 19.5 -5.441 2.096 1 92.62 68 ALA B N 1
ATOM 2639 C CA . ALA B 1 68 ? 19.234 -4.043 1.76 1 92.62 68 ALA B CA 1
ATOM 2640 C C . ALA B 1 68 ? 20 -3.102 2.684 1 92.62 68 ALA B C 1
ATOM 2642 O O . ALA B 1 68 ? 20.141 -1.912 2.391 1 92.62 68 ALA B O 1
ATOM 2643 N N . ASN B 1 69 ? 20.5 -3.602 3.83 1 91 69 ASN B N 1
ATOM 2644 C CA . ASN B 1 69 ? 21.281 -2.844 4.801 1 91 69 ASN B CA 1
ATOM 2645 C C . ASN B 1 69 ? 20.469 -1.711 5.418 1 91 69 ASN B C 1
ATOM 2647 O O . ASN B 1 69 ? 20.922 -0.569 5.477 1 91 69 ASN B O 1
ATOM 2651 N N . THR B 1 70 ? 19.25 -2.041 5.84 1 89.25 70 THR B N 1
ATOM 2652 C CA . THR B 1 70 ? 18.359 -1.094 6.484 1 89.25 70 THR B CA 1
ATOM 2653 C C . THR B 1 70 ? 18.234 -1.386 7.977 1 89.25 70 THR B C 1
ATOM 2655 O O . THR B 1 70 ? 17.328 -0.897 8.641 1 89.25 70 THR B O 1
ATOM 2658 N N . ALA B 1 71 ? 19.203 -2.141 8.516 1 82.94 71 ALA B N 1
ATOM 2659 C CA . ALA B 1 71 ? 19.125 -2.6 9.898 1 82.94 71 ALA B CA 1
ATOM 2660 C C . ALA B 1 71 ? 19.297 -1.435 10.875 1 82.94 71 ALA B C 1
ATOM 2662 O O . ALA B 1 71 ? 20 -0.463 10.578 1 82.94 71 ALA B O 1
ATOM 2663 N N . GLY B 1 72 ? 18.734 -1.723 12.086 1 76.94 72 GLY B N 1
ATOM 2664 C CA . GLY B 1 72 ? 19 -0.854 13.219 1 76.94 72 GLY B CA 1
ATOM 2665 C C . GLY B 1 72 ? 18.203 0.433 13.195 1 76.94 72 GLY B C 1
ATOM 2666 O O . GLY B 1 72 ? 18.438 1.336 14 1 76.94 72 GLY B O 1
ATOM 2667 N N . LYS B 1 73 ? 17.312 0.557 12.383 1 68.5 73 LYS B N 1
ATOM 2668 C CA . LYS B 1 73 ? 16.531 1.782 12.312 1 68.5 73 LYS B CA 1
ATOM 2669 C C . LYS B 1 73 ? 15.172 1.599 12.992 1 68.5 73 LYS B C 1
ATOM 2671 O O . LYS B 1 73 ? 14.18 2.213 12.594 1 68.5 73 LYS B O 1
ATOM 2676 N N . GLY B 1 74 ? 15.18 0.608 14.117 1 75.38 74 GLY B N 1
ATOM 2677 C CA . GLY B 1 74 ? 13.953 0.321 14.852 1 75.38 74 GLY B CA 1
ATOM 2678 C C . GLY B 1 74 ? 13.234 -0.917 14.344 1 75.38 74 GLY B C 1
ATOM 2679 O O . GLY B 1 74 ? 13.82 -1.736 13.633 1 75.38 74 GLY B O 1
ATOM 2680 N N . ASN B 1 75 ? 12.016 -1.171 14.914 1 78.88 75 ASN B N 1
ATOM 2681 C CA . ASN B 1 75 ? 11.219 -2.326 14.516 1 78.88 75 ASN B CA 1
ATOM 2682 C C . ASN B 1 75 ? 9.914 -1.904 13.844 1 78.88 75 ASN B C 1
ATOM 2684 O O . ASN B 1 75 ? 9.023 -2.729 13.633 1 78.88 75 ASN B O 1
ATOM 2688 N N . ASP B 1 76 ? 9.789 -0.711 13.594 1 87.94 76 ASP B N 1
ATOM 2689 C CA . ASP B 1 76 ? 8.57 -0.166 12.992 1 87.94 76 ASP B CA 1
ATOM 2690 C C . ASP B 1 76 ? 8.75 0.038 11.484 1 87.94 76 ASP B C 1
ATOM 2692 O O . ASP B 1 76 ? 8.695 1.168 11 1 87.94 76 ASP B O 1
ATOM 2696 N N . CYS B 1 77 ? 8.984 -1.053 10.805 1 93.62 77 CYS B N 1
ATOM 2697 C CA . CYS B 1 77 ? 9.219 -0.987 9.367 1 93.62 77 CYS B CA 1
ATOM 2698 C C . CYS B 1 77 ? 8.359 -2.008 8.625 1 93.62 77 CYS B C 1
ATOM 2700 O O . CYS B 1 77 ? 7.785 -2.904 9.242 1 93.62 77 CYS B O 1
ATOM 2702 N N . TYR B 1 78 ? 8.25 -1.811 7.395 1 95.81 78 TYR B N 1
ATOM 2703 C CA . TYR B 1 78 ? 7.59 -2.781 6.531 1 95.81 78 TYR B CA 1
ATOM 2704 C C . TYR B 1 78 ? 8.102 -2.678 5.098 1 95.81 78 TYR B C 1
ATOM 2706 O O . TYR B 1 78 ? 8.633 -1.638 4.695 1 95.81 78 TYR B O 1
ATOM 2714 N N . LEU B 1 79 ? 8.039 -3.762 4.379 1 96.75 79 LEU B N 1
ATOM 2715 C CA . LEU B 1 79 ? 8.266 -3.82 2.936 1 96.75 79 LEU B CA 1
ATOM 2716 C C . LEU B 1 79 ? 6.941 -3.701 2.18 1 96.75 79 LEU B C 1
ATOM 2718 O O . LEU B 1 79 ? 5.992 -4.43 2.465 1 96.75 79 LEU B O 1
ATOM 2722 N N . GLY B 1 80 ? 6.855 -2.777 1.234 1 96.94 80 GLY B N 1
ATOM 2723 C CA . GLY B 1 80 ? 5.645 -2.615 0.446 1 96.94 80 GLY B CA 1
ATOM 2724 C C . GLY B 1 80 ? 5.902 -2.607 -1.049 1 96.94 80 GLY B C 1
ATOM 2725 O O . GLY B 1 80 ? 6.957 -2.156 -1.499 1 96.94 80 GLY B O 1
ATOM 2726 N N . LEU B 1 81 ? 4.93 -3.125 -1.8 1 97.44 81 LEU B N 1
ATOM 2727 C CA . LEU B 1 81 ? 4.949 -3.031 -3.256 1 97.44 81 LEU B CA 1
ATOM 2728 C C . LEU B 1 81 ? 3.99 -1.951 -3.744 1 97.44 81 LEU B C 1
ATOM 2730 O O . LEU B 1 81 ? 2.777 -2.062 -3.561 1 97.44 81 LEU B O 1
ATOM 2734 N N . LYS B 1 82 ? 4.508 -0.959 -4.383 1 96 82 LYS B N 1
ATOM 2735 C CA . LYS B 1 82 ? 3.732 0.202 -4.809 1 96 82 LYS B CA 1
ATOM 2736 C C . LYS B 1 82 ? 3.055 -0.052 -6.152 1 96 82 LYS B C 1
ATOM 2738 O O . LYS B 1 82 ? 3.393 -1.008 -6.855 1 96 82 LYS B O 1
ATOM 2743 N N . HIS B 1 83 ? 2.174 0.832 -6.547 1 95.06 83 HIS B N 1
ATOM 2744 C CA . HIS B 1 83 ? 1.409 0.738 -7.785 1 95.06 83 HIS B CA 1
ATOM 2745 C C . HIS B 1 83 ? 2.285 1.031 -9 1 95.06 83 HIS B C 1
ATOM 2747 O O . HIS B 1 83 ? 1.876 0.796 -10.141 1 95.06 83 HIS B O 1
ATOM 2753 N N . SER B 1 84 ? 3.461 1.516 -8.727 1 94.75 84 SER B N 1
ATOM 2754 C CA . SER B 1 84 ? 4.41 1.764 -9.812 1 94.75 84 SER B CA 1
ATOM 2755 C C . SER B 1 84 ? 5.336 0.568 -10.016 1 94.75 84 SER B C 1
ATOM 2757 O O . SER B 1 84 ? 6.234 0.612 -10.859 1 94.75 84 SER B O 1
ATOM 2759 N N . GLY B 1 85 ? 5.156 -0.462 -9.195 1 96.56 85 GLY B N 1
ATOM 2760 C CA . GLY B 1 85 ? 6.039 -1.616 -9.258 1 96.56 85 GLY B CA 1
ATOM 2761 C C . GLY B 1 85 ? 7.312 -1.438 -8.453 1 96.56 85 GLY B C 1
ATOM 2762 O O . GLY B 1 85 ? 8.242 -2.246 -8.562 1 96.56 85 GLY B O 1
ATOM 2763 N N . GLU B 1 86 ? 7.352 -0.328 -7.789 1 96.38 86 GLU B N 1
ATOM 2764 C CA . GLU B 1 86 ? 8.508 -0.06 -6.938 1 96.38 86 GLU B CA 1
ATOM 2765 C C . GLU B 1 86 ? 8.375 -0.764 -5.59 1 96.38 86 GLU B C 1
ATOM 2767 O O . GLU B 1 86 ? 7.312 -0.721 -4.965 1 96.38 86 GLU B O 1
ATOM 2772 N N . LEU B 1 87 ? 9.461 -1.504 -5.203 1 96.31 87 LEU B N 1
ATOM 2773 C CA . LEU B 1 87 ? 9.547 -2.055 -3.855 1 96.31 87 LEU B CA 1
ATOM 2774 C C . LEU B 1 87 ? 10.18 -1.051 -2.896 1 96.31 87 LEU B C 1
ATOM 2776 O O . LEU B 1 87 ? 11.211 -0.459 -3.205 1 96.31 87 LEU B O 1
ATOM 2780 N N . VAL B 1 88 ? 9.508 -0.856 -1.719 1 96.31 88 VAL B N 1
ATOM 2781 C CA . VAL B 1 88 ? 10.039 0.134 -0.786 1 96.31 88 VAL B CA 1
ATOM 2782 C C . VAL B 1 88 ? 10.008 -0.426 0.634 1 96.31 88 VAL B C 1
ATOM 2784 O O . VAL B 1 88 ? 9.047 -1.087 1.027 1 96.31 88 VAL B O 1
ATOM 2787 N N . VAL B 1 89 ? 11.117 -0.294 1.336 1 95.94 89 VAL B N 1
ATOM 2788 C CA . VAL B 1 89 ? 11.133 -0.476 2.783 1 95.94 89 VAL B CA 1
ATOM 2789 C C . VAL B 1 89 ? 10.898 0.866 3.477 1 95.94 89 VAL B C 1
ATOM 2791 O O . VAL B 1 89 ? 11.633 1.825 3.25 1 95.94 89 VAL B O 1
ATOM 2794 N N . ARG B 1 90 ? 9.836 0.906 4.277 1 94.12 90 ARG B N 1
ATOM 2795 C CA . ARG B 1 90 ? 9.523 2.145 4.98 1 94.12 90 ARG B CA 1
ATOM 2796 C C . ARG B 1 90 ? 9.617 1.956 6.492 1 94.12 90 ARG B C 1
ATOM 2798 O O . ARG B 1 90 ? 9.523 0.833 6.988 1 94.12 90 ARG B O 1
ATOM 2805 N N . ARG B 1 91 ? 9.82 3.088 7.133 1 90.56 91 ARG B N 1
ATOM 2806 C CA . ARG B 1 91 ? 9.812 3.152 8.594 1 90.56 91 ARG B CA 1
ATOM 2807 C C . ARG B 1 91 ? 8.906 4.281 9.086 1 90.56 91 ARG B C 1
ATOM 2809 O O . ARG B 1 91 ? 8.648 5.238 8.352 1 90.56 91 ARG B O 1
ATOM 2816 N N . ASN B 1 92 ? 8.461 4.168 10.312 1 85.88 92 ASN B N 1
ATOM 2817 C CA . ASN B 1 92 ? 7.609 5.184 10.914 1 85.88 92 ASN B CA 1
ATOM 2818 C C . ASN B 1 92 ? 6.5 5.621 9.961 1 85.88 92 ASN B C 1
ATOM 2820 O O . ASN B 1 92 ? 6.207 6.812 9.844 1 85.88 92 ASN B O 1
ATOM 2824 N N . VAL B 1 93 ? 6.074 4.707 9.18 1 87.38 93 VAL B N 1
ATOM 2825 C CA . VAL B 1 93 ? 4.93 4.828 8.281 1 87.38 93 VAL B CA 1
ATOM 2826 C C . VAL B 1 93 ? 5.34 5.57 7.016 1 87.38 93 VAL B C 1
ATOM 2828 O O . VAL B 1 93 ? 5.078 5.105 5.902 1 87.38 93 VAL B O 1
ATOM 2831 N N . HIS B 1 94 ? 6.191 6.668 7.176 1 91.12 94 HIS B N 1
ATOM 2832 C CA . HIS B 1 94 ? 6.332 7.586 6.051 1 91.12 94 HIS B CA 1
ATOM 2833 C C . HIS B 1 94 ? 7.695 7.441 5.387 1 91.12 94 HIS B C 1
ATOM 2835 O O . HIS B 1 94 ? 7.852 7.746 4.199 1 91.12 94 HIS B O 1
ATOM 2841 N N . TYR B 1 95 ? 8.695 7.082 6.109 1 90.31 95 TYR B N 1
ATOM 2842 C CA . TYR B 1 95 ? 10.062 7.316 5.656 1 90.31 95 TYR B CA 1
ATOM 2843 C C . TYR B 1 95 ? 10.617 6.094 4.941 1 90.31 95 TYR B C 1
ATOM 2845 O O . TYR B 1 95 ? 10.602 4.984 5.484 1 90.31 95 TYR B O 1
ATOM 2853 N N . THR B 1 96 ? 11.141 6.301 3.76 1 91.75 96 THR B N 1
ATOM 2854 C CA . THR B 1 96 ? 11.695 5.223 2.945 1 91.75 96 THR B CA 1
ATOM 2855 C C . THR B 1 96 ? 13.133 4.914 3.359 1 91.75 96 THR B C 1
ATOM 2857 O O . THR B 1 96 ? 13.977 5.809 3.393 1 91.75 96 THR B O 1
ATOM 2860 N N . LEU B 1 97 ? 13.438 3.709 3.688 1 91.25 97 LEU B N 1
ATOM 2861 C CA . LEU B 1 97 ? 14.781 3.26 4.047 1 91.25 97 LEU B CA 1
ATOM 2862 C C . LEU B 1 97 ? 15.5 2.68 2.836 1 91.25 97 LEU B C 1
ATOM 2864 O O . LEU B 1 97 ? 16.734 2.711 2.768 1 91.25 97 LEU B O 1
ATOM 2868 N N . TRP B 1 98 ? 14.805 2.092 1.931 1 94.44 98 TRP B N 1
ATOM 2869 C CA . TRP B 1 98 ? 15.336 1.443 0.736 1 94.44 98 TRP B CA 1
ATOM 2870 C C . TRP B 1 98 ? 14.281 1.372 -0.361 1 94.44 98 TRP B C 1
ATOM 2872 O O . TRP B 1 98 ? 13.086 1.237 -0.076 1 94.44 98 TRP B O 1
ATOM 2882 N N . SER B 1 99 ? 14.68 1.462 -1.561 1 94.31 99 SER B N 1
ATOM 2883 C CA . SER B 1 99 ? 13.805 1.357 -2.73 1 94.31 99 SER B CA 1
ATOM 2884 C C . SER B 1 99 ? 14.484 0.57 -3.85 1 94.31 99 SER B C 1
ATOM 2886 O O . SER B 1 99 ? 15.68 0.712 -4.078 1 94.31 99 SER B O 1
ATOM 2888 N N . SER B 1 100 ? 13.656 -0.222 -4.551 1 93.06 100 SER B N 1
ATOM 2889 C CA . SER B 1 100 ? 14.172 -0.923 -5.719 1 93.06 100 SER B CA 1
ATOM 2890 C C . SER B 1 100 ? 14.406 0.038 -6.879 1 93.06 100 SER B C 1
ATOM 2892 O O . SER B 1 100 ? 15.086 -0.307 -7.852 1 93.06 100 SER B O 1
ATOM 2894 N N . SER B 1 101 ? 13.812 1.268 -6.852 1 84.06 101 SER B N 1
ATOM 2895 C CA . SER B 1 101 ? 14.039 2.406 -7.734 1 84.06 101 SER B CA 1
ATOM 2896 C C . SER B 1 101 ? 13.547 2.119 -9.148 1 84.06 101 SER B C 1
ATOM 2898 O O . SER B 1 101 ? 13.922 2.809 -10.094 1 84.06 101 SER B O 1
ATOM 2900 N N . ASN B 1 102 ? 12.781 1.018 -9.273 1 81.88 102 ASN B N 1
ATOM 2901 C CA . ASN B 1 102 ? 12.133 0.756 -10.555 1 81.88 102 ASN B CA 1
ATOM 2902 C C . ASN B 1 102 ? 10.734 1.366 -10.609 1 81.88 102 ASN B C 1
ATOM 2904 O O . ASN B 1 102 ? 9.977 1.281 -9.641 1 81.88 102 ASN B O 1
ATOM 2908 N N . LYS B 1 103 ? 10.547 2.346 -11.352 1 83.31 103 LYS B N 1
ATOM 2909 C CA . LYS B 1 103 ? 9.203 2.91 -11.484 1 83.31 103 LYS B CA 1
ATOM 2910 C C . LYS B 1 103 ? 8.68 2.736 -12.906 1 83.31 103 LYS B C 1
ATOM 2912 O O . LYS B 1 103 ? 9.391 3.002 -13.875 1 83.31 103 LYS B O 1
ATOM 2917 N N . SER B 1 104 ? 7.527 2.09 -12.867 1 91.5 104 SER B N 1
ATOM 2918 C CA . SER B 1 104 ? 6.832 1.836 -14.125 1 91.5 104 SER B CA 1
ATOM 2919 C C . SER B 1 104 ? 5.438 2.445 -14.117 1 91.5 104 SER B C 1
ATOM 2921 O O . SER B 1 104 ? 5.105 3.246 -13.242 1 91.5 104 SER B O 1
ATOM 2923 N N . ARG B 1 105 ? 4.742 2.203 -15.18 1 92.12 105 ARG B N 1
ATOM 2924 C CA . ARG B 1 105 ? 3.377 2.711 -15.273 1 92.12 105 ARG B CA 1
ATOM 2925 C C . ARG B 1 105 ? 2.529 2.221 -14.102 1 92.12 105 ARG B C 1
ATOM 2927 O O . ARG B 1 105 ? 2.688 1.084 -13.648 1 92.12 105 ARG B O 1
ATOM 2934 N N . LYS B 1 106 ? 1.674 3.094 -13.664 1 92.31 106 LYS B N 1
ATOM 2935 C CA . LYS B 1 106 ? 0.803 2.725 -12.547 1 92.31 106 LYS B CA 1
ATOM 2936 C C . LYS B 1 106 ? -0.087 1.54 -12.914 1 92.31 106 LYS B C 1
ATOM 2938 O O . LYS B 1 106 ? -0.607 1.47 -14.031 1 92.31 106 LYS B O 1
ATOM 2943 N N . GLY B 1 107 ? -0.181 0.578 -11.984 1 94 107 GLY B N 1
ATOM 2944 C CA . GLY B 1 107 ? -0.979 -0.617 -12.211 1 94 107 GLY B CA 1
ATOM 2945 C C . GLY B 1 107 ? -0.817 -1.657 -11.125 1 94 107 GLY B C 1
ATOM 2946 O O . GLY B 1 107 ? -0.439 -1.329 -9.992 1 94 107 GLY B O 1
ATOM 2947 N N . LYS B 1 108 ? -1.239 -2.902 -11.461 1 96.81 108 LYS B N 1
ATOM 2948 C CA . LYS B 1 108 ? -1.133 -4.027 -10.531 1 96.81 108 LYS B CA 1
ATOM 2949 C C . LYS B 1 108 ? 0.086 -4.887 -10.852 1 96.81 108 LYS B C 1
ATOM 2951 O O . LYS B 1 108 ? 0.273 -5.312 -11.992 1 96.81 108 LYS B O 1
ATOM 2956 N N . TYR B 1 109 ? 0.891 -5.121 -9.859 1 97.94 109 TYR B N 1
ATOM 2957 C CA . TYR B 1 109 ? 2.135 -5.871 -9.984 1 97.94 109 TYR B CA 1
ATOM 2958 C C . TYR B 1 109 ? 2.189 -7.016 -8.977 1 97.94 109 TYR B C 1
ATOM 2960 O O . TYR B 1 109 ? 1.39 -7.062 -8.039 1 97.94 109 TYR B O 1
ATOM 2968 N N . ALA B 1 110 ? 3.115 -7.934 -9.211 1 98.5 110 ALA B N 1
ATOM 2969 C CA . ALA B 1 110 ? 3.406 -9.023 -8.281 1 98.5 110 ALA B CA 1
ATOM 2970 C C . ALA B 1 110 ? 4.91 -9.18 -8.07 1 98.5 110 ALA B C 1
ATOM 2972 O O . ALA B 1 110 ? 5.68 -9.172 -9.039 1 98.5 110 ALA B O 1
ATOM 2973 N N . LEU B 1 111 ? 5.297 -9.18 -6.832 1 97.88 111 LEU B N 1
ATOM 2974 C CA . LEU B 1 111 ? 6.641 -9.602 -6.449 1 97.88 111 LEU B CA 1
ATOM 2975 C C . LEU B 1 111 ? 6.688 -11.102 -6.203 1 97.88 111 LEU B C 1
ATOM 2977 O O . LEU B 1 111 ? 5.895 -11.633 -5.418 1 97.88 111 LEU B O 1
ATOM 2981 N N . VAL B 1 112 ? 7.617 -11.828 -6.859 1 97.69 112 VAL B N 1
ATOM 2982 C CA . VAL B 1 112 ? 7.668 -13.281 -6.742 1 97.69 112 VAL B CA 1
ATOM 2983 C C . VAL B 1 112 ? 9.07 -13.719 -6.332 1 97.69 112 VAL B C 1
ATOM 2985 O O . VAL B 1 112 ? 10.062 -13.281 -6.922 1 97.69 112 VAL B O 1
ATOM 2988 N N . LEU B 1 113 ? 9.109 -14.484 -5.285 1 96.06 113 LEU B N 1
ATOM 2989 C CA . LEU B 1 113 ? 10.305 -15.266 -4.973 1 96.06 113 LEU B CA 1
ATOM 2990 C C . LEU B 1 113 ? 10.227 -16.656 -5.598 1 96.06 113 LEU B C 1
ATOM 2992 O O . LEU B 1 113 ? 9.438 -17.5 -5.152 1 96.06 113 LEU B O 1
ATOM 2996 N N . ASP B 1 114 ? 11.047 -16.875 -6.621 1 93.81 114 ASP B N 1
ATOM 2997 C CA . ASP B 1 114 ? 10.898 -18.125 -7.336 1 93.81 114 ASP B CA 1
ATOM 2998 C C . ASP B 1 114 ? 11.711 -19.234 -6.676 1 93.81 114 ASP B C 1
ATOM 3000 O O . ASP B 1 114 ? 12.383 -19 -5.672 1 93.81 114 ASP B O 1
ATOM 3004 N N . HIS B 1 115 ? 11.531 -20.469 -7.188 1 90.62 115 HIS B N 1
ATOM 3005 C CA . HIS B 1 115 ? 12.125 -21.641 -6.559 1 90.62 115 HIS B CA 1
ATOM 3006 C C . HIS B 1 115 ? 13.625 -21.703 -6.793 1 90.62 115 HIS B C 1
ATOM 3008 O O . HIS B 1 115 ? 14.312 -22.578 -6.266 1 90.62 115 HIS B O 1
ATOM 3014 N N . HIS B 1 116 ? 14.195 -20.75 -7.453 1 91.06 116 HIS B N 1
ATOM 3015 C CA . HIS B 1 116 ? 15.641 -20.641 -7.625 1 91.06 116 HIS B CA 1
ATOM 3016 C C . HIS B 1 116 ? 16.219 -19.531 -6.746 1 91.06 116 HIS B C 1
ATOM 3018 O O . HIS B 1 116 ? 17.422 -19.281 -6.758 1 91.06 116 HIS B O 1
ATOM 3024 N N . GLY B 1 117 ? 15.367 -18.859 -6.023 1 92 117 GLY B N 1
ATOM 3025 C CA . GLY B 1 117 ? 15.812 -17.812 -5.121 1 92 117 GLY B CA 1
ATOM 3026 C C . GLY B 1 117 ? 15.875 -16.453 -5.785 1 92 117 GLY B C 1
ATOM 3027 O O . GLY B 1 117 ? 16.438 -15.508 -5.223 1 92 117 GLY B O 1
ATOM 3028 N N . LYS B 1 118 ? 15.406 -16.406 -6.934 1 94.5 118 LYS B N 1
ATOM 3029 C CA . LYS B 1 118 ? 15.367 -15.125 -7.648 1 94.5 118 LYS B CA 1
ATOM 3030 C C . LYS B 1 118 ? 14.117 -14.328 -7.293 1 94.5 118 LYS B C 1
ATOM 3032 O O . LYS B 1 118 ? 13.023 -14.898 -7.203 1 94.5 118 LYS B O 1
ATOM 3037 N N . LEU B 1 119 ? 14.375 -13.023 -7.016 1 95.94 119 LEU B N 1
ATOM 3038 C CA . LEU B 1 119 ? 13.258 -12.109 -6.809 1 95.94 119 LEU B CA 1
ATOM 3039 C C . LEU B 1 119 ? 12.938 -11.352 -8.094 1 95.94 119 LEU B C 1
ATOM 3041 O O . LEU B 1 119 ? 13.828 -10.805 -8.742 1 95.94 119 LEU B O 1
ATOM 3045 N N . GLY B 1 120 ? 11.656 -11.391 -8.445 1 96.75 120 GLY B N 1
ATOM 3046 C CA . GLY B 1 120 ? 11.227 -10.672 -9.633 1 96.75 120 GLY B CA 1
ATOM 3047 C C . GLY B 1 120 ? 9.914 -9.938 -9.453 1 96.75 120 GLY B C 1
ATOM 3048 O O . GLY B 1 120 ? 9.016 -10.438 -8.766 1 96.75 120 GLY B O 1
ATOM 3049 N N . ILE B 1 121 ? 9.836 -8.75 -10.016 1 98.06 121 ILE B N 1
ATOM 3050 C CA . ILE B 1 121 ? 8.578 -8.008 -10.062 1 98.06 121 ILE B CA 1
ATOM 3051 C C . ILE B 1 121 ? 8.008 -8.07 -11.477 1 98.06 121 ILE B C 1
ATOM 3053 O O . ILE B 1 121 ? 8.695 -7.754 -12.453 1 98.06 121 ILE B O 1
ATOM 3057 N N . TYR B 1 122 ? 6.785 -8.531 -11.547 1 98.12 122 TYR B N 1
ATOM 3058 C CA . TYR B 1 122 ? 6.098 -8.703 -12.82 1 98.12 122 TYR B CA 1
ATOM 3059 C C . TYR B 1 122 ? 4.863 -7.812 -12.898 1 98.12 122 TYR B C 1
ATOM 3061 O O . TYR B 1 122 ? 4.055 -7.777 -11.969 1 98.12 122 TYR B O 1
ATOM 3069 N N . GLY B 1 123 ? 4.633 -7.164 -13.961 1 96.81 123 GLY B N 1
ATOM 3070 C CA . GLY B 1 123 ? 3.441 -6.348 -14.141 1 96.81 123 GLY B CA 1
ATOM 3071 C C . GLY B 1 123 ? 3.449 -5.562 -15.438 1 96.81 123 GLY B C 1
ATOM 3072 O O . GLY B 1 123 ? 4.465 -5.523 -16.141 1 96.81 123 GLY B O 1
ATOM 3073 N N . GLN B 1 124 ? 2.285 -5.008 -15.781 1 96.38 124 GLN B N 1
ATOM 3074 C CA . GLN B 1 124 ? 1.067 -4.93 -14.984 1 96.38 124 GLN B CA 1
ATOM 3075 C C . GLN B 1 124 ? 0.211 -6.18 -15.164 1 96.38 124 GLN B C 1
ATOM 3077 O O . GLN B 1 124 ? 0.597 -7.105 -15.883 1 96.38 124 GLN B O 1
ATOM 3082 N N . ARG B 1 125 ? -0.85 -6.336 -14.336 1 97.88 125 ARG B N 1
ATOM 3083 C CA . ARG B 1 125 ? -1.789 -7.426 -14.57 1 97.88 125 ARG B CA 1
ATOM 3084 C C . ARG B 1 125 ? -2.402 -7.332 -15.961 1 97.88 125 ARG B C 1
ATOM 3086 O O . ARG B 1 125 ? -3.01 -6.32 -16.312 1 97.88 125 ARG B O 1
ATOM 3093 N N . ARG B 1 126 ? -2.271 -8.406 -16.688 1 97.06 126 ARG B N 1
ATOM 3094 C CA . ARG B 1 126 ? -2.699 -8.406 -18.094 1 97.06 126 ARG B CA 1
ATOM 3095 C C . ARG B 1 126 ? -4.02 -9.156 -18.25 1 97.06 126 ARG B C 1
ATOM 3097 O O . ARG B 1 126 ? -4.777 -8.891 -19.188 1 97.06 126 ARG B O 1
ATOM 3104 N N . TRP B 1 127 ? -4.238 -10.078 -17.453 1 98.31 127 TRP B N 1
ATOM 3105 C CA . TRP B 1 127 ? -5.418 -10.93 -17.578 1 98.31 127 TRP B CA 1
ATOM 3106 C C . TRP B 1 127 ? -5.809 -11.5 -16.219 1 98.31 127 TRP B C 1
ATOM 3108 O O . TRP B 1 127 ? -4.945 -11.766 -15.367 1 98.31 127 TRP B O 1
ATOM 3118 N N . ALA B 1 128 ? -7.066 -11.68 -16.016 1 98.19 128 ALA B N 1
ATOM 3119 C CA . ALA B 1 128 ? -7.633 -12.336 -14.836 1 98.19 128 ALA B CA 1
ATOM 3120 C C . ALA B 1 128 ? -8.789 -13.25 -15.219 1 98.19 128 ALA B C 1
ATOM 3122 O O . ALA B 1 128 ? -9.602 -12.906 -16.078 1 98.19 128 ALA B O 1
ATOM 3123 N N . SER B 1 129 ? -8.758 -14.406 -14.594 1 98.31 129 SER B N 1
ATOM 3124 C CA . SER B 1 129 ? -9.93 -15.25 -14.805 1 98.31 129 SER B CA 1
ATOM 3125 C C . SER B 1 129 ? -11.203 -14.547 -14.359 1 98.31 129 SER B C 1
ATOM 3127 O O . SER B 1 129 ? -11.188 -13.766 -13.406 1 98.31 129 SER B O 1
ATOM 3129 N N . ASN B 1 130 ? -12.266 -14.758 -14.953 1 96.25 130 ASN B N 1
ATOM 3130 C CA . ASN B 1 130 ? -13.469 -13.953 -14.781 1 96.25 130 ASN B CA 1
ATOM 3131 C C . ASN B 1 130 ? -14.391 -14.547 -13.719 1 96.25 130 ASN B C 1
ATOM 3133 O O . ASN B 1 130 ? -15.555 -14.156 -13.61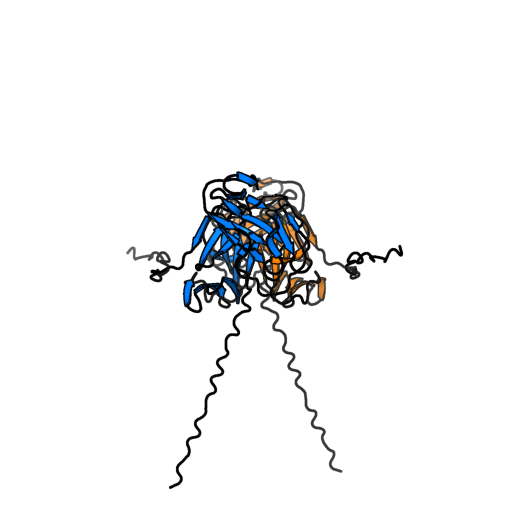7 1 96.25 130 ASN B O 1
ATOM 3137 N N . ASN B 1 131 ? -13.961 -15.477 -12.984 1 96.12 131 ASN B N 1
ATOM 3138 C CA . ASN B 1 131 ? -14.773 -16.016 -11.898 1 96.12 131 ASN B CA 1
ATOM 3139 C C . ASN B 1 131 ? -14.844 -15.047 -10.719 1 96.12 131 ASN B C 1
ATOM 3141 O O . ASN B 1 131 ? -14.031 -14.125 -10.617 1 96.12 131 ASN B O 1
ATOM 3145 N N . GLN B 1 132 ? -15.859 -15.25 -9.805 1 93.94 132 GLN B N 1
ATOM 3146 C CA . GLN B 1 132 ? -16.031 -14.406 -8.625 1 93.94 132 GLN B CA 1
ATOM 3147 C C . GLN B 1 132 ? -14.891 -14.617 -7.633 1 93.94 132 GLN B C 1
ATOM 3149 O O . GLN B 1 132 ? -14.422 -15.742 -7.445 1 93.94 132 GLN B O 1
ATOM 3154 N N . LYS B 1 133 ? -14.492 -13.492 -7.016 1 92.25 133 LYS B N 1
ATOM 3155 C CA . LYS B 1 133 ? -13.477 -13.586 -5.969 1 92.25 133 LYS B CA 1
ATOM 3156 C C . LYS B 1 133 ? -14 -14.359 -4.762 1 92.25 133 LYS B C 1
ATOM 3158 O O . LYS B 1 133 ? -15.102 -14.094 -4.281 1 92.25 133 LYS B O 1
ATOM 3163 N N . GLU B 1 134 ? -13.141 -15.32 -4.395 1 89.25 134 GLU B N 1
ATOM 3164 C CA . GLU B 1 134 ? -13.461 -15.992 -3.139 1 89.25 134 GLU B CA 1
ATOM 3165 C C . GLU B 1 134 ? -13.125 -15.109 -1.938 1 89.25 134 GLU B C 1
ATOM 3167 O O . GLU B 1 134 ? -12.086 -14.445 -1.922 1 89.25 134 GLU B O 1
ATOM 3172 N N . THR B 1 135 ? -13.961 -14.914 -0.919 1 79.12 135 THR B N 1
ATOM 3173 C CA . THR B 1 135 ? -13.766 -13.984 0.188 1 79.12 135 THR B CA 1
ATOM 3174 C C . THR B 1 135 ? -13.375 -14.734 1.46 1 79.12 135 THR B C 1
ATOM 3176 O O . THR B 1 135 ? -12.961 -14.125 2.443 1 79.12 135 THR B O 1
ATOM 3179 N N . GLY B 1 136 ? -13.422 -15.969 1.589 1 74.19 136 GLY B N 1
ATOM 3180 C CA . GLY B 1 136 ? -13.102 -16.703 2.805 1 74.19 136 GLY B CA 1
ATOM 3181 C C . GLY B 1 136 ? -11.617 -16.703 3.121 1 74.19 136 GLY B C 1
ATOM 3182 O O . GLY B 1 136 ? -10.781 -16.719 2.213 1 74.19 136 GLY B O 1
ATOM 3183 N N . ILE B 1 137 ? -11.391 -16.375 4.461 1 68 137 ILE B N 1
ATOM 3184 C CA . ILE B 1 137 ? -10.008 -16.5 4.918 1 68 137 ILE B CA 1
ATOM 3185 C C . ILE B 1 137 ? -9.602 -17.969 4.984 1 68 137 ILE B C 1
ATOM 3187 O O . ILE B 1 137 ? -10.266 -18.766 5.648 1 68 137 ILE B O 1
ATOM 3191 N N . LEU B 1 138 ? -8.664 -18.234 4.148 1 68.62 138 LEU B N 1
ATOM 3192 C CA . LEU B 1 138 ? -8.188 -19.609 4.109 1 68.62 138 LEU B CA 1
ATOM 3193 C C . LEU B 1 138 ? -7.293 -19.906 5.305 1 68.62 138 LEU B C 1
ATOM 3195 O O . LEU B 1 138 ? -6.613 -19.016 5.82 1 68.62 138 LEU B O 1
ATOM 3199 N N . ASP B 1 139 ? -7.449 -21.062 5.879 1 66 139 ASP B N 1
ATOM 3200 C CA . ASP B 1 139 ? -6.66 -21.5 7.023 1 66 139 ASP B CA 1
ATOM 3201 C C . ASP B 1 139 ? -5.164 -21.312 6.766 1 66 139 ASP B C 1
ATOM 3203 O O . ASP B 1 139 ? -4.727 -21.297 5.613 1 66 139 ASP B O 1
ATOM 3207 N N . ARG B 1 140 ? -4.523 -21 7.785 1 61.94 140 ARG B N 1
ATOM 3208 C CA . ARG B 1 140 ? -3.078 -20.797 7.742 1 61.94 140 ARG B CA 1
ATOM 3209 C C . ARG B 1 140 ? -2.359 -22.078 7.352 1 61.94 140 ARG B C 1
ATOM 3211 O O . ARG B 1 140 ? -1.152 -22.219 7.562 1 61.94 140 ARG B O 1
ATOM 3218 N N . SER B 1 141 ? -3.109 -22.844 6.547 1 58.97 141 SER B N 1
ATOM 3219 C CA . SER B 1 141 ? -2.465 -24.094 6.164 1 58.97 141 SER B CA 1
ATOM 3220 C C . SER B 1 141 ? -1.237 -23.844 5.293 1 58.97 141 SER B C 1
ATOM 3222 O O . SER B 1 141 ? -1.085 -22.75 4.727 1 58.97 141 SER B O 1
ATOM 3224 N N . VAL B 1 142 ? -0.266 -24.75 5.469 1 56.34 142 VAL B N 1
ATOM 3225 C CA . VAL B 1 142 ? 0.955 -24.703 4.668 1 56.34 142 VAL B CA 1
ATOM 3226 C C . VAL B 1 142 ? 0.602 -24.547 3.193 1 56.34 142 VAL B C 1
ATOM 3228 O O . VAL B 1 142 ? -0.23 -25.281 2.658 1 56.34 142 VAL B O 1
ATOM 3231 N N . VAL B 1 143 ? 0.746 -23.281 2.771 1 58.75 143 VAL B N 1
ATOM 3232 C CA . VAL B 1 143 ? 0.598 -23.094 1.333 1 58.75 143 VAL B CA 1
ATOM 3233 C C . VAL B 1 143 ? 1.44 -24.125 0.583 1 58.75 143 VAL B C 1
ATOM 3235 O O . VAL B 1 143 ? 2.619 -24.312 0.893 1 58.75 143 VAL B O 1
ATOM 3238 N N . SER B 1 144 ? 0.792 -25.078 -0.062 1 62.25 144 SER B N 1
ATOM 3239 C CA . SER B 1 144 ? 1.522 -25.938 -0.983 1 62.25 144 SER B CA 1
ATOM 3240 C C . SER B 1 144 ? 2.34 -25.125 -1.978 1 62.25 144 SER B C 1
ATOM 3242 O O . SER B 1 144 ? 2.004 -23.969 -2.268 1 62.25 144 SER B O 1
ATOM 3244 N N . THR B 1 145 ? 3.6 -25.594 -2.498 1 64.06 145 THR B N 1
ATOM 3245 C CA . THR B 1 145 ? 4.879 -25.047 -2.941 1 64.06 145 THR B CA 1
ATOM 3246 C C . THR B 1 145 ? 4.754 -24.438 -4.332 1 64.06 145 THR B C 1
ATOM 3248 O O . THR B 1 145 ? 5.527 -23.547 -4.695 1 64.06 145 THR B O 1
ATOM 3251 N N . GLU B 1 146 ? 3.576 -24.922 -5.352 1 86.56 146 GLU B N 1
ATOM 3252 C CA . GLU B 1 146 ? 3.744 -24.375 -6.695 1 86.56 146 GLU B CA 1
ATOM 3253 C C . GLU B 1 146 ? 2.443 -23.766 -7.211 1 86.56 146 GLU B C 1
ATOM 3255 O O . GLU B 1 146 ? 1.505 -24.484 -7.555 1 86.56 146 GLU B O 1
ATOM 3260 N N . TYR B 1 147 ? 2.311 -22.438 -7.145 1 95.5 147 TYR B N 1
ATOM 3261 C CA . TYR B 1 147 ? 1.092 -21.781 -7.605 1 95.5 147 TYR B CA 1
ATOM 3262 C C . TYR B 1 147 ? 1.409 -20.688 -8.617 1 95.5 147 TYR B C 1
ATOM 3264 O O . TYR B 1 147 ? 0.569 -19.828 -8.898 1 95.5 147 TYR B O 1
ATOM 3272 N N . VAL B 1 148 ? 2.6 -20.719 -9.148 1 97.5 148 VAL B N 1
ATOM 3273 C CA . VAL B 1 148 ? 3.012 -19.766 -10.172 1 97.5 148 VAL B CA 1
ATOM 3274 C C . VAL B 1 148 ? 3.461 -20.5 -11.43 1 97.5 148 VAL B C 1
ATOM 3276 O O . VAL B 1 148 ? 4.242 -21.453 -11.352 1 97.5 148 VAL B O 1
ATOM 3279 N N . LEU B 1 149 ? 2.934 -20.188 -12.562 1 97.75 149 LEU B N 1
ATOM 3280 C CA . LEU B 1 149 ? 3.369 -20.641 -13.875 1 97.75 149 LEU B CA 1
ATOM 3281 C C . LEU B 1 149 ? 4.168 -19.562 -14.594 1 97.75 149 LEU B C 1
ATOM 3283 O O . LEU B 1 149 ? 3.689 -18.438 -14.758 1 97.75 149 LEU B O 1
ATOM 3287 N N . TYR B 1 150 ? 5.355 -19.859 -15 1 97.19 150 TYR B N 1
ATOM 3288 C CA . TYR B 1 150 ? 6.23 -18.891 -15.656 1 97.19 150 TYR B CA 1
ATOM 3289 C C . TYR B 1 150 ? 6.137 -19.016 -17.172 1 97.19 150 TYR B C 1
ATOM 3291 O O . TYR B 1 150 ? 5.832 -20.094 -17.703 1 97.19 150 TYR B O 1
ATOM 3299 N N . SER B 1 151 ? 6.34 -17.875 -17.797 1 96.75 151 SER B N 1
ATOM 3300 C CA . SER B 1 151 ? 6.328 -17.922 -19.25 1 96.75 151 SER B CA 1
ATOM 3301 C C . SER B 1 151 ? 7.312 -18.953 -19.781 1 96.75 151 SER B C 1
ATOM 3303 O O . SER B 1 151 ? 8.414 -19.109 -19.25 1 96.75 151 SER B O 1
ATOM 3305 N N . GLY B 1 152 ? 6.883 -19.656 -20.781 1 91.94 152 GLY B N 1
ATOM 3306 C CA . GLY B 1 152 ? 7.691 -20.719 -21.344 1 91.94 152 GLY B CA 1
ATOM 3307 C C . GLY B 1 152 ? 7.43 -22.062 -20.703 1 91.94 152 GLY B C 1
ATOM 3308 O O . GLY B 1 152 ? 7.797 -23.109 -21.266 1 91.94 152 GLY B O 1
ATOM 3309 N N . GLU B 1 153 ? 6.781 -22.094 -19.578 1 93.12 153 GLU B N 1
ATOM 3310 C CA . GLU B 1 153 ? 6.449 -23.344 -18.906 1 93.12 153 GLU B CA 1
ATOM 3311 C C . GLU B 1 153 ? 5.082 -23.859 -19.359 1 93.12 153 GLU B C 1
ATOM 3313 O O . GLU B 1 153 ? 4.246 -23.078 -19.828 1 93.12 153 GLU B O 1
ATOM 3318 N N . ARG B 1 154 ? 4.984 -25.156 -19.188 1 95.94 154 ARG B N 1
ATOM 3319 C CA . ARG B 1 154 ? 3.734 -25.812 -19.547 1 95.94 154 ARG B CA 1
ATOM 3320 C C . ARG B 1 154 ? 3.131 -26.531 -18.344 1 95.94 154 ARG B C 1
ATOM 3322 O O . ARG B 1 154 ? 3.857 -27.047 -17.5 1 95.94 154 ARG B O 1
ATOM 3329 N N . LEU B 1 155 ? 1.861 -26.484 -18.281 1 97.31 155 LEU B N 1
ATOM 3330 C CA . LEU B 1 155 ? 1.101 -27.25 -17.297 1 97.31 155 LEU B CA 1
ATOM 3331 C C . LEU B 1 155 ? 0.309 -28.359 -17.984 1 97.31 155 LEU B C 1
ATOM 3333 O O . LEU B 1 155 ? -0.61 -28.094 -18.766 1 97.31 155 LEU B O 1
ATOM 3337 N N . SER B 1 156 ? 0.714 -29.562 -17.75 1 95.94 156 SER B N 1
ATOM 3338 C CA . SER B 1 156 ? 0.06 -30.734 -18.344 1 95.94 156 SER B CA 1
ATOM 3339 C C . SER B 1 156 ? -0.43 -31.688 -17.266 1 95.94 156 SER B C 1
ATOM 3341 O O . SER B 1 156 ? 0.169 -31.797 -16.203 1 95.94 156 SER B O 1
ATOM 3343 N N . PRO B 1 157 ? -1.509 -32.469 -17.625 1 93.88 157 PRO B N 1
ATOM 3344 C CA . PRO B 1 157 ? -1.939 -33.469 -16.656 1 93.88 157 PRO B CA 1
ATOM 3345 C C . PRO B 1 157 ? -0.845 -34.5 -16.359 1 93.88 157 PRO B C 1
ATOM 3347 O O . PRO B 1 157 ? -0.045 -34.844 -17.234 1 93.88 157 PRO B O 1
ATOM 3350 N N . PRO B 1 158 ? -0.75 -34.844 -15.109 1 93.5 158 PRO B N 1
ATOM 3351 C CA . PRO B 1 158 ? -1.66 -34.594 -13.992 1 93.5 158 PRO B CA 1
ATOM 3352 C C . PRO B 1 158 ? -1.196 -33.438 -13.102 1 93.5 158 PRO B C 1
ATOM 3354 O O . PRO B 1 158 ? -1.734 -33.25 -12.008 1 93.5 158 PRO B O 1
ATOM 3357 N N . LYS B 1 159 ? -0.134 -32.75 -13.562 1 94.06 159 LYS B N 1
ATOM 3358 C CA . LYS B 1 159 ? 0.411 -31.672 -12.758 1 94.06 159 LYS B CA 1
ATOM 3359 C C . LYS B 1 159 ? -0.633 -30.578 -12.531 1 94.06 159 LYS B C 1
ATOM 3361 O O . LYS B 1 159 ? -1.409 -30.25 -13.43 1 94.06 159 LYS B O 1
ATOM 3366 N N . LYS B 1 160 ? -0.595 -30.062 -11.273 1 95.5 160 LYS B N 1
ATOM 3367 C CA . LYS B 1 160 ? -1.503 -28.984 -10.906 1 95.5 160 LYS B CA 1
ATOM 3368 C C . LYS B 1 160 ? -0.758 -27.859 -10.188 1 95.5 160 LYS B C 1
ATOM 3370 O O . LYS B 1 160 ? 0.275 -28.094 -9.562 1 95.5 160 LYS B O 1
ATOM 3375 N N . LEU B 1 161 ? -1.228 -26.641 -10.422 1 95.88 161 LEU B N 1
ATOM 3376 C CA . LEU B 1 161 ? -0.861 -25.562 -9.508 1 95.88 161 LEU B CA 1
ATOM 3377 C C . LEU B 1 161 ? -1.777 -25.562 -8.289 1 95.88 161 LEU B C 1
ATOM 3379 O O . LEU B 1 161 ? -2.988 -25.766 -8.414 1 95.88 161 L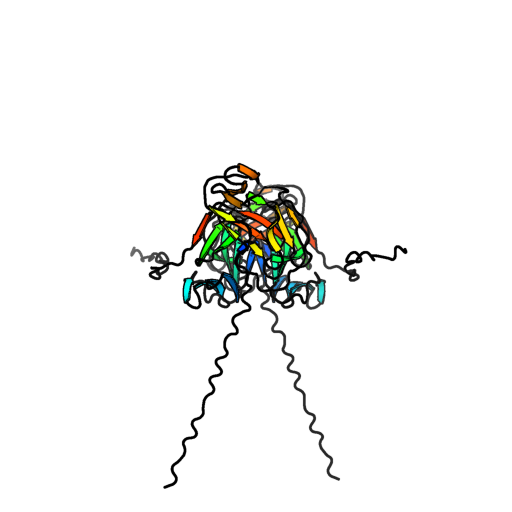EU B O 1
ATOM 3383 N N . LYS B 1 162 ? -1.149 -25.375 -7.152 1 93.5 162 LYS B N 1
ATOM 3384 C CA . LYS B 1 162 ? -1.938 -25.438 -5.926 1 93.5 162 LYS B CA 1
ATOM 3385 C C . LYS B 1 162 ? -1.612 -24.25 -5.016 1 93.5 162 LYS B C 1
ATOM 3387 O O . LYS B 1 162 ? -0.445 -24 -4.703 1 93.5 162 LYS B O 1
ATOM 3392 N N . TYR B 1 163 ? -2.619 -23.547 -4.637 1 93.38 163 TYR B N 1
ATOM 3393 C CA . TYR B 1 163 ? -2.561 -22.562 -3.562 1 93.38 163 TYR B CA 1
ATOM 3394 C C . TYR B 1 163 ? -3.551 -22.906 -2.455 1 93.38 163 TYR B C 1
ATOM 3396 O O . TYR B 1 163 ? -4.754 -22.672 -2.604 1 93.38 163 TYR B O 1
ATOM 3404 N N . LYS B 1 164 ? -3.014 -23.391 -1.344 1 89.44 164 LYS B N 1
ATOM 3405 C CA . LYS B 1 164 ? -3.859 -23.875 -0.258 1 89.44 164 LYS B CA 1
ATOM 3406 C C . LYS B 1 164 ? -4.969 -24.781 -0.789 1 89.44 164 LYS B C 1
ATOM 3408 O O . LYS B 1 164 ? -4.691 -25.828 -1.38 1 89.44 164 LYS B O 1
ATOM 3413 N N . ASN B 1 165 ? -6.211 -24.297 -0.822 1 89.06 165 ASN B N 1
ATOM 3414 C CA . ASN B 1 165 ? -7.312 -25.172 -1.204 1 89.06 165 ASN B CA 1
ATOM 3415 C C . ASN B 1 165 ? -7.738 -24.953 -2.65 1 89.06 165 ASN B C 1
ATOM 3417 O O . ASN B 1 165 ? -8.664 -25.594 -3.143 1 89.06 165 ASN B O 1
ATOM 3421 N N . TYR B 1 166 ? -7.039 -24.094 -3.301 1 93.94 166 TYR B N 1
ATOM 3422 C CA . TYR B 1 166 ? -7.352 -23.875 -4.707 1 93.94 166 TYR B CA 1
ATOM 3423 C C . TYR B 1 166 ? -6.359 -24.594 -5.609 1 93.94 166 TYR B C 1
ATOM 3425 O O . TYR B 1 166 ? -5.16 -24.625 -5.324 1 93.94 166 TYR B O 1
ATOM 3433 N N . GLU B 1 167 ? -6.906 -25.156 -6.684 1 95.81 167 GLU B N 1
ATOM 3434 C CA . GLU B 1 167 ? -6.078 -25.906 -7.625 1 95.81 167 GLU B CA 1
ATOM 3435 C C . GLU B 1 167 ? -6.391 -25.5 -9.07 1 95.81 167 GLU B C 1
ATOM 3437 O O . GLU B 1 167 ? -7.551 -25.281 -9.414 1 95.81 167 GLU B O 1
ATOM 3442 N N . LEU B 1 168 ? -5.391 -25.359 -9.797 1 97.75 168 LEU B N 1
ATOM 3443 C CA . LEU B 1 168 ? -5.504 -25.203 -11.242 1 97.75 168 LEU B CA 1
ATOM 3444 C C . LEU B 1 168 ? -4.934 -26.406 -11.977 1 97.75 168 LEU B C 1
ATOM 3446 O O . LEU B 1 168 ? -3.756 -26.75 -11.812 1 97.75 168 LEU B O 1
ATOM 3450 N N . GLY B 1 169 ? -5.742 -27.062 -12.703 1 97.62 169 GLY B N 1
ATOM 3451 C CA . GLY B 1 169 ? -5.328 -28.234 -13.461 1 97.62 169 GLY B CA 1
ATOM 3452 C C . GLY B 1 169 ? -6.359 -28.688 -14.484 1 97.62 169 GLY B C 1
ATOM 3453 O O . GLY B 1 169 ? -7.379 -28.016 -14.672 1 97.62 169 GLY B O 1
ATOM 3454 N N . PHE B 1 170 ? -6.031 -29.828 -15.141 1 97.62 170 PHE B N 1
ATOM 3455 C CA . PHE B 1 170 ? -6.895 -30.297 -16.219 1 97.62 170 PHE B CA 1
ATOM 3456 C C . PHE B 1 170 ? -7.816 -31.406 -15.75 1 97.62 170 PHE B C 1
ATOM 3458 O O . PHE B 1 170 ? -7.395 -32.281 -15 1 97.62 170 PHE B O 1
ATOM 3465 N N . LYS B 1 171 ? -9.07 -31.297 -16.125 1 94.19 171 LYS B N 1
ATOM 3466 C CA . LYS B 1 171 ? -10.031 -32.375 -16.109 1 94.19 171 LYS B CA 1
ATOM 3467 C C . LYS B 1 171 ? -10.508 -32.719 -17.516 1 94.19 171 LYS B C 1
ATOM 3469 O O . LYS B 1 171 ? -11.312 -32 -18.094 1 94.19 171 LYS B O 1
ATOM 3474 N N . LYS B 1 172 ? -10.039 -33.875 -18.125 1 90.69 172 LYS B N 1
ATOM 3475 C CA . LYS B 1 172 ? -10.359 -34.25 -19.484 1 90.69 172 LYS B CA 1
ATOM 3476 C C . LYS B 1 172 ? -10.117 -33.094 -20.453 1 90.69 172 LYS B C 1
ATOM 3478 O O . LYS B 1 172 ? -11 -32.719 -21.234 1 90.69 172 LYS B O 1
ATOM 3483 N N . CYS B 1 173 ? -8.984 -32.406 -20.391 1 94.75 173 CYS B N 1
ATOM 3484 C CA . CYS B 1 173 ? -8.453 -31.312 -21.203 1 94.75 173 CYS B CA 1
ATOM 3485 C C . CYS B 1 173 ? -9.289 -30.047 -21.031 1 94.75 173 CYS B C 1
ATOM 3487 O O . CYS B 1 173 ? -9.258 -29.156 -21.891 1 94.75 173 CYS B O 1
ATOM 3489 N N . ASN B 1 174 ? -10.102 -29.953 -20.016 1 97.69 174 ASN B N 1
ATOM 3490 C CA . ASN B 1 174 ? -10.703 -28.734 -19.5 1 97.69 174 ASN B CA 1
ATOM 3491 C C . ASN B 1 174 ? -9.875 -28.125 -18.375 1 97.69 174 ASN B C 1
ATOM 3493 O O . ASN B 1 174 ? -9.703 -28.734 -17.328 1 97.69 174 ASN B O 1
ATOM 3497 N N . LEU B 1 175 ? -9.281 -26.953 -18.734 1 98.38 175 LEU B N 1
ATOM 3498 C CA . LEU B 1 175 ? -8.523 -26.297 -17.672 1 98.38 175 LEU B CA 1
ATOM 3499 C C . LEU B 1 175 ? -9.461 -25.688 -16.641 1 98.38 175 LEU B C 1
ATOM 3501 O O . LEU B 1 175 ? -10.32 -24.875 -16.969 1 98.38 175 LEU B O 1
ATOM 3505 N N . VAL B 1 176 ? -9.273 -26.109 -15.367 1 98.38 176 VAL B N 1
ATOM 3506 C CA . VAL B 1 176 ? -10.266 -25.719 -14.367 1 98.38 176 VAL B CA 1
ATOM 3507 C C . VAL B 1 176 ? -9.562 -25.203 -13.117 1 98.38 176 VAL B C 1
ATOM 3509 O O . VAL B 1 176 ? -8.484 -25.672 -12.758 1 98.38 176 VAL B O 1
ATOM 3512 N N . ILE B 1 177 ? -10.125 -24.156 -12.539 1 98.38 177 ILE B N 1
ATOM 3513 C CA . ILE B 1 177 ? -9.828 -23.812 -11.156 1 98.38 177 ILE B CA 1
ATOM 3514 C C . ILE B 1 177 ? -10.891 -24.406 -10.227 1 98.38 177 ILE B C 1
ATOM 3516 O O . ILE B 1 177 ? -12.086 -24.188 -10.438 1 98.38 177 ILE B O 1
ATOM 3520 N N . SER B 1 178 ? -10.422 -25.141 -9.219 1 96.69 178 SER B N 1
ATOM 3521 C CA . SER B 1 178 ? -11.383 -25.75 -8.305 1 96.69 178 SER B CA 1
ATOM 3522 C C . SER B 1 178 ? -10.969 -25.547 -6.852 1 96.69 178 SER B C 1
ATOM 3524 O O . SER B 1 178 ? -9.812 -25.234 -6.566 1 96.69 178 SER B O 1
ATOM 3526 N N . ASP B 1 179 ? -11.898 -25.594 -6 1 94.06 179 ASP B N 1
ATOM 3527 C CA . ASP B 1 179 ? -11.688 -25.641 -4.555 1 94.06 179 ASP B CA 1
ATOM 3528 C C . ASP B 1 179 ? -11.625 -27.094 -4.062 1 94.06 179 ASP B C 1
ATOM 3530 O O . ASP B 1 179 ? -12.625 -27.812 -4.109 1 94.06 179 ASP B O 1
ATOM 3534 N N . SER B 1 180 ? -10.492 -27.484 -3.594 1 90.75 180 SER B N 1
ATOM 3535 C CA . SER B 1 180 ? -10.266 -28.891 -3.244 1 90.75 180 SER B CA 1
ATOM 3536 C C . SER B 1 180 ? -11.102 -29.297 -2.033 1 90.75 180 SER B C 1
ATOM 3538 O O . SER B 1 180 ? -11.297 -30.484 -1.779 1 90.75 180 SER B O 1
ATOM 3540 N N . ARG B 1 181 ? -11.609 -28.391 -1.241 1 87.94 181 ARG B N 1
ATOM 3541 C CA . ARG B 1 181 ? -12.414 -28.703 -0.059 1 87.94 181 ARG B CA 1
ATOM 3542 C C . ARG B 1 181 ? -13.805 -29.188 -0.449 1 87.94 181 ARG B C 1
ATOM 3544 O O . ARG B 1 181 ? -14.328 -30.125 0.149 1 87.94 181 ARG B O 1
ATOM 3551 N N . THR B 1 182 ? -14.344 -28.562 -1.507 1 90.56 182 THR B N 1
ATOM 3552 C CA . THR B 1 182 ? -15.742 -28.797 -1.864 1 90.56 182 THR B CA 1
ATOM 3553 C C . THR B 1 182 ? -15.844 -29.484 -3.223 1 90.56 182 THR B C 1
ATOM 3555 O O . THR B 1 182 ? -16.875 -30.062 -3.562 1 90.56 182 THR B O 1
ATOM 3558 N N . GLY B 1 183 ? -14.844 -29.328 -3.943 1 92.25 183 GLY B N 1
ATOM 3559 C CA . GLY B 1 183 ? -14.883 -29.828 -5.312 1 92.25 183 GLY B CA 1
ATOM 3560 C C . GLY B 1 183 ? -15.531 -28.844 -6.277 1 92.25 183 GLY B C 1
ATOM 3561 O O . GLY B 1 183 ? -15.617 -29.109 -7.477 1 92.25 183 GLY B O 1
ATOM 3562 N N . LYS B 1 184 ? -15.859 -27.719 -5.746 1 94.69 184 LYS B N 1
ATOM 3563 C CA . LYS B 1 184 ? -16.531 -26.703 -6.559 1 94.69 184 LYS B CA 1
ATOM 3564 C C . LYS B 1 184 ? -15.594 -26.172 -7.652 1 94.69 184 LYS B C 1
ATOM 3566 O O . LYS B 1 184 ? -14.43 -25.875 -7.395 1 94.69 184 LYS B O 1
ATOM 3571 N N . LEU B 1 185 ? -16.172 -26.125 -8.883 1 96.69 185 LEU B N 1
ATOM 3572 C CA . LEU B 1 185 ? -15.461 -25.5 -10 1 96.69 185 LEU B CA 1
ATOM 3573 C C . LEU B 1 185 ? -15.617 -23.984 -9.977 1 96.69 185 LEU B C 1
ATOM 3575 O O . LEU B 1 185 ? -16.75 -23.484 -10.031 1 96.69 185 LEU B O 1
ATOM 3579 N N . LEU B 1 186 ? -14.539 -23.312 -9.867 1 97.5 186 LEU B N 1
ATOM 3580 C CA . LEU B 1 186 ? -14.586 -21.859 -9.781 1 97.5 186 LEU B CA 1
ATOM 3581 C C . LEU B 1 186 ? -14.477 -21.219 -11.164 1 97.5 186 LEU B C 1
ATOM 3583 O O . LEU B 1 186 ? -15.016 -20.141 -11.398 1 97.5 186 LEU B O 1
ATOM 3587 N N . TRP B 1 187 ? -13.773 -21.797 -12.031 1 98.56 187 TRP B N 1
ATOM 3588 C CA . TRP B 1 187 ? -13.492 -21.312 -13.375 1 98.56 187 TRP B CA 1
ATOM 3589 C C . TRP B 1 187 ? -13.086 -22.453 -14.297 1 98.56 187 TRP B C 1
ATOM 3591 O O . TRP B 1 187 ? -12.508 -23.453 -13.852 1 98.56 187 TRP B O 1
ATOM 3601 N N . GLN B 1 188 ? -13.328 -22.297 -15.562 1 98.12 188 GLN B N 1
ATOM 3602 C CA . GLN B 1 188 ? -12.93 -23.328 -16.516 1 98.12 188 GLN B CA 1
ATOM 3603 C C . GLN B 1 188 ? -12.891 -22.766 -17.938 1 98.12 188 GLN B C 1
ATOM 3605 O O . GLN B 1 188 ? -13.555 -21.781 -18.25 1 98.12 188 GLN B O 1
ATOM 3610 N N . THR B 1 189 ? -12.156 -23.422 -18.828 1 97.69 189 THR B N 1
ATOM 3611 C CA . THR B 1 189 ? -12.039 -23.016 -20.219 1 97.69 189 THR B CA 1
ATOM 3612 C C . THR B 1 189 ? -13.086 -23.734 -21.078 1 97.69 189 THR B C 1
ATOM 3614 O O . THR B 1 189 ? -13.359 -23.328 -22.203 1 97.69 189 THR B O 1
ATOM 3617 N N . SER B 1 190 ? -13.68 -24.844 -20.578 1 96.88 190 SER B N 1
ATOM 3618 C CA . SER B 1 190 ? -14.672 -25.641 -21.281 1 96.88 190 SER B CA 1
ATOM 3619 C C . SER B 1 190 ? -14.109 -26.188 -22.594 1 96.88 190 SER B C 1
ATOM 3621 O O . SER B 1 190 ? -14.773 -26.125 -23.625 1 96.88 190 SER B O 1
ATOM 3623 N N . THR B 1 191 ? -12.898 -26.625 -22.578 1 96.62 191 THR B N 1
ATOM 3624 C CA . THR B 1 191 ? -12.242 -27.219 -23.734 1 96.62 191 THR B CA 1
ATOM 3625 C C . THR B 1 191 ? -12.242 -28.75 -23.625 1 96.62 191 THR B C 1
ATOM 3627 O O . THR B 1 191 ? -12.398 -29.297 -22.547 1 96.62 191 THR B O 1
ATOM 3630 N N . GLU B 1 192 ? -12.125 -29.438 -24.781 1 93.88 192 GLU B N 1
ATOM 3631 C CA . GLU B 1 192 ? -12.07 -30.891 -24.844 1 93.88 192 GLU B CA 1
ATOM 3632 C C . GLU B 1 192 ? -11.055 -31.359 -25.891 1 93.88 192 GLU B C 1
ATOM 3634 O O . GLU B 1 192 ? -10.984 -30.781 -26.984 1 93.88 192 GLU B O 1
ATOM 3639 N N . ALA B 1 193 ? -10.258 -32.375 -25.5 1 94.75 193 ALA B N 1
ATOM 3640 C CA . ALA B 1 193 ? -9.281 -33 -26.375 1 94.75 193 ALA B CA 1
ATOM 3641 C C . ALA B 1 193 ? -8.688 -34.25 -25.719 1 94.75 193 ALA B C 1
ATOM 3643 O O . ALA B 1 193 ? -9.023 -34.594 -24.578 1 94.75 193 ALA B O 1
ATOM 3644 N N . ASN B 1 194 ? -7.934 -35.125 -26.469 1 91.38 194 ASN B N 1
ATOM 3645 C CA . ASN B 1 194 ? -7.328 -36.344 -25.938 1 91.38 194 ASN B CA 1
ATOM 3646 C C . ASN B 1 194 ? -6.094 -36.031 -25.094 1 91.38 194 ASN B C 1
ATOM 3648 O O . ASN B 1 194 ? -5.785 -36.75 -24.156 1 91.38 194 ASN B O 1
ATOM 3652 N N . SER B 1 195 ? -5.391 -35 -25.562 1 94.81 195 SER B N 1
ATOM 3653 C CA . SER B 1 195 ? -4.234 -34.5 -24.828 1 94.81 195 SER B CA 1
ATOM 3654 C C . SER B 1 195 ? -4.168 -32.969 -24.875 1 94.81 195 SER B C 1
ATOM 3656 O O . SER B 1 195 ? -4.629 -32.375 -25.844 1 94.81 195 SER B O 1
ATOM 3658 N N . CYS B 1 196 ? -3.723 -32.406 -23.766 1 96.69 196 CYS B N 1
ATOM 3659 C CA . CYS B 1 196 ? -3.695 -30.953 -23.719 1 96.69 196 CYS B CA 1
ATOM 3660 C C . CYS B 1 196 ? -2.645 -30.453 -22.734 1 96.69 196 CYS B C 1
ATOM 3662 O O . CYS B 1 196 ? -2.125 -31.234 -21.938 1 96.69 196 CYS B O 1
ATOM 3664 N N . TYR B 1 197 ? -2.285 -29.25 -22.938 1 97.94 197 TYR B N 1
ATOM 3665 C CA . TYR B 1 197 ? -1.441 -28.547 -21.984 1 97.94 197 TYR B CA 1
ATOM 3666 C C . TYR B 1 197 ? -1.751 -27.047 -21.984 1 97.94 197 TYR B C 1
ATOM 3668 O O . TYR B 1 197 ? -2.242 -26.516 -22.984 1 97.94 197 TYR B O 1
ATOM 3676 N N . ALA B 1 198 ? -1.576 -26.469 -20.859 1 98.19 198 ALA B N 1
ATOM 3677 C CA . ALA B 1 198 ? -1.641 -25.016 -20.75 1 98.19 198 ALA B CA 1
ATOM 3678 C C . ALA B 1 198 ? -0.248 -24.391 -20.828 1 98.19 198 ALA B C 1
ATOM 3680 O O . ALA B 1 198 ? 0.719 -24.969 -20.312 1 98.19 198 ALA B O 1
ATOM 3681 N N . GLN B 1 199 ? -0.167 -23.266 -21.469 1 97.94 199 GLN B N 1
ATOM 3682 C CA . GLN B 1 199 ? 1.124 -22.594 -21.609 1 97.94 199 GLN B CA 1
ATOM 3683 C C . GLN B 1 199 ? 0.981 -21.078 -21.484 1 97.94 199 GLN B C 1
ATOM 3685 O O . GLN B 1 199 ? 0.034 -20.5 -22.016 1 97.94 199 GLN B O 1
ATOM 3690 N N . LEU B 1 200 ? 1.846 -20.547 -20.672 1 98.19 200 LEU B N 1
ATOM 3691 C CA . LEU B 1 200 ? 2.002 -19.094 -20.688 1 98.19 200 LEU B CA 1
ATOM 3692 C C . LEU B 1 200 ? 3.045 -18.672 -21.719 1 98.19 200 LEU B C 1
ATOM 3694 O O . LEU B 1 200 ? 4.23 -18.969 -21.562 1 98.19 200 LEU B O 1
ATOM 3698 N N . GLU B 1 201 ? 2.561 -17.953 -22.688 1 97.06 201 GLU B N 1
ATOM 3699 C CA . GLU B 1 201 ? 3.422 -17.578 -23.797 1 97.06 201 GLU B CA 1
ATOM 3700 C C . GLU B 1 201 ? 4.371 -16.453 -23.422 1 97.06 201 GLU B C 1
ATOM 3702 O O . GLU B 1 201 ? 4.191 -15.805 -22.391 1 97.06 201 GLU B O 1
ATOM 3707 N N . ALA B 1 202 ? 5.371 -16.188 -24.312 1 97.12 202 ALA B N 1
ATOM 3708 C CA . ALA B 1 202 ? 6.402 -15.188 -24.047 1 97.12 202 ALA B CA 1
ATOM 3709 C C . ALA B 1 202 ? 5.824 -13.781 -24.125 1 97.12 202 ALA B C 1
ATOM 3711 O O . ALA B 1 202 ? 6.461 -12.82 -23.672 1 97.12 202 ALA B O 1
ATOM 3712 N N . ASP B 1 203 ? 4.648 -13.703 -24.672 1 97.5 203 ASP B N 1
ATOM 3713 C CA . ASP B 1 203 ? 4.02 -12.391 -24.781 1 97.5 203 ASP B CA 1
ATOM 3714 C C . ASP B 1 203 ? 2.91 -12.219 -23.75 1 97.5 203 ASP B C 1
ATOM 3716 O O . ASP B 1 203 ? 2.133 -11.266 -23.812 1 97.5 203 ASP B O 1
ATOM 3720 N N . GLY B 1 204 ? 2.746 -13.18 -22.812 1 97.88 204 GLY B N 1
ATOM 3721 C CA . GLY B 1 204 ? 1.821 -13.055 -21.703 1 97.88 204 GLY B CA 1
ATOM 3722 C C . GLY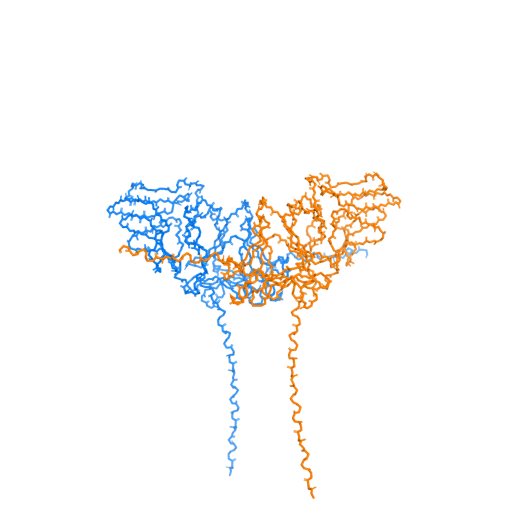 B 1 204 ? 0.469 -13.688 -21.984 1 97.88 204 GLY B C 1
ATOM 3723 O O . GLY B 1 204 ? -0.397 -13.719 -21.094 1 97.88 204 GLY B O 1
ATOM 3724 N N . GLU B 1 205 ? 0.306 -14.188 -23.188 1 98.19 205 GLU B N 1
ATOM 3725 C CA . GLU B 1 205 ? -0.954 -14.852 -23.5 1 98.19 205 GLU B CA 1
ATOM 3726 C C . GLU B 1 205 ? -1.006 -16.25 -22.875 1 98.19 205 GLU B C 1
ATOM 3728 O O . GLU B 1 205 ? -0.069 -17.031 -23.016 1 98.19 205 GLU B O 1
ATOM 3733 N N . LEU B 1 206 ? -2.119 -16.5 -22.172 1 98.31 206 LEU B N 1
ATOM 3734 C CA . LEU B 1 206 ? -2.348 -17.844 -21.656 1 98.31 206 LEU B CA 1
ATOM 3735 C C . LEU B 1 206 ? -3.139 -18.688 -22.656 1 98.31 206 LEU B C 1
ATOM 3737 O O . LEU B 1 206 ? -4.191 -18.25 -23.141 1 98.31 206 LEU B O 1
ATOM 3741 N N . THR B 1 207 ? -2.621 -19.875 -22.969 1 98 207 THR B N 1
ATOM 3742 C CA . THR B 1 207 ? -3.281 -20.703 -23.984 1 98 207 THR B CA 1
ATOM 3743 C C . THR B 1 207 ? -3.43 -22.141 -23.484 1 98 207 THR B C 1
ATOM 3745 O O . THR B 1 207 ? -2.65 -22.594 -22.656 1 98 207 THR B O 1
ATOM 3748 N N . VAL B 1 208 ? -4.465 -22.766 -23.875 1 98.19 208 VAL B N 1
ATOM 3749 C CA . VAL B 1 208 ? -4.648 -24.203 -23.781 1 98.19 208 VAL B CA 1
ATOM 3750 C C . VAL B 1 208 ? -4.539 -24.828 -25.172 1 98.19 208 VAL B C 1
ATOM 3752 O O . VAL B 1 208 ? -5.227 -24.406 -26.109 1 98.19 208 VAL B O 1
ATOM 3755 N N . LYS B 1 209 ? -3.666 -25.828 -25.281 1 97.69 209 LYS B N 1
ATOM 3756 C CA . LYS B 1 209 ? -3.389 -26.375 -26.609 1 97.69 209 LYS B CA 1
ATOM 3757 C C . LYS B 1 209 ? -3.469 -27.891 -26.609 1 97.69 209 LYS B C 1
ATOM 3759 O O . LYS B 1 209 ? -3.27 -28.531 -25.578 1 97.69 209 LYS B O 1
ATOM 3764 N N . HIS B 1 210 ? -3.859 -28.422 -27.672 1 96.25 210 HIS B N 1
ATOM 3765 C CA . HIS B 1 210 ? -3.666 -29.812 -28.062 1 96.25 210 HIS B CA 1
ATOM 3766 C C . HIS B 1 210 ? -2.654 -29.938 -29.203 1 96.25 210 HIS B C 1
ATOM 3768 O O . HIS B 1 210 ? -2.926 -29.5 -30.328 1 96.25 210 HIS B O 1
ATOM 3774 N N . ARG B 1 211 ? -1.479 -30.5 -28.875 1 90.81 211 ARG B N 1
ATOM 3775 C CA . ARG B 1 211 ? -0.382 -30.453 -29.844 1 90.81 211 ARG B CA 1
ATOM 3776 C C . ARG B 1 211 ? -0.107 -29.016 -30.281 1 90.81 211 ARG B C 1
ATOM 3778 O O . ARG B 1 211 ? 0.175 -28.141 -29.453 1 90.81 211 ARG B O 1
ATOM 3785 N N . ASN B 1 212 ? -0.309 -28.625 -31.516 1 89.19 212 ASN B N 1
ATOM 3786 C CA . ASN B 1 212 ? -0.038 -27.266 -31.984 1 89.19 212 ASN B CA 1
ATOM 3787 C C . ASN B 1 212 ? -1.329 -26.5 -32.25 1 89.19 212 ASN B C 1
ATOM 3789 O O . ASN B 1 212 ? -1.292 -25.344 -32.656 1 89.19 212 ASN B O 1
ATOM 3793 N N . ASN B 1 213 ? -2.436 -27.125 -31.812 1 94.31 213 ASN B N 1
ATOM 3794 C CA . ASN B 1 213 ? -3.727 -26.484 -32 1 94.31 213 ASN B CA 1
ATOM 3795 C C . ASN B 1 213 ? -4.184 -25.766 -30.734 1 94.31 213 ASN B C 1
ATOM 3797 O O . ASN B 1 213 ? -4.234 -26.359 -29.656 1 94.31 213 ASN B O 1
ATOM 3801 N N . ARG B 1 214 ? -4.539 -24.516 -30.891 1 96 214 ARG B N 1
ATOM 3802 C CA . ARG B 1 214 ? -5.031 -23.719 -29.766 1 96 214 ARG B CA 1
ATOM 3803 C C . ARG B 1 214 ? -6.496 -24.031 -29.469 1 96 214 ARG B C 1
ATOM 3805 O O . ARG B 1 214 ? -7.363 -23.828 -30.328 1 96 214 ARG B O 1
ATOM 3812 N N . LEU B 1 215 ? -6.797 -24.516 -28.312 1 97.44 215 LEU B N 1
ATOM 3813 C CA . LEU B 1 215 ? -8.156 -24.828 -27.891 1 97.44 215 LEU B CA 1
ATOM 3814 C C . LEU B 1 215 ? -8.797 -23.641 -27.188 1 97.44 215 LEU B C 1
ATOM 3816 O O . LEU B 1 215 ? -10.023 -23.469 -27.234 1 97.44 215 LEU B O 1
ATOM 3820 N N . TRP B 1 216 ? -8.039 -22.891 -26.5 1 98.12 216 TRP B N 1
ATOM 3821 C CA . TRP B 1 216 ? -8.492 -21.734 -25.75 1 98.12 216 TRP B CA 1
ATOM 3822 C C . TRP B 1 216 ? -7.371 -20.719 -25.578 1 98.12 216 TRP B C 1
ATOM 3824 O O . TRP B 1 216 ? -6.191 -21.078 -25.578 1 98.12 216 TRP B O 1
ATOM 3834 N N . SER B 1 217 ? -7.746 -19.438 -25.453 1 98 217 SER B N 1
ATOM 3835 C CA . SER B 1 217 ? -6.793 -18.359 -25.25 1 98 217 SER B CA 1
ATOM 3836 C C . SER B 1 217 ? -7.375 -17.266 -24.344 1 98 217 SER B C 1
ATOM 3838 O O . SER B 1 217 ? -8.562 -16.969 -24.422 1 98 217 SER B O 1
ATOM 3840 N N . SER B 1 218 ? -6.512 -16.719 -23.516 1 97.56 218 SER B N 1
ATOM 3841 C CA . SER B 1 218 ? -6.914 -15.539 -22.766 1 97.56 218 SER B CA 1
ATOM 3842 C C . SER B 1 218 ? -7.125 -14.344 -23.688 1 97.56 218 SER B C 1
ATOM 3844 O O . SER B 1 218 ? -7.766 -13.359 -23.297 1 97.56 218 SER B O 1
ATOM 3846 N N . ASN B 1 219 ? -6.488 -14.344 -24.859 1 97.25 219 ASN B N 1
ATOM 3847 C CA . ASN B 1 219 ? -6.566 -13.305 -25.891 1 97.25 219 ASN B CA 1
ATOM 3848 C C . ASN B 1 219 ? -5.996 -11.984 -25.391 1 97.25 219 ASN B C 1
ATOM 3850 O O . ASN B 1 219 ? -6.543 -10.914 -25.688 1 97.25 219 ASN B O 1
ATOM 3854 N N . LYS B 1 220 ? -5.078 -11.984 -24.516 1 97.25 220 LYS B N 1
ATOM 3855 C CA . LYS B 1 220 ? -4.348 -10.82 -24 1 97.25 220 LYS B CA 1
ATOM 3856 C C . LYS B 1 220 ? -2.846 -10.992 -24.203 1 97.25 220 LYS B C 1
ATOM 3858 O O . LYS B 1 220 ? -2.209 -11.789 -23.516 1 97.25 220 LYS B O 1
ATOM 3863 N N . LYS B 1 221 ? -2.352 -10.32 -25.203 1 94.94 221 LYS B N 1
ATOM 3864 C CA . LYS B 1 221 ? -0.921 -10.375 -25.5 1 94.94 221 LYS B CA 1
ATOM 3865 C C . LYS B 1 221 ? -0.275 -9 -25.359 1 94.94 221 LYS B C 1
ATOM 3867 O O . LYS B 1 221 ? -0.96 -7.98 -25.422 1 94.94 221 LYS B O 1
ATOM 3872 N N . SER B 1 222 ? 0.913 -8.945 -24.984 1 95.31 222 SER B N 1
ATOM 3873 C CA . SER B 1 222 ? 1.721 -7.738 -24.859 1 95.31 222 SER B CA 1
ATOM 3874 C C . SER B 1 222 ? 3.125 -7.949 -25.422 1 95.31 222 SER B C 1
ATOM 3876 O O . SER B 1 222 ? 3.346 -8.844 -26.234 1 95.31 222 SER B O 1
ATOM 3878 N N . GLU B 1 223 ? 4.066 -7.102 -25.109 1 96.06 223 GLU B N 1
ATOM 3879 C CA . GLU B 1 223 ? 5.441 -7.238 -25.578 1 96.06 223 GLU B CA 1
ATOM 3880 C C . GLU B 1 223 ? 6.086 -8.508 -25.031 1 96.06 223 GLU B C 1
ATOM 3882 O O . GLU B 1 223 ? 5.699 -9.008 -23.969 1 96.06 223 GLU B O 1
ATOM 3887 N N . ASP B 1 224 ? 7.062 -9.039 -25.812 1 97 224 ASP B N 1
ATOM 3888 C CA . ASP B 1 224 ? 7.762 -10.242 -25.359 1 97 224 ASP B CA 1
ATOM 3889 C C . ASP B 1 224 ? 8.547 -9.961 -24.078 1 97 224 ASP B C 1
ATOM 3891 O O . ASP B 1 224 ? 9.133 -8.891 -23.922 1 97 224 ASP B O 1
ATOM 3895 N N . GLY B 1 225 ? 8.523 -10.852 -23.172 1 97.12 225 GLY B N 1
ATOM 3896 C CA . GLY B 1 225 ? 9.211 -10.758 -21.891 1 97.12 225 GLY B CA 1
ATOM 3897 C C . GLY B 1 225 ? 8.852 -11.891 -20.953 1 97.12 225 GLY B C 1
ATOM 3898 O O . GLY B 1 225 ? 8.281 -12.898 -21.359 1 97.12 225 GLY B O 1
ATOM 3899 N N . ALA B 1 226 ? 9.297 -11.812 -19.75 1 97.56 226 ALA B N 1
ATOM 3900 C CA . ALA B 1 226 ? 8.984 -12.805 -18.719 1 97.56 226 ALA B CA 1
ATOM 3901 C C . ALA B 1 226 ? 7.656 -12.492 -18.047 1 97.56 226 ALA B C 1
ATOM 3903 O O . ALA B 1 226 ? 7.465 -11.398 -17.5 1 97.56 226 ALA B O 1
ATOM 3904 N N . TYR B 1 227 ? 6.777 -13.453 -18.125 1 98.44 227 TYR B N 1
ATOM 3905 C CA . TYR B 1 227 ? 5.453 -13.32 -17.531 1 98.44 227 TYR B CA 1
ATOM 3906 C C . TYR B 1 227 ? 5.207 -14.422 -16.5 1 98.44 227 TYR B C 1
ATOM 3908 O O . TYR B 1 227 ? 5.922 -15.43 -16.469 1 98.44 227 TYR B O 1
ATOM 3916 N N . ILE B 1 228 ? 4.203 -14.156 -15.648 1 98.56 228 ILE B N 1
ATOM 3917 C CA . ILE B 1 228 ? 3.803 -15.188 -14.688 1 98.56 228 ILE B CA 1
ATOM 3918 C C . ILE B 1 228 ? 2.279 -15.281 -14.648 1 98.56 228 ILE B C 1
ATOM 3920 O O . ILE B 1 228 ? 1.58 -14.281 -14.812 1 98.56 228 ILE B O 1
ATOM 3924 N N . ALA B 1 229 ? 1.812 -16.438 -14.5 1 98.69 229 ALA B N 1
ATOM 3925 C CA . ALA B 1 229 ? 0.427 -16.703 -14.117 1 98.69 229 ALA B CA 1
ATOM 3926 C C . ALA B 1 229 ? 0.343 -17.219 -12.68 1 98.69 229 ALA B C 1
ATOM 3928 O O . ALA B 1 229 ? 0.991 -18.203 -12.328 1 98.69 229 ALA B O 1
ATOM 3929 N N . VAL B 1 230 ? -0.448 -16.547 -11.852 1 98.25 230 VAL B N 1
ATOM 3930 C CA . VAL B 1 230 ? -0.468 -16.859 -10.43 1 98.25 230 VAL B CA 1
ATOM 3931 C C . VAL B 1 230 ? -1.877 -17.266 -10.008 1 98.25 230 VAL B C 1
ATOM 3933 O O . VAL B 1 230 ? -2.84 -16.531 -10.242 1 98.25 230 VAL B O 1
ATOM 3936 N N . LEU B 1 231 ? -1.985 -18.5 -9.445 1 97.38 231 LEU B N 1
ATOM 3937 C CA . LEU B 1 231 ? -3.207 -18.859 -8.734 1 97.38 231 LEU B CA 1
ATOM 3938 C C . LEU B 1 231 ? -3.268 -18.188 -7.371 1 97.38 231 LEU B C 1
ATOM 3940 O O . LEU B 1 231 ? -2.453 -18.484 -6.492 1 97.38 231 LEU B O 1
ATOM 3944 N N . ARG B 1 232 ? -4.293 -17.422 -7.195 1 95.56 232 ARG B N 1
ATOM 3945 C CA . ARG B 1 232 ? -4.254 -16.469 -6.086 1 95.56 232 ARG B CA 1
ATOM 3946 C C . ARG B 1 232 ? -5.098 -16.969 -4.914 1 95.56 232 ARG B C 1
ATOM 3948 O O . ARG B 1 232 ? -5.875 -17.906 -5.059 1 95.56 232 ARG B O 1
ATOM 3955 N N . PHE B 1 233 ? -4.988 -16.219 -3.814 1 91.88 233 PHE B N 1
ATOM 3956 C CA . PHE B 1 233 ? -5.637 -16.484 -2.539 1 91.88 233 PHE B CA 1
ATOM 3957 C C . PHE B 1 233 ? -7.148 -16.328 -2.654 1 91.88 233 PHE B C 1
ATOM 3959 O O . PHE B 1 233 ? -7.895 -16.812 -1.802 1 91.88 233 PHE B O 1
ATOM 3966 N N . ASP B 1 234 ? -7.605 -15.648 -3.697 1 94.06 234 ASP B N 1
ATOM 3967 C CA . ASP B 1 234 ? -9.039 -15.438 -3.855 1 94.06 234 ASP B CA 1
ATOM 3968 C C . ASP B 1 234 ? -9.633 -16.391 -4.891 1 94.06 234 ASP B C 1
ATOM 3970 O O . ASP B 1 234 ? -10.734 -16.172 -5.391 1 94.06 234 ASP B O 1
ATOM 3974 N N . GLY B 1 235 ? -8.836 -17.344 -5.34 1 94.88 235 GLY B N 1
ATOM 3975 C CA . GLY B 1 235 ? -9.328 -18.375 -6.23 1 94.88 235 GLY B CA 1
ATOM 3976 C C . GLY B 1 235 ? -9.297 -17.969 -7.691 1 94.88 235 GLY B C 1
ATOM 3977 O O . GLY B 1 235 ? -9.883 -18.656 -8.539 1 94.88 235 GLY B O 1
ATOM 3978 N N . ARG B 1 236 ? -8.672 -16.875 -7.965 1 97.69 236 ARG B N 1
ATOM 3979 C CA . ARG B 1 236 ? -8.57 -16.438 -9.352 1 97.69 236 ARG B CA 1
ATOM 3980 C C . ARG B 1 236 ? -7.152 -16.641 -9.883 1 97.69 236 ARG B C 1
ATOM 3982 O O . ARG B 1 236 ? -6.211 -16.797 -9.102 1 97.69 236 ARG B O 1
ATOM 3989 N N . LEU B 1 237 ? -7.113 -16.719 -11.156 1 98.56 237 LEU B N 1
ATOM 3990 C CA . LEU B 1 237 ? -5.832 -16.781 -11.852 1 98.56 237 LEU B CA 1
ATOM 3991 C C . LEU B 1 237 ? -5.516 -15.438 -12.508 1 98.56 237 LEU B C 1
ATOM 3993 O O . LEU B 1 237 ? -6.344 -14.883 -13.234 1 98.56 237 LEU B O 1
ATOM 3997 N N . ASN B 1 238 ? -4.375 -14.875 -12.172 1 98.69 238 ASN B N 1
ATOM 3998 C CA . ASN B 1 238 ? -3.939 -13.617 -12.781 1 98.69 238 ASN B CA 1
ATOM 3999 C C . ASN B 1 238 ? -2.639 -13.789 -13.555 1 98.69 238 ASN B C 1
ATOM 4001 O O . ASN B 1 238 ? -1.762 -14.555 -13.141 1 98.69 238 ASN B O 1
ATOM 4005 N N . VAL B 1 239 ? -2.561 -13.086 -14.641 1 98.81 239 VAL B N 1
ATOM 4006 C CA . VAL B 1 239 ? -1.315 -13.039 -15.398 1 98.81 239 VAL B CA 1
ATOM 4007 C C . VAL B 1 239 ? -0.676 -11.656 -15.25 1 98.81 239 VAL B C 1
ATOM 4009 O O . VAL B 1 239 ? -1.334 -10.633 -15.453 1 98.81 239 VAL B O 1
ATOM 4012 N N . PHE B 1 240 ? 0.576 -11.648 -14.828 1 98.62 240 PHE B N 1
ATOM 4013 C CA . PHE B 1 240 ? 1.341 -10.422 -14.68 1 98.62 240 PHE B CA 1
ATOM 4014 C C . PHE B 1 240 ? 2.551 -10.422 -15.602 1 98.62 240 PHE B C 1
ATOM 4016 O O . PHE B 1 240 ? 3.188 -11.453 -15.805 1 98.62 240 PHE B O 1
ATOM 4023 N N . GLY B 1 241 ? 2.994 -9.211 -16 1 97.94 241 GLY B N 1
ATOM 4024 C CA . GLY B 1 241 ? 4.242 -9.102 -16.75 1 97.94 241 GLY B CA 1
ATOM 4025 C C . GLY B 1 241 ? 4.246 -7.961 -17.734 1 97.94 241 GLY B C 1
ATOM 4026 O O . GLY B 1 241 ? 3.232 -7.285 -17.922 1 97.94 241 GLY B O 1
ATOM 4027 N N . PRO B 1 242 ? 5.363 -7.672 -18.391 1 97.5 242 PRO B N 1
ATOM 4028 C CA . PRO B 1 242 ? 6.594 -8.453 -18.234 1 97.5 242 PRO B CA 1
ATOM 4029 C C . PRO B 1 242 ? 7.363 -8.102 -16.953 1 97.5 242 PRO B C 1
ATOM 4031 O O . PRO B 1 242 ? 6.914 -7.254 -16.172 1 97.5 242 PRO B O 1
ATOM 4034 N N . SER B 1 243 ? 8.453 -8.883 -16.672 1 96.88 243 SER B N 1
ATOM 4035 C CA . SER B 1 243 ? 9.336 -8.562 -15.555 1 96.88 243 SER B CA 1
ATOM 4036 C C . SER B 1 243 ? 9.914 -7.16 -15.688 1 96.88 243 SER B C 1
ATOM 4038 O O . SER B 1 243 ? 10.398 -6.781 -16.75 1 96.88 243 SER B O 1
ATOM 4040 N N . ILE B 1 244 ? 9.883 -6.355 -14.586 1 96.38 244 ILE B N 1
ATOM 4041 C CA . ILE B 1 244 ? 10.383 -4.984 -14.656 1 96.38 244 ILE B CA 1
ATOM 4042 C C . ILE B 1 244 ? 11.586 -4.828 -13.727 1 96.38 244 ILE B C 1
ATOM 4044 O O . ILE B 1 244 ? 12.289 -3.818 -13.781 1 96.38 244 ILE B O 1
ATOM 4048 N N . TRP B 1 245 ? 11.898 -5.703 -12.922 1 95.94 245 TRP B N 1
ATOM 4049 C CA . TRP B 1 245 ? 12.992 -5.688 -11.945 1 95.94 245 TRP B CA 1
ATOM 4050 C C . TRP B 1 245 ? 13.273 -7.094 -11.43 1 95.94 245 TRP B C 1
ATOM 4052 O O . TRP B 1 245 ? 12.352 -7.891 -11.25 1 95.94 245 TRP B O 1
ATOM 4062 N N . SER B 1 246 ? 14.461 -7.383 -11.227 1 94.5 246 SER B N 1
ATOM 4063 C CA . SER B 1 246 ? 14.82 -8.664 -10.641 1 94.5 246 SER B CA 1
ATOM 4064 C C . SER B 1 246 ? 16.078 -8.555 -9.789 1 94.5 246 SER B C 1
ATOM 4066 O O . SER B 1 246 ? 16.875 -7.629 -9.969 1 94.5 246 SER B O 1
ATOM 4068 N N . LEU B 1 247 ? 16.141 -9.297 -8.812 1 90.31 247 LEU B N 1
ATOM 4069 C CA . LEU B 1 247 ? 17.297 -9.445 -7.93 1 90.31 247 LEU B CA 1
ATOM 4070 C C . LEU B 1 247 ? 17.719 -10.914 -7.816 1 90.31 247 LEU B C 1
ATOM 4072 O O . LEU B 1 247 ? 16.891 -11.766 -7.469 1 90.31 247 LEU B O 1
ATOM 4076 N N . ASP B 1 248 ? 18.906 -11.188 -8.383 1 79.75 248 ASP B N 1
ATOM 4077 C CA . ASP B 1 248 ? 19.438 -12.547 -8.328 1 79.75 248 ASP B CA 1
ATOM 4078 C C . ASP B 1 248 ? 20.391 -12.711 -7.148 1 79.75 248 ASP B C 1
ATOM 4080 O O . ASP B 1 248 ? 20.922 -11.719 -6.629 1 79.75 248 ASP B O 1
ATOM 4084 N N . ARG B 1 249 ? 20.5 -13.836 -6.59 1 64.69 249 ARG B N 1
ATOM 4085 C CA . ARG B 1 249 ? 21.453 -14.117 -5.52 1 64.69 249 ARG B CA 1
ATOM 4086 C C . ARG B 1 249 ? 22.859 -13.695 -5.918 1 64.69 249 ARG B C 1
ATOM 4088 O O . ARG B 1 249 ? 23.234 -13.742 -7.094 1 64.69 249 ARG B O 1
ATOM 4095 N N . THR B 1 250 ? 23.453 -12.516 -5.551 1 54.88 250 THR B N 1
ATOM 4096 C CA . THR B 1 250 ? 24.859 -12.234 -5.852 1 54.88 250 THR B CA 1
ATOM 4097 C C . THR B 1 250 ? 25.719 -13.461 -5.59 1 54.88 250 THR B C 1
ATOM 4099 O O . THR B 1 250 ? 25.766 -13.969 -4.465 1 54.88 250 THR B O 1
ATOM 4102 N N . ALA B 1 251 ? 26.094 -14.336 -6.398 1 43.91 251 ALA B N 1
ATOM 4103 C CA . ALA B 1 251 ? 27.391 -14.93 -6.094 1 43.91 251 ALA B CA 1
ATOM 4104 C C . ALA B 1 251 ? 28.344 -13.891 -5.512 1 43.91 251 ALA B C 1
ATOM 4106 O O . ALA B 1 251 ? 28.984 -14.141 -4.492 1 43.91 251 ALA B O 1
ATOM 4107 N N . ASP B 1 252 ? 29.062 -12.969 -6.422 1 37.22 252 ASP B N 1
ATOM 4108 C CA . ASP B 1 252 ? 30.234 -12.148 -6.082 1 37.22 252 ASP B CA 1
ATOM 4109 C C . ASP B 1 252 ? 29.828 -10.938 -5.254 1 37.22 252 ASP B C 1
ATOM 4111 O O . ASP B 1 252 ? 30.047 -9.797 -5.66 1 37.22 252 ASP B O 1
ATOM 4115 N N . SER B 1 253 ? 28.812 -10.766 -4.766 1 38.31 253 SER B N 1
ATOM 4116 C CA . SER B 1 253 ? 28.734 -9.469 -4.109 1 38.31 253 SER B CA 1
ATOM 4117 C C . SER B 1 253 ? 29.891 -9.258 -3.137 1 38.31 253 SER B C 1
ATOM 4119 O O . SER B 1 253 ? 29.953 -9.914 -2.094 1 38.31 253 SER B O 1
ATOM 4121 N N . LEU B 1 254 ? 31.109 -8.977 -3.607 1 34.84 254 LEU B N 1
ATOM 4122 C CA . LEU B 1 254 ? 31.906 -8.039 -2.812 1 34.84 254 LEU B CA 1
ATOM 4123 C C . LEU B 1 254 ? 31.016 -6.922 -2.26 1 34.84 254 LEU B C 1
ATOM 4125 O O . LEU B 1 254 ? 30.219 -6.336 -2.992 1 34.84 254 LEU B O 1
ATOM 4129 N N . LEU B 1 255 ? 30.562 -6.969 -1.027 1 35.34 255 LEU B N 1
ATOM 4130 C CA . LEU B 1 255 ? 29.953 -5.938 -0.198 1 35.34 255 LEU B CA 1
ATOM 4131 C C . LEU B 1 255 ? 30.344 -4.543 -0.683 1 35.34 255 LEU B C 1
ATOM 4133 O O . LEU B 1 255 ? 31.484 -4.117 -0.5 1 35.34 255 LEU B O 1
ATOM 4137 N N . ALA B 1 256 ? 30.109 -4.051 -1.859 1 33.62 256 ALA B N 1
ATOM 4138 C CA . ALA B 1 256 ? 30.406 -2.648 -2.137 1 33.62 256 ALA B CA 1
ATOM 4139 C C . ALA B 1 256 ? 29.953 -1.751 -0.989 1 33.62 256 ALA B C 1
ATOM 4141 O O . ALA B 1 256 ? 28.875 -1.946 -0.433 1 33.62 256 ALA B O 1
ATOM 4142 N N . GLU B 1 257 ? 30.875 -1.12 -0.257 1 31 257 GLU B N 1
ATOM 4143 C CA . GLU B 1 257 ? 30.641 -0.003 0.653 1 31 257 GLU B CA 1
ATOM 4144 C C . GLU B 1 257 ? 29.672 1.016 0.042 1 31 257 GLU B C 1
ATOM 4146 O O . GLU B 1 257 ? 29.797 1.353 -1.139 1 31 257 GLU B O 1
ATOM 4151 N N . PRO B 1 258 ? 28.516 1.13 0.514 1 31.88 258 PRO B N 1
ATOM 4152 C CA . PRO B 1 258 ? 27.734 2.24 -0.028 1 31.88 258 PRO B CA 1
ATOM 4153 C C . PRO B 1 258 ? 28.578 3.49 -0.279 1 31.88 258 PRO B C 1
ATOM 4155 O O . PRO B 1 258 ? 29.297 3.939 0.611 1 31.88 258 PRO B O 1
ATOM 4158 N N . SER B 1 259 ? 29.203 3.613 -1.412 1 29.38 259 SER B N 1
ATOM 4159 C CA . SER B 1 259 ? 29.859 4.898 -1.661 1 29.38 259 SER B CA 1
ATOM 4160 C C . SER B 1 259 ? 28.875 6.055 -1.453 1 29.38 259 SER B C 1
ATOM 4162 O O . SER B 1 259 ? 28.016 6.301 -2.293 1 29.38 259 SER B O 1
ATOM 4164 N N . PHE B 1 260 ? 28.453 6.262 -0.19 1 29.09 260 PHE B N 1
ATOM 4165 C CA . PHE B 1 260 ? 27.891 7.594 0.026 1 29.09 260 PHE B CA 1
ATOM 4166 C C . PHE B 1 260 ? 28.781 8.656 -0.61 1 29.09 260 PHE B C 1
ATOM 4168 O O . PHE B 1 260 ? 30.016 8.586 -0.526 1 29.09 260 PHE B O 1
ATOM 4175 N N . PRO B 1 261 ? 28.328 9.289 -1.682 1 29.86 261 PRO B N 1
ATOM 4176 C CA . PRO B 1 261 ? 29.234 10.359 -2.121 1 29.86 261 PRO B CA 1
ATOM 4177 C C . PRO B 1 261 ? 29.844 11.133 -0.956 1 29.86 261 PRO B C 1
ATOM 4179 O O . PRO B 1 261 ? 29.219 11.266 0.098 1 29.86 261 PRO B O 1
ATOM 4182 N N . PRO B 1 262 ? 31.203 11.156 -0.882 1 26.72 262 PRO B N 1
ATOM 4183 C CA . PRO B 1 262 ? 31.906 11.93 0.145 1 26.72 262 PRO B CA 1
ATOM 4184 C C . PRO B 1 262 ? 31.281 13.297 0.39 1 26.72 262 PRO B C 1
ATOM 4186 O O . PRO B 1 262 ? 30.641 13.859 -0.504 1 26.72 262 PRO B O 1
ATOM 4189 N N . THR B 1 263 ? 30.859 13.562 1.604 1 27.53 263 THR B N 1
ATOM 4190 C CA . THR B 1 263 ? 30.656 14.922 2.09 1 27.53 263 THR B CA 1
ATOM 4191 C C . THR B 1 263 ? 31.719 15.852 1.519 1 27.53 263 THR B C 1
ATOM 4193 O O . THR B 1 263 ? 32.938 15.578 1.627 1 27.53 263 THR B O 1
ATOM 4196 N N . GLY B 1 264 ? 31.453 16.406 0.269 1 25.22 264 GLY B N 1
ATOM 4197 C CA . GLY B 1 264 ? 32.344 17.453 -0.233 1 25.22 264 GLY B CA 1
ATOM 4198 C C . GLY B 1 264 ? 32.938 18.312 0.866 1 25.22 264 GLY B C 1
ATOM 4199 O O . GLY B 1 264 ? 32.219 18.672 1.819 1 25.22 264 GLY B O 1
ATOM 4200 N N . ASP B 1 265 ? 34.188 18.141 1.121 1 25.73 265 ASP B N 1
ATOM 4201 C CA . ASP B 1 265 ? 35.094 18.969 1.915 1 25.73 265 ASP B CA 1
ATOM 4202 C C . ASP B 1 265 ? 34.906 20.453 1.61 1 25.73 265 ASP B C 1
ATOM 4204 O O . ASP B 1 265 ? 35.094 20.891 0.475 1 25.73 265 ASP B O 1
ATOM 4208 N N . PHE B 1 266 ? 33.938 21.094 2.223 1 24.55 266 PHE B N 1
ATOM 4209 C CA . PHE B 1 266 ? 34 22.547 2.268 1 24.55 266 PHE B CA 1
ATOM 4210 C C . PHE B 1 266 ? 35.375 23.031 2.707 1 24.55 266 PHE B C 1
ATOM 4212 O O . PHE B 1 266 ? 35.75 22.891 3.875 1 24.55 266 PHE B O 1
ATOM 4219 N N . MET B 1 267 ? 36.375 22.688 1.897 1 23.91 267 MET B N 1
ATOM 4220 C CA . MET B 1 267 ? 37.625 23.391 2.15 1 23.91 267 MET B CA 1
ATOM 4221 C C . MET B 1 267 ? 37.406 24.891 2.242 1 23.91 267 MET B C 1
ATOM 4223 O O . MET B 1 267 ? 36.625 25.469 1.473 1 23.91 267 MET B O 1
ATOM 4227 N N . ALA B 1 268 ? 37.812 25.453 3.449 1 26.09 268 ALA B N 1
ATOM 4228 C CA . ALA B 1 268 ? 38.094 26.828 3.865 1 26.09 268 ALA B CA 1
ATOM 4229 C C . ALA B 1 268 ? 38.906 27.562 2.814 1 26.09 268 ALA B C 1
ATOM 4231 O O . ALA B 1 268 ? 40.031 27.188 2.527 1 26.09 268 ALA B O 1
ATOM 4232 N N . SER B 1 269 ? 38.25 27.812 1.609 1 20.95 269 SER B N 1
ATOM 4233 C CA . SER B 1 269 ? 39.094 28.719 0.847 1 20.95 269 SER B CA 1
ATOM 4234 C C . SER B 1 269 ? 39.625 29.844 1.726 1 20.95 269 SER B C 1
ATOM 4236 O O . SER B 1 269 ? 38.875 30.438 2.508 1 20.95 269 SER B O 1
ATOM 4238 N N . SER B 1 270 ? 40.875 29.766 2.09 1 23.02 270 SER B N 1
ATOM 4239 C CA . SER B 1 270 ? 41.812 30.797 2.543 1 23.02 270 SER B CA 1
ATOM 4240 C C . SER B 1 270 ? 41.594 32.094 1.784 1 23.02 270 SER B C 1
ATOM 4242 O O . SER B 1 270 ? 42.375 33.062 1.946 1 23.02 270 SER B O 1
ATOM 4244 N N . GLU B 1 271 ? 40.406 32.688 1.418 1 20.72 271 GLU B N 1
ATOM 4245 C CA . GLU B 1 271 ? 40.719 34.094 1.363 1 20.72 271 GLU B CA 1
ATOM 4246 C C . GLU B 1 271 ? 40.781 34.719 2.762 1 20.72 271 GLU B C 1
ATOM 4248 O O . GLU B 1 271 ? 40.031 34.281 3.656 1 20.72 271 GLU B O 1
#

Solvent-accessible surface area (backbone atoms only — not comparable to full-atom values): 29752 Å² total; per-residue (Å²): 134,85,76,78,75,78,80,75,76,76,74,76,73,75,71,76,67,71,68,73,55,70,66,44,55,47,30,66,48,44,44,76,27,53,39,44,45,46,27,37,34,28,28,89,59,18,32,45,30,28,30,53,45,34,26,40,34,34,25,54,64,92,42,76,45,45,69,69,78,37,56,76,75,47,58,58,28,33,38,34,31,37,44,31,60,24,41,34,32,29,29,80,56,74,42,74,70,45,65,70,79,41,76,51,74,78,46,46,28,36,38,36,45,39,87,83,49,35,35,35,31,22,29,39,62,67,45,62,52,86,47,78,77,48,80,69,81,72,70,89,56,75,41,52,90,50,28,67,46,42,38,76,41,73,49,38,74,87,51,60,34,26,37,59,53,29,35,39,36,59,58,74,41,16,48,31,31,31,32,70,86,77,64,46,75,56,42,65,68,81,35,76,53,96,53,45,35,34,34,32,34,47,29,52,27,41,34,32,26,39,88,90,43,77,70,45,67,68,83,39,71,57,70,76,43,53,19,38,36,34,50,40,92,33,63,38,42,37,26,26,27,37,57,74,48,71,46,66,65,48,86,77,62,70,79,68,67,77,75,59,75,74,78,77,76,85,72,68,87,76,125,133,86,74,81,76,78,79,75,75,77,74,75,75,76,71,74,66,72,68,72,58,75,63,51,50,49,30,67,48,44,46,75,28,53,38,44,44,52,29,38,34,28,28,89,56,19,33,44,30,28,30,54,45,33,26,41,34,34,26,55,64,93,41,75,44,46,71,70,76,37,56,76,77,48,57,57,30,34,37,35,31,37,44,30,59,24,41,34,32,28,29,82,56,75,42,75,68,44,64,68,80,41,76,50,74,78,47,46,28,37,38,35,46,40,87,84,49,33,37,36,32,22,29,40,61,68,47,64,56,85,48,78,76,50,79,69,82,72,71,89,55,74,40,52,93,46,30,67,46,44,38,75,40,72,48,36,75,87,49,61,34,27,38,61,53,30,35,39,35,57,58,73,41,16,47,30,30,30,33,69,86,78,64,46,74,56,41,67,69,81,36,77,52,96,53,45,34,34,33,32,34,47,29,48,27,40,33,33,25,38,88,93,43,78,69,43,66,68,83,39,73,58,70,77,42,52,20,36,36,34,51,40,89,32,65,39,42,36,26,26,27,37,58,74,49,70,47,66,64,49,86,76,62,70,79,70,68,78,74,62,76,73,79,76,75,80,68,77,73,79,120

Radius of gyration: 28.44 Å; Cα contacts (8 Å, |Δi|>4): 1320; chains: 2; bounding box: 84×83×106 Å

Foldseek 3Di:
DPPPPPPPPPPPPPPPPPPQQPALLAFKDKAPDKAAASYWHDAVQWIFHCHQQRWTFIDRNPHTLDIQPLGNPHRAWIWHQHQQRKIFIDGPVPHTSDILPQGHDGAMWMWGQDNQRKTWIFDDWFFKFPFDFADDDAPSPNFDRFFKAKAPDKAWPPDWHTGRQWIWHDDQLWTFIAGNVVRDTRGTQPFHDNTWMWHQHQQRKIFIDDPPHTRDISPTGHDGAMKMWGCDPRRMIIITHDTRDMDDRDPPPPVPPPCPPPPPPPDDPDD/DPPPPPPPPPPPPPPPPPPQQPALQAFKDKAPDKAAASYWYDAVQWIFHCHQQRWTFIDRNPHTLDIQPLGNPHRAWIWHQHQQRKIFIAGPVPHTSDILPQGHDGAMWMWGQDNQRKTWIFDDWFFKFPFDFADDDAPSPNQDRFFKAKAPDKAWPPDWHGGRQWIWHDDQLWTFIAGNVVRDTRGTQPFHDNTWMWHQHQQRKIFIDDPPHTRDISPTGHDGAMKMWGCDPRRMIIITHDTRDMDDRPPPPPVPDPCPPPPPPPPPPPD

Nearest PDB structures (foldseek):
  1msa-assembly1_C  TM=9.375E-01  e=2.095E-10  Galanthus nivalis
  8a9m-assembly1_A  TM=9.528E-01  e=7.803E-10  Hippeastrum hybrid cultivar
  3dzw-assembly1_A  TM=9.453E-01  e=7.803E-10  Narcissus pseudonarcissus
  2d04-assembly3_E  TM=9.607E-01  e=4.506E-09  Molineria latifolia
  2d04-assembly3_F  TM=9.510E-01  e=2.903E-08  Molineria latifolia